Protein AF-0000000072586031 (afdb_homodimer)

InterPro domains:
  IPR001647 DNA-binding HTH domain, TetR-type [PF00440] (22-68)
  IPR001647 DNA-binding HTH domain, TetR-type [PR00455] (22-35)
  IPR001647 DNA-binding HTH domain, TetR-type [PR00455] (43-66)
  IPR001647 DNA-binding HTH domain, TetR-type [PS50977] (16-76)
  IPR009057 Homedomain-like superfamily [SSF46689] (10-91)
  IPR036271 Tetracyclin repressor-like, C-terminal domain superfamily [SSF48498] (89-203)
  IPR050109 HTH-type, TetR-like transcriptional regulator [PTHR30055] (12-195)

Structure (mmCIF, N/CA/C/O backbone):
data_AF-0000000072586031-model_v1
#
loop_
_entity.id
_entity.type
_entity.pdbx_description
1 polymer 'TetR family regulatory protein'
#
loop_
_atom_site.group_PDB
_atom_site.id
_atom_site.type_symbol
_atom_site.label_atom_id
_atom_site.label_alt_id
_atom_site.label_comp_id
_atom_site.label_asym_id
_atom_site.label_entity_id
_atom_site.label_seq_id
_atom_site.pdbx_PDB_ins_code
_atom_site.Cartn_x
_atom_site.Cartn_y
_atom_site.Cartn_z
_atom_site.occupancy
_atom_site.B_iso_or_equiv
_atom_site.auth_seq_id
_atom_site.auth_comp_id
_atom_site.auth_asym_id
_atom_site.auth_atom_id
_atom_site.pdbx_PDB_model_num
ATOM 1 N N . MET A 1 1 ? 24 1.236 13.719 1 48.56 1 MET A N 1
ATOM 2 C CA . MET A 1 1 ? 22.547 1.18 13.695 1 48.56 1 MET A CA 1
ATOM 3 C C . MET A 1 1 ? 22.031 1.084 12.258 1 48.56 1 MET A C 1
ATOM 5 O O . MET A 1 1 ? 22.594 1.688 11.352 1 48.56 1 MET A O 1
ATOM 9 N N . PRO A 1 2 ? 21.359 0.061 11.812 1 58.03 2 PRO A N 1
ATOM 10 C CA . PRO A 1 2 ? 21.031 -0.26 10.422 1 58.03 2 PRO A CA 1
ATOM 11 C C . PRO A 1 2 ? 20.734 0.982 9.586 1 58.03 2 PRO A C 1
ATOM 13 O O . PRO A 1 2 ? 21.094 1.035 8.406 1 58.03 2 PRO A O 1
ATOM 16 N N . THR A 1 3 ? 20.172 1.939 10.188 1 65.81 3 THR A N 1
ATOM 17 C CA . THR A 1 3 ? 19.859 3.154 9.445 1 65.81 3 THR A CA 1
ATOM 18 C C . THR A 1 3 ? 21.141 3.881 9.039 1 65.81 3 THR A C 1
ATOM 20 O O . THR A 1 3 ? 21.234 4.387 7.918 1 65.81 3 THR A O 1
ATOM 23 N N . LEU A 1 4 ? 21.984 3.779 9.82 1 69.88 4 LEU A N 1
ATOM 24 C CA . LEU A 1 4 ? 23.234 4.484 9.586 1 69.88 4 LEU A CA 1
ATOM 25 C C . LEU A 1 4 ? 24.016 3.838 8.445 1 69.88 4 LEU A C 1
ATOM 27 O O . LEU A 1 4 ? 24.75 4.52 7.727 1 69.88 4 LEU A O 1
ATOM 31 N N . ASP A 1 5 ? 23.719 2.666 8.234 1 81 5 ASP A N 1
ATOM 32 C CA . ASP A 1 5 ? 24.469 1.966 7.188 1 81 5 ASP A CA 1
ATOM 33 C C . ASP A 1 5 ? 24.062 2.459 5.801 1 81 5 ASP A C 1
ATOM 35 O O . ASP A 1 5 ? 24.906 2.75 4.961 1 81 5 ASP A O 1
ATOM 39 N N . ILE A 1 6 ? 22.859 2.734 5.648 1 86.88 6 ILE A N 1
ATOM 40 C CA . ILE A 1 6 ? 22.375 3.227 4.363 1 86.88 6 ILE A CA 1
ATOM 41 C C . ILE A 1 6 ? 22.938 4.613 4.09 1 86.88 6 ILE A C 1
ATOM 43 O O . ILE A 1 6 ? 23.422 4.891 2.986 1 86.88 6 ILE A O 1
ATOM 47 N N . LEU A 1 7 ? 22.938 5.426 5.109 1 89.69 7 LEU A N 1
ATOM 48 C CA . LEU A 1 7 ? 23.375 6.809 4.945 1 89.69 7 LEU A CA 1
ATOM 49 C C . LEU A 1 7 ? 24.875 6.875 4.699 1 89.69 7 LEU A C 1
ATOM 51 O O . LEU A 1 7 ? 25.344 7.719 3.93 1 89.69 7 LEU A O 1
ATOM 55 N N . THR A 1 8 ? 25.562 5.98 5.352 1 85.62 8 THR A N 1
ATOM 56 C CA . THR A 1 8 ? 27.016 5.918 5.145 1 85.62 8 THR A CA 1
ATOM 57 C C . THR A 1 8 ? 27.344 5.438 3.732 1 85.62 8 THR A C 1
ATOM 59 O O . THR A 1 8 ? 28.297 5.91 3.115 1 85.62 8 THR A O 1
ATOM 62 N N . ARG A 1 9 ? 26.562 4.523 3.197 1 85.38 9 ARG A N 1
ATOM 63 C CA . ARG A 1 9 ? 26.766 4.016 1.845 1 85.38 9 ARG A CA 1
ATOM 64 C C . ARG A 1 9 ? 26.438 5.078 0.804 1 85.38 9 ARG A C 1
ATOM 66 O O . ARG A 1 9 ? 27.141 5.211 -0.199 1 85.38 9 ARG A O 1
ATOM 73 N N . GLN A 1 10 ? 25.453 5.887 1.098 1 84.88 10 GLN A N 1
ATOM 74 C CA . GLN A 1 10 ? 24.969 6.848 0.117 1 84.88 10 GLN A CA 1
ATOM 75 C C . GLN A 1 10 ? 25.75 8.156 0.194 1 84.88 10 GLN A C 1
ATOM 77 O O . GLN A 1 10 ? 25.891 8.867 -0.806 1 84.88 10 GLN A O 1
ATOM 82 N N . PHE A 1 11 ? 26.234 8.469 1.399 1 85.38 11 PHE A N 1
ATOM 83 C CA . PHE A 1 11 ? 27.016 9.68 1.636 1 85.38 11 PHE A CA 1
ATOM 84 C C . PHE A 1 11 ? 28.312 9.352 2.377 1 85.38 11 PHE A C 1
ATOM 86 O O . PHE A 1 11 ? 28.484 9.75 3.529 1 85.38 11 PHE A O 1
ATOM 93 N N . PRO A 1 12 ? 29.219 8.812 1.568 1 82.44 12 PRO A N 1
ATOM 94 C CA . PRO A 1 12 ? 30.453 8.391 2.211 1 82.44 12 PRO A CA 1
ATOM 95 C C . PRO A 1 12 ? 31.406 9.562 2.475 1 82.44 12 PRO A C 1
ATOM 97 O O . PRO A 1 12 ? 31.25 10.633 1.886 1 82.44 12 PRO A O 1
ATOM 100 N N . GLY A 1 13 ? 32.281 9.375 3.41 1 84.69 13 GLY A N 1
ATOM 101 C CA . GLY A 1 13 ? 33.312 10.352 3.68 1 84.69 13 GLY A CA 1
ATOM 102 C C . GLY A 1 13 ? 33.062 11.18 4.922 1 84.69 13 GLY A C 1
ATOM 103 O O . GLY A 1 13 ? 31.906 11.312 5.348 1 84.69 13 GLY A O 1
ATOM 104 N N . HIS A 1 14 ? 33.969 11.766 5.398 1 83.69 14 HIS A N 1
ATOM 105 C CA . HIS A 1 14 ? 33.906 12.531 6.637 1 83.69 14 HIS A CA 1
ATOM 106 C C . HIS A 1 14 ? 33.188 13.852 6.422 1 83.69 14 HIS A C 1
ATOM 108 O O . HIS A 1 14 ? 32.5 14.344 7.324 1 83.69 14 HIS A O 1
ATOM 114 N N . ARG A 1 15 ? 33.375 14.32 5.262 1 82.56 15 ARG A N 1
ATOM 115 C CA . ARG A 1 15 ? 32.781 15.617 4.965 1 82.56 15 ARG A CA 1
ATOM 116 C C . ARG A 1 15 ? 31.266 15.539 4.93 1 82.56 15 ARG A C 1
ATOM 118 O O . ARG A 1 15 ? 30.578 16.562 5.012 1 82.56 15 ARG A O 1
ATOM 125 N N . ALA A 1 16 ? 30.828 14.281 4.93 1 89.25 16 ALA A N 1
ATOM 126 C CA . ALA A 1 16 ? 29.375 14.109 4.812 1 89.25 16 ALA A CA 1
ATOM 127 C C . ALA A 1 16 ? 28.766 13.734 6.156 1 89.25 16 ALA A C 1
ATOM 129 O O . ALA A 1 16 ? 27.594 13.344 6.223 1 89.25 16 ALA A O 1
ATOM 130 N N . ASN A 1 17 ? 29.531 13.898 7.121 1 88.44 17 ASN A N 1
ATOM 131 C CA . ASN A 1 17 ? 29.078 13.484 8.445 1 88.44 17 ASN A CA 1
ATOM 132 C C . ASN A 1 17 ? 27.859 14.289 8.883 1 88.44 17 ASN A C 1
ATOM 134 O O . ASN A 1 17 ? 26.875 13.711 9.359 1 88.44 17 ASN A O 1
ATOM 138 N N . LEU A 1 18 ? 27.906 15.594 8.719 1 89.25 18 LEU A N 1
ATOM 139 C CA . LEU A 1 18 ? 26.781 16.438 9.117 1 89.25 18 LEU A CA 1
ATOM 140 C C . LEU A 1 18 ? 25.547 16.109 8.297 1 89.25 18 LEU A C 1
ATOM 142 O O . LEU A 1 18 ? 24.438 16.016 8.836 1 89.25 18 LEU A O 1
ATOM 146 N N . LYS A 1 19 ? 25.734 15.961 7.047 1 92.25 19 LYS A N 1
ATOM 147 C CA . LYS A 1 19 ? 24.625 15.602 6.152 1 92.25 19 LYS A CA 1
ATOM 148 C C . LYS A 1 19 ? 23.953 14.312 6.605 1 92.25 19 LYS A C 1
ATOM 150 O O . LYS A 1 19 ? 22.719 14.25 6.672 1 92.25 19 LYS A O 1
ATOM 155 N N . ARG A 1 20 ? 24.719 13.328 7.016 1 93.75 20 ARG A N 1
ATOM 156 C CA . ARG A 1 20 ? 24.203 12.047 7.473 1 93.75 20 ARG A CA 1
ATOM 157 C C . ARG A 1 20 ? 23.438 12.203 8.789 1 93.75 20 ARG A C 1
ATOM 159 O O . ARG A 1 20 ? 22.375 11.602 8.977 1 93.75 20 ARG A O 1
ATOM 166 N N . THR A 1 21 ? 23.969 12.992 9.594 1 93.31 21 THR A N 1
ATOM 167 C CA . THR A 1 21 ? 23.344 13.219 10.891 1 93.31 21 THR A CA 1
ATOM 168 C C . THR A 1 21 ? 22 13.906 10.734 1 93.31 21 THR A C 1
ATOM 170 O O . THR A 1 21 ? 21.031 13.547 11.406 1 93.31 21 THR A O 1
ATOM 173 N N . ILE A 1 22 ? 21.984 14.891 9.859 1 94.25 22 ILE A N 1
ATOM 174 C CA . ILE A 1 22 ? 20.75 15.609 9.602 1 94.25 22 ILE A CA 1
ATOM 175 C C . ILE A 1 22 ? 19.703 14.648 9.039 1 94.25 22 ILE A C 1
ATOM 177 O O . ILE A 1 22 ? 18.547 14.641 9.484 1 94.25 22 ILE A O 1
ATOM 181 N N . LEU A 1 23 ? 20.125 13.844 8.164 1 95.5 23 LEU A N 1
ATOM 182 C CA . LEU A 1 23 ? 19.219 12.898 7.523 1 95.5 23 LEU A CA 1
ATOM 183 C C . LEU A 1 23 ? 18.703 11.883 8.531 1 95.5 23 L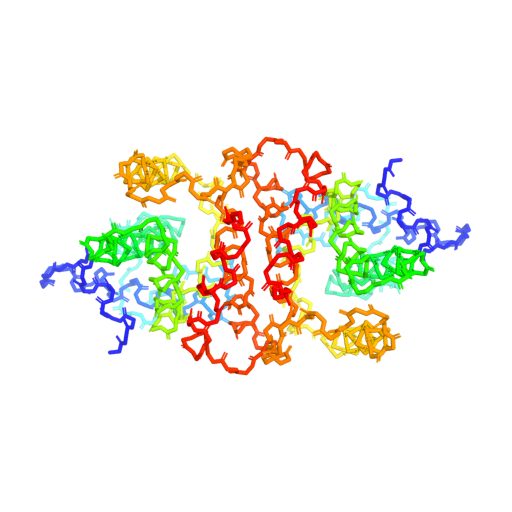EU A C 1
ATOM 185 O O . LEU A 1 23 ? 17.5 11.578 8.555 1 95.5 23 LEU A O 1
ATOM 189 N N . ALA A 1 24 ? 19.578 11.375 9.344 1 95.62 24 ALA A N 1
ATOM 190 C CA . ALA A 1 24 ? 19.188 10.391 10.352 1 95.62 24 ALA A CA 1
ATOM 191 C C . ALA A 1 24 ? 18.188 10.992 11.336 1 95.62 24 ALA A C 1
ATOM 193 O O . ALA A 1 24 ? 17.203 10.352 11.711 1 95.62 24 ALA A O 1
ATOM 194 N N . THR A 1 25 ? 18.438 12.148 11.734 1 96.19 25 THR A N 1
ATOM 195 C CA . THR A 1 25 ? 17.562 12.844 12.672 1 96.19 25 THR A CA 1
ATOM 196 C C . THR A 1 25 ? 16.203 13.133 12.031 1 96.19 25 THR A C 1
ATOM 198 O O . THR A 1 25 ? 15.164 12.953 12.664 1 96.19 25 THR A O 1
ATOM 201 N N . ALA A 1 26 ? 16.25 13.609 10.812 1 96.62 26 ALA A N 1
ATOM 202 C CA . ALA A 1 26 ? 15.023 13.891 10.086 1 96.62 26 ALA A CA 1
ATOM 203 C C . ALA A 1 26 ? 14.172 12.633 9.945 1 96.62 26 ALA A C 1
ATOM 205 O O . ALA A 1 26 ? 12.953 12.68 10.148 1 96.62 26 ALA A O 1
ATOM 206 N N . LEU A 1 27 ? 14.812 11.531 9.609 1 96.88 27 LEU A N 1
ATOM 207 C CA . LEU A 1 27 ? 14.109 10.258 9.484 1 96.88 27 LEU A CA 1
ATOM 208 C C . LEU A 1 27 ? 13.359 9.914 10.766 1 96.88 27 LEU A C 1
ATOM 210 O O . LEU A 1 27 ? 12.188 9.547 10.727 1 96.88 27 LEU A O 1
ATOM 214 N N . ALA A 1 28 ? 14.039 10.062 11.859 1 96.38 28 ALA A N 1
ATOM 215 C CA . ALA A 1 28 ? 13.438 9.773 13.156 1 96.38 28 ALA A CA 1
ATOM 216 C C . ALA A 1 28 ? 12.258 10.703 13.43 1 96.38 28 ALA A C 1
ATOM 218 O O . ALA A 1 28 ? 11.203 10.266 13.891 1 96.38 28 ALA A O 1
ATOM 219 N N . CYS A 1 29 ? 12.391 11.969 13.148 1 96.44 29 CYS A N 1
ATOM 220 C CA . CYS A 1 29 ? 11.336 12.953 13.375 1 96.44 29 CYS A CA 1
ATOM 221 C C . CYS A 1 29 ? 10.117 12.641 12.516 1 96.44 29 CYS A C 1
ATOM 223 O O . CYS A 1 29 ? 8.984 12.672 13 1 96.44 29 CYS A O 1
ATOM 225 N N . PHE A 1 30 ? 10.367 12.359 11.25 1 96.06 30 PHE A N 1
ATOM 226 C CA . PHE A 1 30 ? 9.273 12.039 10.352 1 96.06 30 PHE A CA 1
ATOM 227 C C . PHE A 1 30 ? 8.523 10.797 10.82 1 96.06 30 PHE A C 1
ATOM 229 O O . PHE A 1 30 ? 7.297 10.742 10.766 1 96.06 30 PHE A O 1
ATOM 236 N N . ASN A 1 31 ? 9.219 9.812 11.25 1 94.94 31 ASN A N 1
ATOM 237 C CA . ASN A 1 31 ? 8.586 8.586 11.719 1 94.94 31 ASN A CA 1
ATOM 238 C C . ASN A 1 31 ? 7.828 8.812 13.023 1 94.94 31 ASN A C 1
ATOM 240 O O . ASN A 1 31 ? 6.77 8.211 13.242 1 94.94 31 ASN A O 1
ATOM 244 N N . ASP A 1 32 ? 8.328 9.695 13.867 1 93.44 32 ASP A N 1
ATOM 245 C CA . ASP A 1 32 ? 7.742 9.945 15.18 1 93.44 32 ASP A CA 1
ATOM 246 C C . ASP A 1 32 ? 6.508 10.836 15.062 1 93.44 32 ASP A C 1
ATOM 248 O O . ASP A 1 32 ? 5.523 10.641 15.781 1 93.44 32 ASP A O 1
ATOM 252 N N . HIS A 1 33 ? 6.602 11.844 14.078 1 91.75 33 HIS A N 1
ATOM 253 C CA . HIS A 1 33 ? 5.605 12.906 14.141 1 91.75 33 HIS A CA 1
ATOM 254 C C . HIS A 1 33 ? 4.828 13.008 12.836 1 91.75 33 HIS A C 1
ATOM 256 O O . HIS A 1 33 ? 3.822 13.711 12.758 1 91.75 33 HIS A O 1
ATOM 262 N N . GLY A 1 34 ? 5.297 12.312 11.883 1 91.19 34 GLY A N 1
ATOM 263 C CA . GLY A 1 34 ? 4.699 12.492 10.57 1 91.19 34 GLY A CA 1
ATOM 264 C C . GLY A 1 34 ? 5.367 13.578 9.75 1 91.19 34 GLY A C 1
ATOM 265 O O . GLY A 1 34 ? 6.141 14.375 10.281 1 91.19 34 GLY A O 1
ATOM 266 N N . LEU A 1 35 ? 5.086 13.641 8.477 1 91.56 35 LEU A N 1
ATOM 267 C CA . LEU A 1 35 ? 5.754 14.562 7.555 1 91.56 35 LEU A CA 1
ATOM 268 C C . LEU A 1 35 ? 5.328 16 7.82 1 91.56 35 LEU A C 1
ATOM 270 O O . LEU A 1 35 ? 6.172 16.891 7.926 1 91.56 35 LEU A O 1
ATOM 274 N N . GLU A 1 36 ? 4.07 16.188 7.941 1 87.38 36 GLU A N 1
ATOM 275 C CA . GLU A 1 36 ? 3.535 17.547 8.031 1 87.38 36 GLU A CA 1
ATOM 276 C C . GLU A 1 36 ? 3.873 18.188 9.375 1 87.38 36 GLU A C 1
ATOM 278 O O . GLU A 1 36 ? 4.285 19.344 9.43 1 87.38 36 GLU A O 1
ATOM 283 N N . ALA A 1 37 ? 3.773 17.438 10.414 1 89.06 37 ALA A N 1
ATOM 284 C CA . ALA A 1 37 ? 3.965 17.969 11.758 1 89.06 37 ALA A CA 1
ATOM 285 C C . ALA A 1 37 ? 5.441 18.219 12.047 1 89.06 37 ALA A C 1
ATOM 287 O O . ALA A 1 37 ? 5.785 19.047 12.891 1 89.06 37 ALA A O 1
ATOM 288 N N . THR A 1 38 ? 6.289 17.516 11.383 1 95.38 38 THR A N 1
ATOM 289 C CA . THR A 1 38 ? 7.719 17.703 11.594 1 95.38 38 THR A CA 1
ATOM 290 C C . THR A 1 38 ? 8.188 19.031 11 1 95.38 38 THR A C 1
A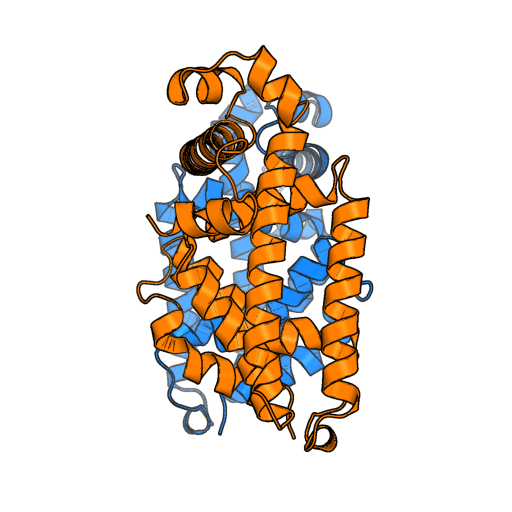TOM 292 O O . THR A 1 38 ? 7.871 19.344 9.852 1 95.38 38 THR A O 1
ATOM 295 N N . THR A 1 39 ? 8.938 19.812 11.812 1 94.94 39 THR A N 1
ATOM 296 C CA . THR A 1 39 ? 9.461 21.078 11.344 1 94.94 39 THR A CA 1
ATOM 297 C C . THR A 1 39 ? 10.992 21.062 11.297 1 94.94 39 THR A C 1
ATOM 299 O O . THR A 1 39 ? 11.617 20.203 11.922 1 94.94 39 THR A O 1
ATOM 302 N N . ILE A 1 40 ? 11.469 21.953 10.492 1 96.06 40 ILE A N 1
ATOM 303 C CA . ILE A 1 40 ? 12.922 22.125 10.422 1 96.06 40 ILE A CA 1
ATOM 304 C C . ILE A 1 40 ? 13.477 22.438 11.805 1 96.06 40 ILE A C 1
ATOM 306 O O . ILE A 1 40 ? 14.562 21.984 12.164 1 96.06 40 ILE A O 1
ATOM 310 N N . GLU A 1 41 ? 12.711 23.156 12.594 1 95.69 41 GLU A N 1
ATOM 311 C CA . GLU A 1 41 ? 13.125 23.516 13.945 1 95.69 41 GLU A CA 1
ATOM 312 C C . GLU A 1 41 ? 13.258 22.281 14.836 1 95.69 41 GLU A C 1
ATOM 314 O O . GLU A 1 41 ? 14.195 22.188 15.633 1 95.69 41 GLU A O 1
ATOM 319 N N . MET A 1 42 ? 12.344 21.359 14.75 1 95.62 42 MET A N 1
ATOM 320 C CA . MET A 1 42 ? 12.406 20.109 15.5 1 95.62 42 MET A CA 1
ATOM 321 C C . MET A 1 42 ? 13.695 19.344 15.18 1 95.62 42 MET A C 1
ATOM 323 O O . MET A 1 42 ? 14.336 18.797 16.078 1 95.62 42 MET A O 1
ATOM 327 N N . ILE A 1 43 ? 14.031 19.312 13.898 1 96.19 43 ILE A N 1
ATOM 328 C CA . ILE A 1 43 ? 15.219 18.594 13.438 1 96.19 43 ILE A CA 1
ATOM 329 C C . ILE A 1 43 ? 16.469 19.297 13.938 1 96.19 43 ILE A C 1
ATOM 331 O O . ILE A 1 43 ? 17.391 18.656 14.445 1 96.19 43 ILE A O 1
ATOM 335 N N . ARG A 1 44 ? 16.5 20.609 13.797 1 95.31 44 ARG A N 1
ATOM 336 C CA . ARG A 1 44 ? 17.609 21.438 14.266 1 95.31 44 ARG A CA 1
ATOM 337 C C . ARG A 1 44 ? 17.891 21.188 15.742 1 95.31 44 ARG A C 1
ATOM 339 O O . ARG A 1 44 ? 19.047 21.031 16.141 1 95.31 44 ARG A O 1
ATOM 346 N N . GLU A 1 45 ? 16.875 21.109 16.516 1 94.56 45 GLU A N 1
ATOM 347 C CA . GLU A 1 45 ? 17 20.938 17.953 1 94.56 45 GLU A CA 1
ATOM 348 C C . GLU A 1 45 ? 17.609 19.578 18.297 1 94.56 45 GLU A C 1
ATOM 350 O O . GLU A 1 45 ? 18.422 19.484 19.234 1 94.56 45 GLU A O 1
ATOM 355 N N . ARG A 1 46 ? 17.297 18.688 17.594 1 91.88 46 ARG A N 1
ATOM 356 C CA . ARG A 1 46 ? 17.719 17.312 17.891 1 91.88 46 ARG A CA 1
ATOM 357 C C . ARG A 1 46 ? 19.141 17.062 17.375 1 91.88 46 ARG A C 1
ATOM 359 O O . ARG A 1 46 ? 19.875 16.25 17.938 1 91.88 46 ARG A O 1
ATOM 366 N N . CYS A 1 47 ? 19.547 17.641 16.297 1 87.62 47 CYS A N 1
ATOM 367 C CA . CYS A 1 47 ? 20.844 17.453 15.648 1 87.62 47 CYS A CA 1
ATOM 368 C C . CYS A 1 47 ? 21.859 18.484 16.141 1 87.62 47 CYS A C 1
ATOM 370 O O . CYS A 1 47 ? 23.062 18.328 15.93 1 87.62 47 CYS A O 1
ATOM 372 N N . ASP A 1 48 ? 21.469 19.391 16.828 1 86.75 48 ASP A N 1
ATOM 373 C CA . ASP A 1 48 ? 22.281 20.5 17.344 1 86.75 48 ASP A CA 1
ATOM 374 C C . ASP A 1 48 ? 23.047 21.188 16.219 1 86.75 48 ASP A C 1
ATOM 376 O O . ASP A 1 48 ? 24.266 21.359 16.297 1 86.75 48 ASP A O 1
ATOM 380 N N . THR A 1 49 ? 22.469 21.5 15.164 1 91.75 49 THR A N 1
ATOM 381 C CA . THR A 1 49 ? 23 22.266 14.039 1 91.75 49 THR A CA 1
ATOM 382 C C . THR A 1 49 ? 22.141 23.516 13.773 1 91.75 49 THR A C 1
ATOM 384 O O . THR A 1 49 ? 21.188 23.766 14.492 1 91.75 49 THR A O 1
ATOM 387 N N . SER A 1 50 ? 22.594 24.344 12.867 1 92.62 50 SER A N 1
ATOM 388 C CA . SER A 1 50 ? 21.828 25.547 12.555 1 92.62 50 SER A CA 1
ATOM 389 C C . SER A 1 50 ? 20.812 25.281 11.445 1 92.62 50 SER A C 1
ATOM 391 O O . SER A 1 50 ? 21 24.375 10.633 1 92.62 50 SER A O 1
ATOM 393 N N . VAL A 1 51 ? 19.734 26.078 11.516 1 93.38 51 VAL A N 1
ATOM 394 C CA . VAL A 1 51 ? 18.75 26.062 10.438 1 93.38 51 VAL A CA 1
ATOM 395 C C . VAL A 1 51 ? 19.422 26.344 9.102 1 93.38 51 VAL A C 1
ATOM 397 O O . VAL A 1 51 ? 19.109 25.703 8.094 1 93.38 51 VAL A O 1
ATOM 400 N N . GLY A 1 52 ? 20.375 27.203 9.125 1 93.75 52 GLY A N 1
ATOM 401 C CA . GLY A 1 52 ? 21.141 27.547 7.93 1 93.75 52 GLY A CA 1
ATOM 402 C C . GLY A 1 52 ? 21.859 26.359 7.324 1 93.75 52 GLY A C 1
ATOM 403 O O . GLY A 1 52 ? 21.859 26.188 6.102 1 93.75 52 GLY A O 1
ATOM 404 N N . ASN A 1 53 ? 22.422 25.578 8.133 1 93.44 53 ASN A N 1
ATOM 405 C CA . ASN A 1 53 ? 23.109 24.375 7.672 1 93.44 53 ASN A CA 1
ATOM 406 C C . ASN A 1 53 ? 22.156 23.391 7.008 1 93.44 53 ASN A C 1
ATOM 408 O O . ASN A 1 53 ? 22.469 22.797 5.98 1 93.44 53 ASN A O 1
ATOM 412 N N . ILE A 1 54 ? 21.016 23.219 7.586 1 94.5 54 ILE A N 1
ATOM 413 C CA . ILE A 1 54 ? 20.016 22.312 7.027 1 94.5 54 ILE A CA 1
ATOM 414 C C . ILE A 1 54 ? 19.562 22.812 5.656 1 94.5 54 ILE A C 1
ATOM 416 O O . ILE A 1 54 ? 19.531 22.047 4.691 1 94.5 54 ILE A O 1
ATOM 420 N N . TYR A 1 55 ? 19.359 24.125 5.586 1 94.25 55 TYR A N 1
ATOM 421 C CA . TYR A 1 55 ? 18.922 24.719 4.328 1 94.25 55 TYR A CA 1
ATOM 422 C C . TYR A 1 55 ? 20.031 24.672 3.289 1 94.25 55 TYR A C 1
ATOM 424 O O . TYR A 1 55 ? 19.766 24.5 2.096 1 94.25 55 TYR A O 1
ATOM 432 N N . HIS A 1 56 ? 21.172 24.859 3.719 1 93.88 56 HIS A N 1
ATOM 433 C CA . HIS A 1 56 ? 22.312 24.797 2.826 1 93.88 56 HIS A CA 1
ATOM 434 C C . HIS A 1 56 ? 22.422 23.422 2.162 1 93.88 56 HIS A C 1
ATOM 436 O O . HIS A 1 56 ? 22.688 23.328 0.962 1 93.88 56 HIS A O 1
ATOM 442 N N . HIS A 1 57 ? 22.188 22.391 2.883 1 92.94 57 HIS A N 1
ATOM 443 C CA . HIS A 1 57 ? 22.359 21.031 2.371 1 92.94 57 HIS A CA 1
ATOM 444 C C . HIS A 1 57 ? 21.125 20.578 1.594 1 92.94 57 HIS A C 1
ATOM 446 O O . HIS A 1 57 ? 21.25 19.891 0.577 1 92.94 57 HIS A O 1
ATOM 452 N N . PHE A 1 58 ? 19.922 21.016 2.078 1 94.62 58 PHE A N 1
ATOM 453 C CA . PHE A 1 58 ? 18.75 20.328 1.542 1 94.62 58 PHE A CA 1
ATOM 454 C C . PHE A 1 58 ? 17.734 21.328 1.011 1 94.62 58 PHE A C 1
ATOM 456 O O . PHE A 1 58 ? 16.734 20.953 0.393 1 94.62 58 PHE A O 1
ATOM 463 N N . GLY A 1 59 ? 18.016 22.609 1.226 1 92.94 59 GLY A N 1
ATOM 464 C CA . GLY A 1 59 ? 17.109 23.656 0.786 1 92.94 59 GLY A CA 1
ATOM 465 C C . GLY A 1 59 ? 15.922 23.844 1.718 1 92.94 59 GLY A C 1
ATOM 466 O O . GLY A 1 59 ? 15.883 24.812 2.49 1 92.94 59 GLY A O 1
ATOM 467 N N . ASN A 1 60 ? 14.938 23.062 1.598 1 93.5 60 ASN A N 1
ATOM 468 C CA . ASN A 1 60 ? 13.734 23.109 2.43 1 93.5 60 ASN A CA 1
ATOM 469 C C . ASN A 1 60 ? 13.312 21.719 2.873 1 93.5 60 ASN A C 1
ATOM 471 O O . ASN A 1 60 ? 14.023 20.75 2.641 1 93.5 60 ASN A O 1
ATOM 475 N N . LYS A 1 61 ? 12.258 21.641 3.541 1 94.81 61 LYS A N 1
ATOM 476 C CA . LYS A 1 61 ? 11.773 20.375 4.086 1 94.81 61 LYS A CA 1
ATOM 477 C C . LYS A 1 61 ? 11.508 19.375 2.977 1 94.81 61 LYS A C 1
ATOM 479 O O . LYS A 1 61 ? 11.812 18.188 3.123 1 94.81 61 LYS A O 1
ATOM 484 N N . ASP A 1 62 ? 10.922 19.859 1.904 1 93.94 62 ASP A N 1
ATOM 485 C CA . ASP A 1 62 ? 10.656 18.984 0.769 1 93.94 62 ASP A CA 1
ATOM 486 C C . ASP A 1 62 ? 11.953 18.375 0.223 1 93.94 62 ASP A C 1
ATOM 488 O O . ASP A 1 62 ? 11.984 17.219 -0.171 1 93.94 62 ASP A O 1
ATOM 492 N N . GLY A 1 63 ? 12.883 19.203 0.169 1 94.44 63 GLY A N 1
ATOM 493 C CA . GLY A 1 63 ? 14.188 18.719 -0.259 1 94.44 63 GLY A CA 1
ATOM 494 C C . GLY A 1 63 ? 14.75 17.641 0.652 1 94.44 63 GLY A C 1
ATOM 495 O O . GLY A 1 63 ? 15.359 16.688 0.182 1 94.44 63 GLY A O 1
ATOM 496 N N . LEU A 1 64 ? 14.602 17.844 1.891 1 95.56 64 LEU A N 1
ATOM 497 C CA . LEU A 1 64 ? 15.047 16.875 2.885 1 95.56 64 LEU A CA 1
ATOM 498 C C . LEU A 1 64 ? 14.281 15.555 2.738 1 95.56 64 LEU A C 1
ATOM 500 O O . LEU A 1 64 ? 14.891 14.477 2.764 1 95.56 64 LEU A O 1
ATOM 504 N N . ILE A 1 65 ? 13 15.578 2.564 1 96.62 65 ILE A N 1
ATOM 505 C CA . ILE A 1 65 ? 12.141 14.414 2.365 1 96.62 65 ILE A CA 1
ATOM 506 C C . ILE A 1 65 ? 12.57 13.664 1.105 1 96.62 65 ILE A C 1
ATOM 508 O O . ILE A 1 65 ? 12.734 12.445 1.127 1 96.62 65 ILE A O 1
ATOM 512 N N . ALA A 1 66 ? 12.781 14.414 0.111 1 95.69 66 ALA A N 1
ATOM 513 C CA . ALA A 1 66 ? 13.18 13.812 -1.16 1 95.69 66 ALA A CA 1
ATOM 514 C C . ALA A 1 66 ? 14.531 13.125 -1.041 1 95.69 66 ALA A C 1
ATOM 516 O O . ALA A 1 66 ? 14.727 12.023 -1.568 1 95.69 66 ALA A O 1
ATOM 517 N N . ALA A 1 67 ? 15.43 13.797 -0.38 1 94.69 67 ALA A N 1
ATOM 518 C CA . ALA A 1 67 ? 16.766 13.234 -0.222 1 94.69 67 ALA A CA 1
ATOM 519 C C . ALA A 1 67 ? 16.719 11.891 0.504 1 94.69 67 ALA A C 1
ATOM 521 O O . ALA A 1 67 ? 17.359 10.93 0.083 1 94.69 67 ALA A O 1
ATOM 522 N N . LEU A 1 68 ? 15.961 11.797 1.572 1 95.81 68 LEU A N 1
ATOM 523 C CA . LEU A 1 68 ? 15.797 10.555 2.324 1 95.81 68 LEU A CA 1
ATOM 524 C C . LEU A 1 68 ? 15.141 9.484 1.463 1 95.81 68 LEU A C 1
ATOM 526 O O . LEU A 1 68 ? 15.586 8.328 1.465 1 95.81 68 LEU A O 1
ATOM 530 N N . PHE A 1 69 ? 14.164 9.875 0.737 1 96.62 69 PHE A N 1
ATOM 531 C CA . PHE A 1 69 ? 13.414 8.938 -0.097 1 96.62 69 PHE A CA 1
ATOM 532 C C . PHE A 1 69 ? 14.305 8.359 -1.19 1 96.62 69 PHE A C 1
ATOM 534 O O . PHE A 1 69 ? 14.32 7.145 -1.402 1 96.62 69 PHE A O 1
ATOM 541 N N . LEU A 1 70 ? 15.016 9.227 -1.829 1 93.69 70 LEU A N 1
ATOM 542 C CA . LEU A 1 70 ? 15.875 8.805 -2.932 1 93.69 70 LEU A CA 1
ATOM 543 C C . LEU A 1 70 ? 17.047 7.961 -2.422 1 93.69 70 LEU A C 1
ATOM 545 O O . LEU A 1 70 ? 17.5 7.043 -3.111 1 93.69 70 LEU A O 1
ATOM 549 N N . CYS A 1 71 ? 17.469 8.234 -1.228 1 93.38 71 CYS A N 1
ATOM 550 C CA . CYS A 1 71 ? 18.469 7.402 -0.59 1 93.38 71 CYS A CA 1
ATOM 551 C C . CYS A 1 71 ? 17.984 5.965 -0.439 1 93.38 71 CYS A C 1
ATOM 553 O O . CYS A 1 71 ? 18.719 5.02 -0.747 1 93.38 71 CYS A O 1
ATOM 555 N N . ALA A 1 72 ? 16.828 5.824 0.057 1 95.06 72 ALA A N 1
ATOM 556 C CA . ALA A 1 72 ? 16.234 4.5 0.235 1 95.06 72 ALA A CA 1
ATOM 557 C C . ALA A 1 72 ? 16.062 3.789 -1.104 1 95.06 72 ALA A C 1
ATOM 559 O O . ALA A 1 72 ? 16.375 2.602 -1.226 1 95.06 72 ALA A O 1
ATOM 560 N N . LEU A 1 73 ? 15.633 4.531 -2.078 1 95 73 LEU A N 1
ATOM 561 C CA . LEU A 1 73 ? 15.422 3.969 -3.406 1 95 73 LEU A CA 1
ATOM 562 C C . LEU A 1 73 ? 16.734 3.467 -4.004 1 95 73 LEU A C 1
ATOM 564 O O . LEU A 1 73 ? 16.781 2.387 -4.594 1 95 73 LEU A O 1
ATOM 568 N N . GLU A 1 74 ? 17.719 4.254 -3.854 1 93.81 74 GLU A N 1
ATOM 569 C CA . GLU A 1 74 ? 19.016 3.889 -4.395 1 93.81 74 GLU A CA 1
ATOM 570 C C . GLU A 1 74 ? 19.594 2.662 -3.686 1 93.81 74 GLU A C 1
ATOM 572 O O . GLU A 1 74 ? 20.172 1.783 -4.324 1 93.81 74 GLU A O 1
ATOM 577 N N . ASP A 1 75 ? 19.453 2.668 -2.436 1 95.06 75 ASP A N 1
ATOM 578 C CA . ASP A 1 75 ? 19.938 1.527 -1.658 1 95.06 75 ASP A CA 1
ATOM 579 C C . ASP A 1 75 ? 19.203 0.248 -2.053 1 95.06 75 ASP A C 1
ATOM 581 O O . ASP A 1 75 ? 19.812 -0.814 -2.174 1 95.06 75 ASP A O 1
ATOM 585 N N . GLN A 1 76 ? 17.953 0.335 -2.248 1 96.12 76 GLN A N 1
ATOM 586 C CA . GLN A 1 76 ? 17.156 -0.793 -2.705 1 96.12 76 GLN A CA 1
ATOM 587 C C . GLN A 1 76 ? 17.578 -1.243 -4.102 1 96.12 76 GLN A C 1
ATOM 589 O O . GLN A 1 76 ? 17.672 -2.443 -4.367 1 96.12 76 GLN A O 1
ATOM 594 N N . ALA A 1 77 ? 17.797 -0.267 -4.938 1 95.31 77 ALA A N 1
ATOM 595 C CA . ALA A 1 77 ? 18.203 -0.575 -6.309 1 95.31 77 ALA A CA 1
ATOM 596 C C . ALA A 1 77 ? 19.531 -1.323 -6.328 1 95.31 77 ALA A C 1
ATOM 598 O O . ALA A 1 77 ? 19.703 -2.266 -7.105 1 95.31 77 ALA A O 1
ATOM 599 N N . GLN A 1 78 ? 20.438 -0.896 -5.504 1 94.69 78 GLN A N 1
ATOM 600 C CA . GLN A 1 78 ? 21.734 -1.554 -5.426 1 94.69 78 GLN A CA 1
ATOM 601 C C . GLN A 1 78 ? 21.594 -2.986 -4.914 1 94.69 78 GLN A C 1
ATOM 603 O O . GLN A 1 78 ? 22.234 -3.9 -5.441 1 94.69 78 GLN A O 1
ATOM 608 N N . LEU A 1 79 ? 20.781 -3.143 -3.941 1 96.62 79 LEU A N 1
ATOM 609 C CA . LEU A 1 79 ? 20.547 -4.48 -3.408 1 96.62 79 LEU A CA 1
ATOM 610 C C . LEU A 1 79 ? 19.906 -5.383 -4.457 1 96.62 79 LEU A C 1
ATOM 612 O O . LEU A 1 79 ? 20.312 -6.539 -4.621 1 96.62 79 LEU A O 1
ATOM 616 N N . LEU A 1 80 ? 18.969 -4.859 -5.156 1 97.44 80 LEU A N 1
ATOM 617 C CA . LEU A 1 80 ? 18.328 -5.613 -6.227 1 97.44 80 LEU A CA 1
ATOM 618 C C . LEU A 1 80 ? 19.328 -6.012 -7.301 1 97.44 80 LEU A C 1
ATOM 620 O O . LEU A 1 80 ? 19.328 -7.152 -7.766 1 97.44 80 LEU A O 1
ATOM 624 N N . ALA A 1 81 ? 20.172 -5.062 -7.656 1 96.12 81 ALA A N 1
ATOM 625 C CA . ALA A 1 81 ? 21.188 -5.348 -8.664 1 96.12 81 ALA A CA 1
ATOM 626 C C . ALA A 1 81 ? 22.078 -6.504 -8.219 1 96.12 81 ALA A C 1
ATOM 628 O O . ALA A 1 81 ? 22.406 -7.383 -9.023 1 96.12 81 ALA A O 1
ATOM 629 N N . ASP A 1 82 ? 22.438 -6.512 -6.992 1 97.5 82 ASP A N 1
ATOM 630 C CA . ASP A 1 82 ? 23.266 -7.578 -6.445 1 97.5 82 ASP A CA 1
ATOM 631 C C . ASP A 1 82 ? 22.547 -8.93 -6.52 1 97.5 82 ASP A C 1
ATOM 633 O O . ASP A 1 82 ? 23.172 -9.945 -6.848 1 97.5 82 ASP A O 1
ATOM 637 N N . TYR A 1 83 ? 21.281 -8.961 -6.223 1 98.19 83 TYR A N 1
ATOM 638 C CA . TYR A 1 83 ? 20.516 -10.195 -6.254 1 98.19 83 TYR A CA 1
ATOM 639 C C . TYR A 1 83 ? 20.312 -10.68 -7.684 1 98.19 83 TYR A C 1
ATOM 641 O O . TYR A 1 83 ? 20.422 -11.875 -7.965 1 98.19 83 TYR A O 1
ATOM 649 N N . LEU A 1 84 ? 20.031 -9.742 -8.586 1 97 84 LEU A N 1
ATOM 650 C CA . LEU A 1 84 ? 19.812 -10.102 -9.984 1 97 84 LEU A CA 1
ATOM 651 C C . LEU A 1 84 ? 21.094 -10.617 -10.617 1 97 84 LEU A C 1
ATOM 653 O O . LEU A 1 84 ? 21.062 -11.492 -11.484 1 97 84 LEU A O 1
ATOM 657 N N . ALA A 1 85 ? 22.234 -10.055 -10.18 1 96.19 85 ALA A N 1
ATOM 658 C CA . ALA A 1 85 ? 23.531 -10.469 -10.719 1 96.19 85 ALA A CA 1
ATOM 659 C C . ALA A 1 85 ? 23.797 -11.945 -10.438 1 96.19 85 ALA A C 1
ATOM 661 O O . ALA A 1 85 ? 24.516 -12.602 -11.188 1 96.19 85 ALA A O 1
ATOM 662 N N . ARG A 1 86 ? 23.125 -12.508 -9.5 1 97.19 86 ARG A N 1
ATOM 663 C CA . ARG A 1 86 ? 23.344 -13.898 -9.109 1 97.19 86 ARG A CA 1
ATOM 664 C C . ARG A 1 86 ? 22.281 -14.805 -9.719 1 97.19 86 ARG A C 1
ATOM 666 O O . ARG A 1 86 ? 22.422 -16.031 -9.703 1 97.19 86 ARG A O 1
ATOM 673 N N . ALA A 1 87 ? 21.219 -14.211 -10.195 1 97.88 87 ALA A N 1
ATOM 674 C CA . ALA A 1 87 ? 20.125 -14.984 -10.766 1 97.88 87 ALA A CA 1
ATOM 675 C C . ALA A 1 87 ? 20.469 -15.477 -12.164 1 97.88 87 ALA A C 1
ATOM 677 O O . ALA A 1 87 ? 21.109 -14.758 -12.938 1 97.88 87 ALA A O 1
ATOM 678 N N . ARG A 1 88 ? 19.969 -16.688 -12.469 1 96.56 88 ARG A N 1
ATOM 679 C CA . ARG A 1 88 ? 20.344 -17.281 -13.742 1 96.56 88 ARG A CA 1
ATOM 680 C C . ARG A 1 88 ? 19.109 -17.703 -14.539 1 96.56 88 ARG A C 1
ATOM 682 O O . ARG A 1 88 ? 19.219 -18.094 -15.703 1 96.56 88 ARG A O 1
ATOM 689 N N . THR A 1 89 ? 18.016 -17.766 -13.945 1 97.38 89 THR A N 1
ATOM 690 C CA . THR A 1 89 ? 16.75 -18.109 -14.594 1 97.38 89 THR A CA 1
ATOM 691 C C . THR A 1 89 ? 15.688 -17.062 -14.289 1 97.38 89 THR A C 1
ATOM 693 O O . THR A 1 89 ? 15.828 -16.281 -13.352 1 97.38 89 THR A O 1
ATOM 696 N N . ALA A 1 90 ? 14.672 -17.078 -15.062 1 96.69 90 ALA A N 1
ATOM 697 C CA . ALA A 1 90 ? 13.555 -16.172 -14.812 1 96.69 90 ALA A CA 1
ATOM 698 C C . ALA A 1 90 ? 12.977 -16.375 -13.422 1 96.69 90 ALA A C 1
ATOM 700 O O . ALA A 1 90 ? 12.625 -15.414 -12.734 1 96.69 90 ALA A O 1
ATOM 701 N N . ARG A 1 91 ? 12.898 -17.641 -13.055 1 97.44 91 ARG A N 1
ATOM 702 C CA . ARG A 1 91 ? 12.406 -17.953 -11.719 1 97.44 91 ARG A CA 1
ATOM 703 C C . ARG A 1 91 ? 13.289 -17.328 -10.648 1 97.44 91 ARG A C 1
ATOM 705 O O . ARG A 1 91 ? 12.789 -16.719 -9.695 1 97.44 91 ARG A O 1
ATOM 712 N N . GLU A 1 92 ? 14.547 -17.406 -10.805 1 98 92 GLU A N 1
ATOM 713 C CA . GLU A 1 92 ? 15.492 -16.812 -9.859 1 98 92 GLU A CA 1
ATOM 714 C C . GLU A 1 92 ? 15.43 -15.289 -9.906 1 98 92 GLU A C 1
ATOM 716 O O . GLU A 1 92 ? 15.656 -14.625 -8.898 1 98 92 GLU A O 1
ATOM 721 N N . GLY A 1 93 ? 15.164 -14.773 -11.117 1 97.94 93 GLY A N 1
ATOM 722 C CA . GLY A 1 93 ? 14.977 -13.336 -11.234 1 97.94 93 GLY A CA 1
ATOM 723 C C . GLY A 1 93 ? 13.789 -12.82 -10.445 1 97.94 93 GLY A C 1
ATOM 724 O O . GLY A 1 93 ? 13.891 -11.812 -9.742 1 97.94 93 GLY A O 1
ATOM 725 N N . VAL A 1 94 ? 12.695 -13.539 -10.555 1 97.94 94 VAL A N 1
ATOM 726 C CA . VAL A 1 94 ? 11.516 -13.18 -9.781 1 97.94 94 VAL A CA 1
ATOM 727 C C . VAL A 1 94 ? 11.82 -13.273 -8.289 1 97.94 94 VAL A C 1
ATOM 729 O O . VAL A 1 94 ? 11.469 -12.375 -7.52 1 97.94 94 VAL A O 1
ATOM 732 N N . ALA A 1 95 ? 12.516 -14.32 -7.922 1 98.5 95 ALA A N 1
ATOM 733 C CA . ALA A 1 95 ? 12.914 -14.469 -6.527 1 98.5 95 ALA A CA 1
ATOM 734 C C . ALA A 1 95 ? 13.82 -13.32 -6.09 1 98.5 95 ALA A C 1
ATOM 736 O O . ALA A 1 95 ? 13.703 -12.828 -4.965 1 98.5 95 ALA A O 1
ATOM 737 N N . ALA A 1 96 ? 14.68 -12.898 -6.934 1 98.56 96 ALA A N 1
ATOM 738 C CA . ALA A 1 96 ? 15.586 -11.797 -6.629 1 98.56 96 ALA A CA 1
ATOM 739 C C . ALA A 1 96 ? 14.82 -10.508 -6.344 1 98.56 96 ALA A C 1
ATOM 741 O O . ALA A 1 96 ? 15.141 -9.781 -5.406 1 98.56 96 ALA A O 1
ATOM 742 N N . LEU A 1 97 ? 13.828 -10.242 -7.133 1 98.25 97 LEU A N 1
ATOM 743 C CA . LEU A 1 97 ? 12.984 -9.062 -6.93 1 98.25 97 LEU A CA 1
ATOM 744 C C . LEU A 1 97 ? 12.305 -9.117 -5.57 1 98.25 97 LEU A C 1
ATOM 746 O O . LEU A 1 97 ? 12.32 -8.133 -4.824 1 98.25 97 LEU A O 1
ATOM 750 N N . VAL A 1 98 ? 11.805 -10.25 -5.195 1 98.69 98 VAL A N 1
ATOM 751 C CA . VAL A 1 98 ? 11.062 -10.406 -3.949 1 98.69 98 VAL A CA 1
ATOM 752 C C . VAL A 1 98 ? 12.031 -10.422 -2.77 1 98.69 98 VAL A C 1
ATOM 754 O O . VAL A 1 98 ? 11.859 -9.68 -1.805 1 98.69 98 VAL A O 1
ATOM 757 N N . HIS A 1 99 ? 13.07 -11.203 -2.861 1 98.75 99 HIS A N 1
ATOM 758 C CA . HIS A 1 99 ? 14.023 -11.367 -1.771 1 98.75 99 HIS A CA 1
ATOM 759 C C . HIS A 1 99 ? 14.719 -10.047 -1.443 1 98.75 99 HIS A C 1
ATOM 761 O O . HIS A 1 99 ? 14.836 -9.68 -0.272 1 98.75 99 HIS A O 1
ATOM 767 N N . SER A 1 100 ? 15.172 -9.375 -2.457 1 98.25 100 SER A N 1
ATOM 768 C CA . SER A 1 100 ? 15.875 -8.125 -2.199 1 98.25 100 SER A CA 1
ATOM 769 C C . SER A 1 100 ? 14.977 -7.117 -1.483 1 98.25 100 SER A C 1
ATOM 771 O O . SER A 1 100 ? 15.422 -6.434 -0.56 1 98.25 100 SER A O 1
ATOM 773 N N . TYR A 1 101 ? 13.758 -7.055 -1.875 1 98 101 TYR A N 1
ATOM 774 C CA . TYR A 1 101 ? 12.82 -6.117 -1.266 1 98 101 TYR A CA 1
ATOM 775 C C . TYR A 1 101 ? 12.516 -6.508 0.176 1 98 101 TYR A C 1
ATOM 777 O O . TYR A 1 101 ? 12.602 -5.676 1.082 1 98 101 TYR A O 1
ATOM 785 N N . VAL A 1 102 ? 12.211 -7.734 0.373 1 98.5 102 VAL A N 1
ATOM 786 C CA . VAL A 1 102 ? 11.852 -8.258 1.688 1 98.5 102 VAL A CA 1
ATOM 787 C C . VAL A 1 102 ? 13.047 -8.133 2.635 1 98.5 102 VAL A C 1
ATOM 789 O O . VAL A 1 102 ? 12.891 -7.723 3.789 1 98.5 102 VAL A O 1
ATOM 792 N N . ASP A 1 103 ? 14.172 -8.492 2.174 1 98.25 103 ASP A N 1
ATOM 793 C CA . ASP A 1 103 ? 15.383 -8.383 2.98 1 98.25 103 ASP A CA 1
ATOM 794 C C . ASP A 1 103 ? 15.664 -6.926 3.346 1 98.25 103 ASP A C 1
ATOM 796 O O . ASP A 1 103 ? 16.016 -6.625 4.488 1 98.25 103 ASP A O 1
ATOM 800 N N . TRP A 1 104 ? 15.5 -6.082 2.432 1 97.56 104 TRP A N 1
ATOM 801 C CA . TRP A 1 104 ? 15.742 -4.664 2.678 1 97.56 104 TRP A CA 1
ATOM 802 C C . TRP A 1 104 ? 14.781 -4.117 3.725 1 97.56 104 TRP A C 1
ATOM 804 O O . TRP A 1 104 ? 15.203 -3.475 4.691 1 97.56 104 TRP A O 1
ATOM 814 N N . VAL A 1 105 ? 13.5 -4.359 3.555 1 98 105 VAL A N 1
ATOM 815 C CA . VAL A 1 105 ? 12.484 -3.854 4.473 1 98 105 VAL A CA 1
ATOM 816 C C . VAL A 1 105 ? 12.758 -4.379 5.883 1 98 105 VAL A C 1
ATOM 818 O O . VAL A 1 105 ? 12.672 -3.631 6.859 1 98 105 VAL A O 1
ATOM 821 N N . SER A 1 106 ? 13.102 -5.668 5.957 1 97.81 106 SER A N 1
ATOM 822 C CA . SER A 1 106 ? 13.383 -6.277 7.25 1 97.81 106 SER A CA 1
ATOM 823 C C . SER A 1 106 ? 14.594 -5.633 7.914 1 97.81 106 SER A C 1
ATOM 825 O O . SER A 1 106 ? 14.617 -5.457 9.133 1 97.81 106 SER A O 1
ATOM 827 N N . ALA A 1 107 ? 15.539 -5.277 7.129 1 96.31 107 ALA A N 1
ATOM 828 C CA . ALA A 1 107 ? 16.781 -4.727 7.648 1 96.31 107 ALA A CA 1
ATOM 829 C C . ALA A 1 107 ? 16.656 -3.234 7.938 1 96.31 107 ALA A C 1
ATOM 831 O O . ALA A 1 107 ? 17.344 -2.697 8.805 1 96.31 107 ALA A O 1
ATOM 832 N N . GLN A 1 108 ? 15.742 -2.619 7.203 1 95.88 108 GLN A N 1
ATOM 833 C CA . GLN A 1 108 ? 15.633 -1.166 7.281 1 95.88 108 GLN A CA 1
ATOM 834 C C . GLN A 1 108 ? 14.188 -0.738 7.508 1 95.88 108 GLN A C 1
ATOM 836 O O . GLN A 1 108 ? 13.625 0.025 6.715 1 95.88 108 GLN A O 1
ATOM 841 N N . PRO A 1 109 ? 13.617 -1.147 8.656 1 96.38 109 PRO A N 1
ATOM 842 C CA . PRO A 1 109 ? 12.188 -0.882 8.836 1 96.38 109 PRO A CA 1
ATOM 843 C C . PRO A 1 109 ? 11.875 0.606 8.984 1 96.38 109 PRO A C 1
ATOM 845 O O . PRO A 1 109 ? 10.805 1.06 8.586 1 96.38 109 PRO A O 1
ATOM 848 N N . GLU A 1 110 ? 12.797 1.376 9.523 1 95.88 110 GLU A N 1
ATOM 849 C CA . GLU A 1 110 ? 12.555 2.805 9.695 1 95.88 110 GLU A CA 1
ATOM 850 C C . GLU A 1 110 ? 12.5 3.525 8.352 1 95.88 110 GLU A C 1
ATOM 852 O O . GLU A 1 110 ? 11.617 4.352 8.117 1 95.88 110 GLU A O 1
ATOM 857 N N . PHE A 1 111 ? 13.406 3.172 7.488 1 96.56 111 PHE A N 1
ATOM 858 C CA . PHE A 1 111 ? 13.398 3.738 6.145 1 96.56 111 PHE A CA 1
ATOM 859 C C . PHE A 1 111 ? 12.164 3.283 5.371 1 96.56 111 PHE A C 1
ATOM 861 O O . PHE A 1 111 ? 11.57 4.062 4.625 1 96.56 111 PHE A O 1
ATOM 868 N N . ALA A 1 112 ? 11.805 2.057 5.586 1 97 112 ALA A N 1
ATOM 869 C CA . ALA A 1 112 ? 10.656 1.505 4.879 1 97 112 ALA A CA 1
ATOM 870 C C . ALA A 1 112 ? 9.367 2.211 5.293 1 97 112 ALA A C 1
ATOM 872 O O . ALA A 1 112 ? 8.539 2.564 4.441 1 97 112 ALA A O 1
ATOM 873 N N . ARG A 1 113 ? 9.219 2.414 6.57 1 95.31 113 ARG A N 1
ATOM 874 C CA . ARG A 1 113 ? 8.062 3.139 7.074 1 95.31 113 ARG A CA 1
ATOM 875 C C . ARG A 1 113 ? 7.992 4.543 6.48 1 95.31 113 ARG A C 1
ATOM 877 O O . ARG A 1 113 ? 6.941 4.969 5.996 1 95.31 113 ARG A O 1
ATOM 884 N N . PHE A 1 114 ? 9.086 5.141 6.516 1 96.06 114 PHE A N 1
ATOM 885 C CA . PHE A 1 114 ? 9.18 6.488 5.965 1 96.06 114 PHE A CA 1
ATOM 886 C C . PHE A 1 114 ? 8.828 6.492 4.484 1 96.06 114 PHE A C 1
ATOM 888 O O . PHE A 1 114 ? 8.117 7.391 4.012 1 96.06 114 PHE A O 1
ATOM 895 N N . GLN A 1 115 ? 9.273 5.535 3.721 1 95.06 115 GLN A N 1
ATOM 896 C CA . GLN A 1 115 ? 9.031 5.469 2.281 1 95.06 115 GLN A CA 1
ATOM 897 C C . GLN A 1 115 ? 7.539 5.383 1.977 1 95.06 115 GLN A C 1
ATOM 899 O O . GLN A 1 115 ? 7.051 6.035 1.053 1 95.06 115 GLN A O 1
ATOM 904 N N . PHE A 1 116 ? 6.863 4.629 2.703 1 91.06 116 PHE A N 1
ATOM 905 C CA . PHE A 1 116 ? 5.43 4.492 2.486 1 91.06 116 PHE A CA 1
ATOM 906 C C . PHE A 1 116 ? 4.707 5.801 2.785 1 91.06 116 PHE A C 1
ATOM 908 O O . PHE A 1 116 ? 3.76 6.168 2.086 1 91.06 116 PHE A O 1
ATOM 915 N N . MET A 1 117 ? 5.195 6.492 3.709 1 90 117 MET A N 1
ATOM 916 C CA . MET A 1 117 ? 4.598 7.754 4.129 1 90 117 MET A CA 1
ATOM 917 C C . MET A 1 117 ? 4.906 8.867 3.129 1 90 117 MET A C 1
ATOM 919 O O . MET A 1 117 ? 4.062 9.719 2.861 1 90 117 MET A O 1
ATOM 923 N N . ALA A 1 118 ? 6.055 8.82 2.564 1 93.25 118 ALA A N 1
ATOM 924 C CA . ALA A 1 118 ? 6.598 9.969 1.847 1 93.25 118 ALA A CA 1
ATOM 925 C C . ALA A 1 118 ? 6.379 9.828 0.343 1 93.25 118 ALA A C 1
ATOM 927 O O . ALA A 1 118 ? 6.578 10.781 -0.41 1 93.25 118 ALA A O 1
ATOM 928 N N . ARG A 1 119 ? 5.953 8.68 -0.135 1 89.44 119 ARG A N 1
ATOM 929 C CA . ARG A 1 119 ? 5.926 8.398 -1.566 1 89.44 119 ARG A CA 1
ATOM 930 C C . ARG A 1 119 ? 5.094 9.438 -2.312 1 89.44 119 ARG A C 1
ATOM 932 O O . ARG A 1 119 ? 5.551 10.016 -3.303 1 89.44 119 ARG A O 1
ATOM 939 N N . THR A 1 120 ? 3.922 9.727 -1.838 1 84.69 120 THR A N 1
ATOM 940 C CA . THR A 1 120 ? 3.027 10.656 -2.512 1 84.69 120 THR A CA 1
ATOM 941 C C . THR A 1 120 ? 3.602 12.07 -2.484 1 84.69 120 THR A C 1
ATOM 943 O O . THR A 1 120 ? 3.539 12.789 -3.482 1 84.69 120 THR A O 1
ATOM 946 N N . ALA A 1 121 ? 4.121 12.43 -1.396 1 87.62 121 ALA A N 1
ATOM 947 C CA . ALA A 1 121 ? 4.699 13.758 -1.25 1 87.62 121 ALA A CA 1
ATOM 948 C C . ALA A 1 121 ? 5.84 13.977 -2.242 1 87.62 121 ALA A C 1
ATOM 950 O O . ALA A 1 121 ? 5.949 15.047 -2.848 1 87.62 121 ALA A O 1
ATOM 951 N N . VAL A 1 122 ? 6.621 12.984 -2.453 1 92.25 122 VAL A N 1
ATOM 952 C CA . VAL A 1 122 ? 7.75 13.094 -3.369 1 92.25 122 VAL A CA 1
ATOM 953 C C . VAL A 1 122 ? 7.25 13.078 -4.812 1 92.25 122 VAL A C 1
ATOM 955 O O . VAL A 1 122 ? 7.727 13.844 -5.652 1 92.25 122 VAL A O 1
ATOM 958 N N . ALA A 1 123 ? 6.27 12.266 -5.039 1 90.06 123 ALA A N 1
ATOM 959 C CA . ALA A 1 123 ? 5.73 12.109 -6.387 1 90.06 123 ALA A CA 1
ATOM 960 C C . ALA A 1 123 ? 5 13.367 -6.84 1 90.06 123 ALA A C 1
ATOM 962 O O . ALA A 1 123 ? 4.848 13.609 -8.039 1 90.06 123 ALA A O 1
ATOM 963 N N . SER A 1 124 ? 4.59 14.172 -5.953 1 87.5 124 SER A N 1
ATOM 964 C CA . SER A 1 124 ? 3.85 15.383 -6.285 1 87.5 124 SER A CA 1
ATOM 965 C C . SER A 1 124 ? 4.684 16.625 -6.004 1 87.5 124 SER A C 1
ATOM 967 O O . SER A 1 124 ? 4.18 17.75 -6.09 1 87.5 124 SER A O 1
ATOM 969 N N . GLY A 1 125 ? 5.887 16.438 -5.629 1 88.19 125 GLY A N 1
ATOM 970 C CA . GLY A 1 125 ? 6.734 17.547 -5.219 1 88.19 125 GLY A CA 1
ATOM 971 C C . GLY A 1 125 ? 7.75 17.938 -6.273 1 88.19 125 GLY A C 1
ATOM 972 O O . GLY A 1 125 ? 7.656 17.516 -7.426 1 88.19 125 GLY A O 1
ATOM 973 N N . PRO A 1 126 ? 8.633 18.766 -5.879 1 88.19 126 PRO A N 1
ATOM 974 C CA . PRO A 1 126 ? 9.609 19.328 -6.82 1 88.19 126 PRO A CA 1
ATOM 975 C C . PRO A 1 126 ? 10.547 18.266 -7.395 1 88.19 126 PRO A C 1
ATOM 977 O O . PRO A 1 126 ? 11.156 18.484 -8.445 1 88.19 126 PRO A O 1
ATOM 980 N N . ARG A 1 127 ? 10.664 17.203 -6.75 1 92.44 127 ARG A N 1
ATOM 981 C CA . ARG A 1 127 ? 11.586 16.172 -7.219 1 92.44 127 ARG A CA 1
ATOM 982 C C . ARG A 1 127 ? 10.836 15.039 -7.914 1 92.44 127 ARG A C 1
ATOM 984 O O . ARG A 1 127 ? 11.367 13.938 -8.047 1 92.44 127 ARG A O 1
ATOM 991 N N . ALA A 1 128 ? 9.68 15.312 -8.305 1 92.5 128 ALA A N 1
ATOM 992 C CA . ALA A 1 128 ? 8.82 14.32 -8.969 1 92.5 128 ALA A CA 1
ATOM 993 C C . ALA A 1 128 ? 9.484 13.789 -10.234 1 92.5 128 ALA A C 1
ATOM 995 O O . ALA A 1 128 ? 9.438 12.586 -10.5 1 92.5 128 ALA A O 1
ATOM 996 N N . GLN A 1 129 ? 10.094 14.641 -10.969 1 93.56 129 GLN A N 1
ATOM 997 C CA . GLN A 1 129 ? 10.734 14.242 -12.211 1 93.56 129 GLN A CA 1
ATOM 998 C C . GLN A 1 129 ? 11.93 13.336 -11.953 1 93.56 129 GLN A C 1
ATOM 1000 O O . GLN A 1 129 ? 12.141 12.352 -12.664 1 93.56 129 GLN A O 1
ATOM 1005 N N . GLU A 1 130 ? 12.648 13.672 -11 1 93.31 130 GLU A N 1
ATOM 1006 C CA . GLU A 1 130 ? 13.797 12.844 -10.625 1 93.31 130 GLU A CA 1
ATOM 1007 C C . GLU A 1 130 ? 13.352 11.445 -10.195 1 93.31 130 GLU A C 1
ATOM 1009 O O . GLU A 1 130 ? 13.945 10.445 -10.602 1 93.31 130 GLU A O 1
ATOM 1014 N N . LEU A 1 131 ? 12.352 11.391 -9.414 1 93.38 131 LEU A N 1
ATOM 1015 C CA . LEU A 1 131 ? 11.789 10.109 -8.992 1 93.38 131 LEU A CA 1
ATOM 1016 C C . LEU A 1 131 ? 11.336 9.289 -10.195 1 93.38 131 LEU A C 1
ATOM 1018 O O . LEU A 1 131 ? 11.648 8.102 -10.297 1 93.38 131 LEU A O 1
ATOM 1022 N N . ALA A 1 132 ? 10.664 9.906 -11.117 1 92.75 132 ALA A N 1
ATOM 1023 C CA . ALA A 1 132 ? 10.172 9.234 -12.32 1 92.75 132 ALA A CA 1
ATOM 1024 C C . ALA A 1 132 ? 11.32 8.648 -13.133 1 92.75 132 ALA A C 1
ATOM 1026 O O . ALA A 1 132 ? 11.242 7.52 -13.617 1 92.75 132 ALA A O 1
ATOM 1027 N N . GLU A 1 133 ? 12.344 9.391 -13.234 1 93.88 133 GLU A N 1
ATOM 1028 C CA . GLU A 1 133 ? 13.508 8.961 -14.016 1 93.88 133 GLU A CA 1
ATOM 1029 C C . GLU A 1 133 ? 14.195 7.77 -13.359 1 93.88 133 GLU A C 1
ATOM 1031 O O . GLU A 1 133 ? 14.602 6.828 -14.047 1 93.88 133 GLU A O 1
ATOM 1036 N N . ARG A 1 134 ? 14.297 7.832 -12.07 1 92.62 134 ARG A N 1
ATOM 1037 C CA . ARG A 1 134 ? 14.922 6.73 -11.344 1 92.62 134 ARG A CA 1
ATOM 1038 C C . ARG A 1 134 ? 14.086 5.457 -11.453 1 92.62 134 ARG A C 1
ATOM 1040 O O . ARG A 1 134 ? 14.633 4.367 -11.641 1 92.62 134 ARG A O 1
ATOM 1047 N N . ASN A 1 135 ? 12.852 5.605 -11.344 1 91.06 135 ASN A N 1
ATOM 1048 C CA . ASN A 1 135 ? 11.953 4.469 -11.492 1 91.06 135 ASN A CA 1
ATOM 1049 C C . ASN A 1 135 ? 12.023 3.877 -12.898 1 91.06 135 ASN A C 1
ATOM 1051 O O . ASN A 1 135 ? 12.078 2.656 -13.062 1 91.06 135 ASN A O 1
ATOM 1055 N N . ARG A 1 136 ? 12.047 4.762 -13.883 1 90.88 136 ARG A N 1
ATOM 1056 C CA . ARG A 1 136 ? 12.133 4.312 -15.266 1 90.88 136 ARG A CA 1
ATOM 1057 C C . ARG A 1 136 ? 13.43 3.539 -15.508 1 90.88 136 ARG A C 1
ATOM 1059 O O . ARG A 1 136 ? 13.422 2.494 -16.156 1 90.88 136 ARG A O 1
ATOM 1066 N N . ALA A 1 137 ? 14.469 4.094 -15.008 1 92.88 137 ALA A N 1
ATOM 1067 C CA . ALA A 1 137 ? 15.766 3.449 -15.172 1 92.88 137 ALA A CA 1
ATOM 1068 C C . ALA A 1 137 ? 15.789 2.076 -14.508 1 92.88 137 ALA A C 1
ATOM 1070 O O . ALA A 1 137 ? 16.281 1.107 -15.086 1 92.88 137 ALA A O 1
ATOM 1071 N N . ARG A 1 138 ? 15.289 2.02 -13.359 1 91.62 138 ARG A N 1
ATOM 1072 C CA . ARG A 1 138 ? 15.219 0.751 -12.641 1 91.62 138 ARG A CA 1
ATOM 1073 C C . ARG A 1 138 ? 14.367 -0.26 -13.398 1 91.62 138 ARG A C 1
ATOM 1075 O O . ARG A 1 138 ? 14.766 -1.411 -13.57 1 91.62 138 ARG A O 1
ATOM 1082 N N . ASN A 1 139 ? 13.219 0.147 -13.805 1 90.5 139 ASN A N 1
ATOM 1083 C CA . ASN A 1 139 ? 12.312 -0.73 -14.539 1 90.5 139 ASN A CA 1
ATOM 1084 C C . ASN A 1 139 ? 12.945 -1.228 -15.836 1 90.5 139 ASN A C 1
ATOM 1086 O O . ASN A 1 139 ? 12.789 -2.395 -16.203 1 90.5 139 ASN A O 1
ATOM 1090 N N . ARG A 1 140 ? 13.609 -0.323 -16.469 1 91.25 140 ARG A N 1
ATOM 1091 C CA . ARG A 1 140 ? 14.273 -0.693 -17.719 1 91.25 140 ARG A CA 1
ATOM 1092 C C . ARG A 1 140 ? 15.336 -1.761 -17.469 1 91.25 140 ARG A C 1
ATOM 1094 O O . ARG A 1 140 ? 15.477 -2.701 -18.25 1 91.25 140 ARG A O 1
ATOM 1101 N N . ARG A 1 141 ? 16.047 -1.624 -16.438 1 92.69 141 ARG A N 1
ATOM 1102 C CA . ARG A 1 141 ? 17.094 -2.59 -16.094 1 92.69 141 ARG A CA 1
ATOM 1103 C C . ARG A 1 141 ? 16.484 -3.961 -15.797 1 92.69 141 ARG A C 1
ATOM 1105 O O . ARG A 1 141 ? 17 -4.984 -16.25 1 92.69 141 ARG A O 1
ATOM 1112 N N . VAL A 1 142 ? 15.422 -3.969 -15.109 1 93.69 142 VAL A N 1
ATOM 1113 C CA . VAL A 1 142 ? 14.75 -5.215 -14.758 1 93.69 142 VAL A CA 1
ATOM 1114 C C . VAL A 1 142 ? 14.195 -5.883 -16.016 1 93.69 142 VAL A C 1
ATOM 1116 O O . VAL A 1 142 ? 14.406 -7.074 -16.234 1 93.69 142 VAL A O 1
ATOM 1119 N N . LEU A 1 143 ?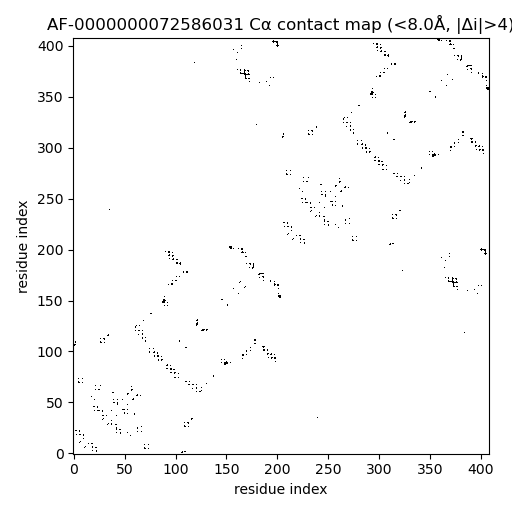 13.586 -5.113 -16.844 1 91.25 143 LEU A N 1
ATOM 1120 C CA . LEU A 1 143 ? 13.016 -5.641 -18.078 1 91.25 143 LEU A CA 1
ATOM 1121 C C . LEU A 1 143 ? 14.109 -6.184 -18.984 1 91.25 143 LEU A C 1
ATOM 1123 O O . LEU A 1 143 ? 13.938 -7.234 -19.609 1 91.25 143 LEU A O 1
ATOM 1127 N N . ALA A 1 144 ? 15.164 -5.422 -19.094 1 92.81 144 ALA A N 1
ATOM 1128 C CA . ALA A 1 144 ? 16.281 -5.852 -19.922 1 92.81 144 ALA A CA 1
ATOM 1129 C C . ALA A 1 144 ? 16.859 -7.172 -19.422 1 92.81 144 ALA A C 1
ATOM 1131 O O . ALA A 1 144 ? 17.234 -8.039 -20.219 1 92.81 144 ALA A O 1
ATOM 1132 N N . TRP A 1 145 ? 16.938 -7.27 -18.156 1 94 145 TRP A N 1
ATOM 1133 C CA . TRP A 1 145 ? 17.453 -8.516 -17.594 1 94 145 TRP A CA 1
ATOM 1134 C C . TRP A 1 145 ? 16.547 -9.688 -17.969 1 94 145 TRP A C 1
ATOM 1136 O O . TRP A 1 145 ? 17.031 -10.727 -18.422 1 94 145 TRP A O 1
ATOM 1146 N N . PHE A 1 146 ? 15.258 -9.547 -17.859 1 92.81 146 PHE A N 1
ATOM 1147 C CA . PHE A 1 146 ? 14.305 -10.625 -18.109 1 92.81 146 PHE A CA 1
ATOM 1148 C C . PHE A 1 146 ? 14.258 -10.977 -19.594 1 92.81 146 PHE A C 1
ATOM 1150 O O . PHE A 1 146 ? 13.945 -12.109 -19.969 1 92.81 146 PHE A O 1
ATOM 1157 N N . ALA A 1 147 ? 14.555 -10.023 -20.438 1 91.5 147 ALA A N 1
ATOM 1158 C CA . ALA A 1 147 ? 14.508 -10.234 -21.875 1 91.5 147 ALA A CA 1
ATOM 1159 C C . ALA A 1 147 ? 15.445 -11.359 -22.297 1 91.5 147 ALA A C 1
ATOM 1161 O O . ALA A 1 147 ? 15.203 -12.039 -23.297 1 91.5 147 ALA A O 1
ATOM 1162 N N . HIS A 1 148 ? 16.422 -11.664 -21.516 1 91 148 HIS A N 1
ATOM 1163 C CA . HIS A 1 148 ? 17.406 -12.664 -21.891 1 91 148 HIS A CA 1
ATOM 1164 C C . HIS A 1 148 ? 17.453 -13.805 -20.875 1 91 148 HIS A C 1
ATOM 1166 O O . HIS A 1 148 ? 18.328 -14.672 -20.953 1 91 148 HIS A O 1
ATOM 1172 N N . ALA A 1 149 ? 16.5 -13.781 -20.016 1 92.12 149 ALA A N 1
ATOM 1173 C CA . ALA A 1 149 ? 16.547 -14.758 -18.938 1 92.12 149 ALA A CA 1
ATOM 1174 C C . ALA A 1 149 ? 16.047 -16.125 -19.406 1 92.12 149 ALA A C 1
ATOM 1176 O O . ALA A 1 149 ? 14.984 -16.219 -20.016 1 92.12 149 ALA A O 1
ATOM 1177 N N . PRO A 1 150 ? 16.844 -17.125 -19.188 1 90.06 150 PRO A N 1
ATOM 1178 C CA . PRO A 1 150 ? 16.297 -18.469 -19.422 1 90.06 150 PRO A CA 1
ATOM 1179 C C . PRO A 1 150 ? 14.984 -18.719 -18.672 1 90.06 150 PRO A C 1
ATOM 1181 O O . PRO A 1 150 ? 14.789 -18.188 -17.578 1 90.06 150 PRO A O 1
ATOM 1184 N N . GLN A 1 151 ? 14.055 -19.422 -19.234 1 89.12 151 GLN A N 1
ATOM 1185 C CA . GLN A 1 151 ? 12.766 -19.797 -18.656 1 89.12 151 GLN A CA 1
ATOM 1186 C C . GLN A 1 151 ? 11.766 -18.656 -18.734 1 89.12 151 GLN A C 1
ATOM 1188 O O . GLN A 1 151 ? 10.68 -18.734 -18.141 1 89.12 151 GLN A O 1
ATOM 1193 N N . ARG A 1 152 ? 12.234 -17.641 -19.406 1 89.44 152 ARG A N 1
ATOM 1194 C CA . ARG A 1 152 ? 11.297 -16.547 -19.578 1 89.44 152 ARG A CA 1
ATOM 1195 C C . ARG A 1 152 ? 10.016 -17.016 -20.25 1 89.44 152 ARG A C 1
ATOM 1197 O O . ARG A 1 152 ? 8.938 -16.484 -19.984 1 89.44 152 ARG A O 1
ATOM 1204 N N . ASP A 1 153 ? 10.148 -17.969 -20.984 1 89.88 153 ASP A N 1
ATOM 1205 C CA . ASP A 1 153 ? 9.008 -18.484 -21.734 1 89.88 153 ASP A CA 1
ATOM 1206 C C . ASP A 1 153 ? 8.008 -19.188 -20.828 1 89.88 153 ASP A C 1
ATOM 1208 O O . ASP A 1 153 ? 6.875 -19.453 -21.219 1 89.88 153 ASP A O 1
ATOM 1212 N N . GLU A 1 154 ? 8.438 -19.516 -19.672 1 91.75 154 GLU A N 1
ATOM 1213 C CA . GLU A 1 154 ? 7.535 -20.125 -18.703 1 91.75 154 GLU A CA 1
ATOM 1214 C C . GLU A 1 154 ? 6.594 -19.094 -18.094 1 91.75 154 GLU A C 1
ATOM 1216 O O . GLU A 1 154 ? 5.582 -19.453 -17.484 1 91.75 154 GLU A O 1
ATOM 1221 N N . MET A 1 155 ? 6.992 -17.906 -18.203 1 91.94 155 MET A N 1
ATOM 1222 C CA . MET A 1 155 ? 6.152 -16.844 -17.656 1 91.94 155 MET A CA 1
ATOM 1223 C C . MET A 1 155 ? 4.934 -16.594 -18.531 1 91.94 155 MET A C 1
ATOM 1225 O O . MET A 1 155 ? 5.055 -16.5 -19.766 1 91.94 155 MET A O 1
ATOM 1229 N N . VAL A 1 156 ? 3.846 -16.656 -17.938 1 87.5 156 VAL A N 1
ATOM 1230 C CA . VAL A 1 156 ? 2.619 -16.344 -18.672 1 87.5 156 VAL A CA 1
ATOM 1231 C C . VAL A 1 156 ? 2.711 -14.93 -19.234 1 87.5 156 VAL A C 1
ATOM 1233 O O . VAL A 1 156 ? 3.236 -14.023 -18.594 1 87.5 156 VAL A O 1
ATOM 1236 N N . GLN A 1 157 ? 2.172 -14.789 -20.328 1 89 157 GLN A N 1
ATOM 1237 C CA . GLN A 1 157 ? 2.156 -13.461 -20.938 1 89 157 GLN A CA 1
ATOM 1238 C C . GLN A 1 157 ? 1.079 -12.586 -20.312 1 89 157 GLN A C 1
ATOM 1240 O O . GLN A 1 157 ? -0.115 -12.852 -20.469 1 89 157 GLN A O 1
ATOM 1245 N N . TRP A 1 158 ? 1.47 -11.68 -19.516 1 93.25 158 TRP A N 1
ATOM 1246 C CA . TRP A 1 158 ? 0.61 -10.68 -18.891 1 93.25 158 TRP A CA 1
ATOM 1247 C C . TRP A 1 158 ? 0.815 -9.312 -19.531 1 93.25 158 TRP A C 1
ATOM 1249 O O . TRP A 1 158 ? 1.854 -9.055 -20.141 1 93.25 158 TRP A O 1
ATOM 1259 N N . PRO A 1 159 ? -0.214 -8.5 -19.438 1 92.88 159 PRO A N 1
ATOM 1260 C CA . PRO A 1 159 ? 0.072 -7.105 -19.781 1 92.88 159 PRO A CA 1
ATOM 1261 C C . PRO A 1 159 ? 1.229 -6.527 -18.969 1 92.88 159 PRO A C 1
ATOM 1263 O O . PRO A 1 159 ? 1.316 -6.758 -17.75 1 92.88 159 PRO A O 1
ATOM 1266 N N . ALA A 1 160 ? 2.068 -5.801 -19.641 1 89.31 160 ALA A N 1
ATOM 1267 C CA . ALA A 1 160 ? 3.295 -5.293 -19.031 1 89.31 160 ALA A CA 1
ATOM 1268 C C . ALA A 1 160 ? 2.988 -4.465 -17.781 1 89.31 160 ALA A C 1
ATOM 1270 O O . ALA A 1 160 ? 3.721 -4.527 -16.797 1 89.31 160 ALA A O 1
ATOM 1271 N N . GLU A 1 161 ? 1.896 -3.732 -17.766 1 92.31 161 GLU A N 1
ATOM 1272 C CA . GLU A 1 161 ? 1.547 -2.838 -16.672 1 92.31 161 GLU A CA 1
ATOM 1273 C C . GLU A 1 161 ? 1.19 -3.623 -15.406 1 92.31 161 GLU A C 1
ATOM 1275 O O . GLU A 1 161 ? 1.232 -3.084 -14.305 1 92.31 161 GLU A O 1
ATOM 1280 N N . LEU A 1 162 ? 0.89 -4.934 -15.617 1 95.06 162 LEU A N 1
ATOM 1281 C CA . LEU A 1 162 ? 0.424 -5.758 -14.508 1 95.06 162 LEU A CA 1
ATOM 1282 C C . LEU A 1 162 ? 1.591 -6.477 -13.836 1 95.06 162 LEU A C 1
ATOM 1284 O O . LEU A 1 162 ? 1.502 -6.852 -12.664 1 95.06 162 LEU A O 1
ATOM 1288 N N . LEU A 1 163 ? 2.645 -6.594 -14.539 1 93.44 163 LEU A N 1
ATOM 1289 C CA . LEU A 1 163 ? 3.715 -7.508 -14.156 1 93.44 163 LEU A CA 1
ATOM 1290 C C . LEU A 1 163 ? 4.34 -7.086 -12.836 1 93.44 163 LEU A C 1
ATOM 1292 O O . LEU A 1 163 ? 4.539 -7.918 -11.945 1 93.44 163 LEU A O 1
ATOM 1296 N N . PRO A 1 164 ? 4.629 -5.797 -12.633 1 94.56 164 PRO A N 1
ATOM 1297 C CA . PRO A 1 164 ? 5.219 -5.426 -11.344 1 94.56 164 PRO A CA 1
ATOM 1298 C C . PRO A 1 164 ? 4.316 -5.777 -10.156 1 94.56 164 PRO A C 1
ATOM 1300 O O . PRO A 1 164 ? 4.789 -6.328 -9.156 1 94.56 164 PRO A O 1
ATOM 1303 N N . SER A 1 165 ? 3.033 -5.559 -10.266 1 97.62 165 SER A N 1
ATOM 1304 C CA . SER A 1 165 ? 2.096 -5.855 -9.188 1 97.62 165 SER A CA 1
ATOM 1305 C C . SER A 1 165 ? 1.993 -7.355 -8.945 1 97.62 165 SER A C 1
ATOM 1307 O O . SER A 1 165 ? 1.835 -7.793 -7.801 1 97.62 165 SER A O 1
ATOM 1309 N N . LEU A 1 166 ? 2.096 -8.141 -10.008 1 97.5 166 LEU A N 1
ATOM 1310 C CA . LEU A 1 166 ? 2.002 -9.586 -9.867 1 97.5 166 LEU A CA 1
ATOM 1311 C C . LEU A 1 166 ? 3.23 -10.148 -9.156 1 97.5 166 LEU A C 1
ATOM 1313 O O . LEU A 1 166 ? 3.141 -11.156 -8.461 1 97.5 166 LEU A O 1
ATOM 1317 N N . ILE A 1 167 ? 4.32 -9.477 -9.336 1 96.94 167 ILE A N 1
ATOM 1318 C CA . ILE A 1 167 ? 5.574 -10.008 -8.812 1 96.94 167 ILE A CA 1
ATOM 1319 C C . ILE A 1 167 ? 5.797 -9.5 -7.391 1 96.94 167 ILE A C 1
ATOM 1321 O O . ILE A 1 167 ? 6.07 -10.289 -6.48 1 96.94 167 ILE A O 1
ATOM 1325 N N . VAL A 1 168 ? 5.59 -8.219 -7.172 1 97 168 VAL A N 1
ATOM 1326 C CA . VAL A 1 168 ? 6.031 -7.672 -5.891 1 97 168 VAL A CA 1
ATOM 1327 C C . VAL A 1 168 ? 4.82 -7.383 -5.004 1 97 168 VAL A C 1
ATOM 1329 O O . VAL A 1 168 ? 4.973 -7.09 -3.816 1 97 168 VAL A O 1
ATOM 1332 N N . GLY A 1 169 ? 3.611 -7.469 -5.523 1 98.31 169 GLY A N 1
ATOM 1333 C CA . GLY A 1 169 ? 2.416 -7.055 -4.809 1 98.31 169 GLY A CA 1
ATOM 1334 C C . GLY A 1 169 ? 2.234 -7.77 -3.48 1 98.31 169 GLY A C 1
ATOM 1335 O O . GLY A 1 169 ? 1.947 -7.133 -2.463 1 98.31 169 GLY A O 1
ATOM 1336 N N . GLN A 1 170 ? 2.424 -9.039 -3.479 1 98.38 170 GLN A N 1
ATOM 1337 C CA . GLN A 1 170 ? 2.244 -9.836 -2.268 1 98.38 170 GLN A CA 1
ATOM 1338 C C . GLN A 1 170 ? 3.242 -9.43 -1.189 1 98.38 170 GLN A C 1
ATOM 1340 O O . GLN A 1 170 ? 2.867 -9.219 -0.034 1 98.38 170 GLN A O 1
ATOM 1345 N N . SER A 1 171 ? 4.484 -9.258 -1.592 1 98.62 171 SER A N 1
ATOM 1346 C CA . SER A 1 171 ? 5.539 -8.898 -0.645 1 98.62 171 SER A CA 1
ATOM 1347 C C . SER A 1 171 ? 5.348 -7.48 -0.12 1 98.62 171 SER A C 1
ATOM 1349 O O . SER A 1 171 ? 5.516 -7.227 1.075 1 98.62 171 SER A O 1
ATOM 1351 N N . GLU A 1 172 ? 5.004 -6.57 -0.994 1 97.75 172 GLU A N 1
ATOM 1352 C CA . GLU A 1 172 ? 4.766 -5.199 -0.557 1 97.75 172 GLU A CA 1
ATOM 1353 C C . GLU A 1 172 ? 3.59 -5.125 0.412 1 97.75 172 GLU A C 1
ATOM 1355 O O . GLU A 1 172 ? 3.635 -4.383 1.396 1 97.75 172 GLU A O 1
ATOM 1360 N N . ASN A 1 173 ? 2.58 -5.871 0.062 1 97.75 173 ASN A N 1
ATOM 1361 C CA . ASN A 1 173 ? 1.416 -5.91 0.94 1 97.75 173 ASN A CA 1
ATOM 1362 C C . ASN A 1 173 ? 1.776 -6.434 2.328 1 97.75 173 ASN A C 1
ATOM 1364 O O . ASN A 1 173 ? 1.424 -5.824 3.338 1 97.75 173 ASN A O 1
ATOM 1368 N N . TYR A 1 174 ? 2.498 -7.488 2.412 1 98.25 174 TYR A N 1
ATOM 1369 C CA . TYR A 1 174 ? 2.879 -8.07 3.691 1 98.25 174 TYR A CA 1
ATOM 1370 C C . TYR A 1 174 ? 3.797 -7.137 4.469 1 98.25 174 TYR A C 1
ATOM 1372 O O . TYR A 1 174 ? 3.652 -6.984 5.684 1 98.25 174 TYR A O 1
ATOM 1380 N N . CYS A 1 175 ? 4.715 -6.543 3.771 1 98.25 175 CYS A N 1
ATOM 1381 C CA . CYS A 1 175 ? 5.637 -5.617 4.414 1 98.25 175 CYS A CA 1
ATOM 1382 C C . CYS A 1 175 ? 4.891 -4.434 5.023 1 98.25 175 CYS A C 1
ATOM 1384 O O . CYS A 1 175 ? 5.18 -4.023 6.148 1 98.25 175 CYS A O 1
ATOM 1386 N N . ARG A 1 176 ? 3.979 -3.945 4.281 1 95.5 176 ARG A N 1
ATOM 1387 C CA . ARG A 1 176 ? 3.162 -2.857 4.809 1 95.5 176 ARG A CA 1
ATOM 1388 C C . ARG A 1 176 ? 2.385 -3.301 6.043 1 95.5 176 ARG A C 1
ATOM 1390 O O . ARG A 1 176 ? 2.291 -2.559 7.023 1 95.5 176 ARG A O 1
ATOM 1397 N N . ALA A 1 177 ? 1.844 -4.492 5.984 1 95.12 177 ALA A N 1
ATOM 1398 C CA . ALA A 1 177 ? 1.12 -5.039 7.133 1 95.12 177 ALA A CA 1
ATOM 1399 C C . ALA A 1 177 ? 2.033 -5.168 8.344 1 95.12 177 ALA A C 1
ATOM 1401 O O . ALA A 1 177 ? 1.638 -4.832 9.469 1 95.12 177 ALA A O 1
ATOM 1402 N N . TRP A 1 178 ? 3.176 -5.594 8.141 1 96.94 178 TRP A N 1
ATOM 1403 C CA . TRP A 1 178 ? 4.141 -5.754 9.219 1 96.94 178 TRP A CA 1
ATOM 1404 C C . TRP A 1 178 ? 4.527 -4.402 9.812 1 96.94 178 TRP A C 1
ATOM 1406 O O . TRP A 1 178 ? 4.508 -4.219 11.031 1 96.94 178 TRP A O 1
ATOM 1416 N N . LEU A 1 179 ? 4.812 -3.475 8.992 1 95 179 LEU A N 1
ATOM 1417 C CA . LEU A 1 179 ? 5.266 -2.16 9.43 1 95 179 LEU A CA 1
ATOM 1418 C C . LEU A 1 179 ? 4.164 -1.421 10.18 1 95 179 LEU A C 1
ATOM 1420 O O . LEU A 1 179 ? 4.445 -0.569 11.023 1 95 179 LEU A O 1
ATOM 1424 N N . SER A 1 180 ? 2.939 -1.756 9.883 1 91.31 180 SER A N 1
ATOM 1425 C CA . SER A 1 180 ? 1.806 -1.122 10.547 1 91.31 180 SER A CA 1
ATOM 1426 C C . SER A 1 180 ? 1.361 -1.921 11.766 1 91.31 180 SER A C 1
ATOM 1428 O O . SER A 1 180 ? 0.372 -1.574 12.422 1 91.31 180 SER A O 1
ATOM 1430 N N . GLY A 1 181 ? 1.983 -3.09 12.023 1 90.94 181 GLY A N 1
ATOM 1431 C CA . GLY A 1 181 ? 1.695 -3.863 13.227 1 90.94 181 GLY A CA 1
ATOM 1432 C C . GLY A 1 181 ? 0.534 -4.824 13.055 1 90.94 181 GLY A C 1
ATOM 1433 O O . GLY A 1 181 ? 0.052 -5.406 14.023 1 90.94 181 GLY A O 1
ATOM 1434 N N . ARG A 1 182 ? 0.07 -5.07 11.828 1 90.94 182 ARG A N 1
ATOM 1435 C CA . ARG A 1 182 ? -1.083 -5.926 11.57 1 90.94 182 ARG A CA 1
ATOM 1436 C C . ARG A 1 182 ? -0.684 -7.398 11.57 1 90.94 182 ARG A C 1
ATOM 1438 O O . ARG A 1 182 ? -1.538 -8.281 11.688 1 90.94 182 ARG A O 1
ATOM 1445 N N . VAL A 1 183 ? 0.585 -7.613 11.312 1 93.62 183 VAL A N 1
ATOM 1446 C CA . VAL A 1 183 ? 1.129 -8.961 11.422 1 93.62 183 VAL A CA 1
ATOM 1447 C C . VAL A 1 183 ? 2.375 -8.945 12.305 1 93.62 183 VAL A C 1
ATOM 1449 O O . VAL A 1 183 ? 2.992 -7.898 12.5 1 93.62 183 VAL A O 1
ATOM 1452 N N . LYS A 1 184 ? 2.75 -10.109 12.781 1 94.88 184 LYS A N 1
ATOM 1453 C CA . LYS A 1 184 ? 3.787 -10.164 13.805 1 94.88 184 LYS A CA 1
ATOM 1454 C C . LYS A 1 184 ? 5.141 -10.531 13.203 1 94.88 184 LYS A C 1
ATOM 1456 O O . LYS A 1 184 ? 6.156 -9.914 13.523 1 94.88 184 LYS A O 1
ATOM 1461 N N . ALA A 1 185 ? 5.18 -11.5 12.289 1 97.25 185 ALA A N 1
ATOM 1462 C CA . ALA A 1 185 ? 6.441 -12.023 11.781 1 97.25 185 ALA A CA 1
ATOM 1463 C C . ALA A 1 185 ? 7.082 -11.047 10.797 1 97.25 185 ALA A C 1
ATOM 1465 O O . ALA A 1 185 ? 6.398 -10.5 9.922 1 97.25 185 ALA A O 1
ATOM 1466 N N . PRO A 1 186 ? 8.359 -10.82 10.953 1 97.88 186 PRO A N 1
ATOM 1467 C CA . PRO A 1 186 ? 9.023 -9.992 9.945 1 97.88 186 PRO A CA 1
ATOM 1468 C C . PRO A 1 186 ? 9.008 -10.625 8.555 1 97.88 186 PRO A C 1
ATOM 1470 O O . PRO A 1 186 ? 8.992 -11.852 8.43 1 97.88 186 PRO A O 1
ATOM 1473 N N . PRO A 1 187 ? 9.023 -9.781 7.594 1 98.25 187 PRO A N 1
ATOM 1474 C CA . PRO A 1 187 ? 8.891 -10.289 6.227 1 98.25 187 PRO A CA 1
ATOM 1475 C C . PRO A 1 187 ? 9.945 -11.344 5.883 1 98.25 187 PRO A C 1
ATOM 1477 O O . PRO A 1 187 ? 9.664 -12.281 5.129 1 98.25 187 PRO A O 1
ATOM 1480 N N . VAL A 1 188 ? 11.141 -11.258 6.426 1 98.12 188 VAL A N 1
ATOM 1481 C CA . VAL A 1 188 ? 12.242 -12.156 6.09 1 98.12 188 VAL A CA 1
ATOM 1482 C C . VAL A 1 188 ? 11.883 -13.586 6.469 1 98.12 188 VAL A C 1
ATOM 1484 O O . VAL A 1 188 ? 12.359 -14.539 5.844 1 98.12 188 VAL A O 1
ATOM 1487 N N . LYS A 1 189 ? 11.031 -13.727 7.43 1 98.06 189 LYS A N 1
ATOM 1488 C CA . LYS A 1 189 ? 10.586 -15.055 7.836 1 98.06 189 LYS A CA 1
ATOM 1489 C C . LYS A 1 189 ? 9.898 -15.781 6.684 1 98.06 189 LYS A C 1
ATOM 1491 O O . LYS A 1 189 ? 9.984 -17 6.574 1 98.06 189 LYS A O 1
ATOM 1496 N N . TYR A 1 190 ? 9.242 -15.008 5.844 1 98.12 190 TYR A N 1
ATOM 1497 C CA . TYR A 1 190 ? 8.445 -15.609 4.781 1 98.12 190 TYR A CA 1
ATOM 1498 C C . TYR A 1 190 ? 9.031 -15.281 3.41 1 98.12 190 TYR A C 1
ATOM 1500 O O . TYR A 1 190 ? 8.312 -15.297 2.406 1 98.12 190 TYR A O 1
ATOM 1508 N N . ARG A 1 191 ? 10.289 -14.906 3.336 1 97.75 191 ARG A N 1
ATOM 1509 C CA . ARG A 1 191 ? 10.867 -14.414 2.094 1 97.75 191 ARG A CA 1
ATOM 1510 C C . ARG A 1 191 ? 10.789 -15.461 0.99 1 97.75 191 ARG A C 1
ATOM 1512 O O . ARG A 1 191 ? 10.453 -15.141 -0.154 1 97.75 191 ARG A O 1
ATOM 1519 N N . ASP A 1 192 ? 10.992 -16.812 1.319 1 98 192 ASP A N 1
ATOM 1520 C CA . ASP A 1 192 ? 10.961 -17.859 0.312 1 98 192 ASP A CA 1
ATOM 1521 C C . ASP A 1 192 ? 9.531 -18.188 -0.113 1 98 192 ASP A C 1
ATOM 1523 O O . ASP A 1 192 ? 9.266 -18.422 -1.293 1 98 192 ASP A O 1
ATOM 1527 N N . GLU A 1 193 ? 8.602 -18.172 0.86 1 97.81 193 GLU A N 1
ATOM 1528 C CA . GLU A 1 193 ? 7.188 -18.375 0.543 1 97.81 193 GLU A CA 1
ATOM 1529 C C . GLU A 1 193 ? 6.664 -17.281 -0.382 1 97.81 193 GLU A C 1
ATOM 1531 O O . GLU A 1 193 ? 5.938 -17.562 -1.336 1 97.81 193 GLU A O 1
ATOM 1536 N N . LEU A 1 194 ? 7.07 -16.078 -0.105 1 98.5 194 LEU A N 1
ATOM 1537 C CA . LEU A 1 194 ? 6.645 -14.953 -0.922 1 98.5 194 LEU A CA 1
ATOM 1538 C C . LEU A 1 194 ? 7.215 -15.055 -2.332 1 98.5 194 LEU A C 1
ATOM 1540 O O . LEU A 1 194 ? 6.516 -14.781 -3.311 1 98.5 194 LEU A O 1
ATOM 1544 N N . ALA A 1 195 ? 8.469 -15.477 -2.447 1 98.44 195 ALA A N 1
ATOM 1545 C CA . ALA A 1 195 ? 9.086 -15.633 -3.762 1 98.44 195 ALA A CA 1
ATOM 1546 C C . ALA A 1 195 ? 8.422 -16.75 -4.551 1 98.44 195 ALA A C 1
ATOM 1548 O O . ALA A 1 195 ? 8.18 -16.625 -5.754 1 98.44 195 ALA A O 1
ATOM 1549 N N . THR A 1 196 ? 8.141 -17.844 -3.848 1 97.75 196 THR A N 1
ATOM 1550 C CA . THR A 1 196 ? 7.465 -18.984 -4.484 1 97.75 196 THR A CA 1
ATOM 1551 C C . THR A 1 196 ? 6.09 -18.562 -4.996 1 97.75 196 THR A C 1
ATOM 1553 O O . THR A 1 196 ? 5.723 -18.875 -6.133 1 97.75 196 THR A O 1
ATOM 1556 N N . ALA A 1 197 ? 5.344 -17.844 -4.188 1 97.62 197 ALA A N 1
ATOM 1557 C CA . ALA A 1 197 ? 4.012 -17.391 -4.574 1 97.62 197 ALA A CA 1
ATOM 1558 C C . ALA A 1 197 ? 4.086 -16.422 -5.762 1 97.62 197 ALA A C 1
ATOM 1560 O O . ALA A 1 197 ? 3.25 -16.484 -6.664 1 97.62 197 ALA A O 1
ATOM 1561 N N . ALA A 1 198 ? 5.062 -15.531 -5.746 1 98.06 198 ALA A N 1
ATOM 1562 C CA . ALA A 1 198 ? 5.242 -14.594 -6.852 1 98.06 198 ALA A CA 1
ATOM 1563 C C . ALA A 1 198 ? 5.492 -15.328 -8.164 1 98.06 198 ALA A C 1
ATOM 1565 O O . ALA A 1 198 ? 4.883 -15.016 -9.188 1 98.06 198 ALA A O 1
ATOM 1566 N N . TRP A 1 199 ? 6.363 -16.312 -8.094 1 97.44 199 TRP A N 1
ATOM 1567 C CA . TRP A 1 199 ? 6.652 -17.094 -9.297 1 97.44 199 TRP A CA 1
ATOM 1568 C C . TRP A 1 199 ? 5.41 -17.828 -9.781 1 97.44 199 TRP A C 1
ATOM 1570 O O . TRP A 1 199 ? 5.105 -17.828 -10.977 1 97.44 199 TRP A O 1
ATOM 1580 N N . ARG A 1 200 ? 4.688 -18.391 -8.891 1 96.12 200 ARG A N 1
ATOM 1581 C CA . ARG A 1 200 ? 3.469 -19.109 -9.258 1 96.12 200 ARG A CA 1
ATOM 1582 C C . ARG A 1 200 ? 2.473 -18.172 -9.938 1 96.12 200 ARG A C 1
ATOM 1584 O O . ARG A 1 200 ? 1.769 -18.578 -10.867 1 96.12 200 ARG A O 1
ATOM 1591 N N . SER A 1 201 ? 2.428 -16.938 -9.477 1 95.94 201 SER A N 1
ATOM 1592 C CA . SER A 1 201 ? 1.51 -15.945 -10.031 1 95.94 201 SER A CA 1
ATOM 1593 C C . SER A 1 201 ? 1.823 -15.664 -11.5 1 95.94 201 SER A C 1
ATOM 1595 O O . SER A 1 201 ? 0.914 -15.445 -12.305 1 95.94 201 SER A O 1
ATOM 1597 N N . VAL A 1 202 ? 3.125 -15.758 -11.898 1 96.25 202 VAL A N 1
ATOM 1598 C CA . VAL A 1 202 ? 3.475 -15.219 -13.211 1 96.25 202 VAL A CA 1
ATOM 1599 C C . VAL A 1 202 ? 3.904 -16.344 -14.141 1 96.25 202 VAL A C 1
ATOM 1601 O O . VAL A 1 202 ? 4.203 -16.125 -15.312 1 96.25 202 VAL A O 1
ATOM 1604 N N . SER A 1 203 ? 3.936 -17.547 -13.602 1 93.19 203 SER A N 1
ATOM 1605 C CA . SER A 1 203 ? 4.379 -18.656 -14.43 1 93.19 203 SER A CA 1
ATOM 1606 C C . SER A 1 203 ? 3.234 -19.625 -14.719 1 93.19 203 SER A C 1
ATOM 1608 O O . SER A 1 203 ? 2.201 -19.594 -14.055 1 93.19 203 SER A O 1
ATOM 1610 N N . LYS A 1 204 ? 3.312 -20.438 -15.859 1 82.88 204 LYS A N 1
ATOM 1611 C CA . LYS A 1 204 ? 2.361 -21.453 -16.312 1 82.88 204 LYS A CA 1
ATOM 1612 C C . LYS A 1 204 ? 2.461 -22.703 -15.453 1 82.88 204 LYS A C 1
ATOM 1614 O O . LYS A 1 204 ? 3.539 -23.047 -14.961 1 82.88 204 LYS A O 1
ATOM 1619 N N . MET B 1 1 ? -23.797 10.422 -8.57 1 49.31 1 MET B N 1
ATOM 1620 C CA . MET B 1 1 ? -22.344 10.383 -8.594 1 49.31 1 MET B CA 1
ATOM 1621 C C . MET B 1 1 ? -21.812 9.258 -7.711 1 49.31 1 MET B C 1
ATOM 1623 O O . MET B 1 1 ? -22.391 8.945 -6.672 1 49.31 1 MET B O 1
ATOM 1627 N N . PRO B 1 2 ? -21.125 8.273 -8.227 1 56.44 2 PRO B N 1
ATOM 1628 C CA . PRO B 1 2 ? -20.75 7.027 -7.551 1 56.44 2 PRO B CA 1
ATOM 1629 C C . PRO B 1 2 ? -20.453 7.23 -6.07 1 56.44 2 PRO B C 1
ATOM 1631 O O . PRO B 1 2 ? -20.781 6.375 -5.242 1 56.44 2 PRO B O 1
ATOM 1634 N N . THR B 1 3 ? -19.906 8.352 -5.77 1 63.41 3 THR B N 1
ATOM 1635 C CA . THR B 1 3 ? -19.578 8.625 -4.375 1 63.41 3 THR B CA 1
ATOM 1636 C C . THR B 1 3 ? -20.859 8.727 -3.533 1 63.41 3 THR B C 1
ATOM 1638 O O . THR B 1 3 ? -20.906 8.203 -2.42 1 63.41 3 THR B O 1
ATOM 1641 N N . LEU B 1 4 ? -21.719 9.266 -4.066 1 68.31 4 LEU B N 1
ATOM 1642 C CA . LEU B 1 4 ? -22.969 9.492 -3.352 1 68.31 4 LEU B CA 1
ATOM 1643 C C . LEU B 1 4 ? -23.719 8.18 -3.121 1 68.31 4 LEU B C 1
ATOM 1645 O O . LEU B 1 4 ? -24.469 8.047 -2.148 1 68.31 4 LEU B O 1
ATOM 1649 N N . ASP B 1 5 ? -23.375 7.297 -3.861 1 78.69 5 ASP B N 1
ATOM 1650 C CA . ASP B 1 5 ? -24.078 6.023 -3.738 1 78.69 5 ASP B CA 1
ATOM 1651 C C . ASP B 1 5 ? -23.672 5.289 -2.465 1 78.69 5 ASP B C 1
ATOM 1653 O O . ASP B 1 5 ? -24.516 4.797 -1.723 1 78.69 5 ASP B O 1
ATOM 1657 N N . ILE B 1 6 ? -22.469 5.387 -2.123 1 85.31 6 ILE B N 1
ATOM 1658 C CA . ILE B 1 6 ? -21.984 4.734 -0.913 1 85.31 6 ILE B CA 1
ATOM 1659 C C . ILE B 1 6 ? -22.609 5.402 0.315 1 85.31 6 ILE B C 1
ATOM 1661 O O . ILE B 1 6 ? -23.062 4.723 1.235 1 85.31 6 ILE B O 1
ATOM 1665 N N . LEU B 1 7 ? -22.625 6.707 0.272 1 88.81 7 LEU B N 1
ATOM 1666 C CA . LEU B 1 7 ? -23.125 7.453 1.427 1 88.81 7 LEU B CA 1
ATOM 1667 C C . LEU B 1 7 ? -24.609 7.25 1.617 1 88.81 7 LEU B C 1
ATOM 1669 O O . LEU B 1 7 ? -25.094 7.184 2.75 1 88.81 7 LEU B O 1
ATOM 1673 N N . THR B 1 8 ? -25.281 7.156 0.507 1 84.69 8 THR B N 1
ATOM 1674 C CA . THR B 1 8 ? -26.719 6.914 0.574 1 84.69 8 THR B CA 1
ATOM 1675 C C . THR B 1 8 ? -27 5.512 1.105 1 84.69 8 THR B C 1
ATOM 1677 O O . THR B 1 8 ? -27.969 5.309 1.85 1 84.69 8 THR 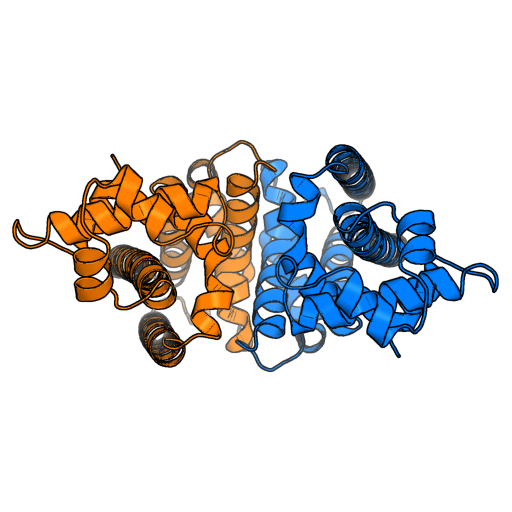B O 1
ATOM 1680 N N . ARG B 1 9 ? -26.203 4.535 0.764 1 84.44 9 ARG B N 1
ATOM 1681 C CA . ARG B 1 9 ? -26.359 3.168 1.242 1 84.44 9 ARG B CA 1
ATOM 1682 C C . ARG B 1 9 ? -26.062 3.068 2.732 1 84.44 9 ARG B C 1
ATOM 1684 O O . ARG B 1 9 ? -26.75 2.361 3.469 1 84.44 9 ARG B O 1
ATOM 1691 N N . GLN B 1 10 ? -25.125 3.85 3.166 1 83.94 10 GLN B N 1
ATOM 1692 C CA . GLN B 1 10 ? -24.656 3.736 4.543 1 83.94 10 GLN B CA 1
ATOM 1693 C C . GLN B 1 10 ? -25.484 4.613 5.48 1 83.94 10 GLN B C 1
ATOM 1695 O O . GLN B 1 10 ? -25.625 4.305 6.664 1 83.94 10 GLN B O 1
ATOM 1700 N N . PHE B 1 11 ? -25.984 5.719 4.934 1 84.12 11 PHE B N 1
ATOM 1701 C CA . PHE B 1 11 ? -26.812 6.652 5.691 1 84.12 11 PHE B CA 1
ATOM 1702 C C . PHE B 1 11 ? -28.109 6.965 4.941 1 84.12 11 PHE B C 1
ATOM 1704 O O . PHE B 1 11 ? -28.312 8.094 4.492 1 84.12 11 PHE B O 1
ATOM 1711 N N . PRO B 1 12 ? -28.984 5.977 5.031 1 82.25 12 PRO B N 1
ATOM 1712 C CA . PRO B 1 12 ? -30.219 6.152 4.277 1 82.25 12 PRO B CA 1
ATOM 1713 C C . PRO B 1 12 ? -31.219 7.066 4.98 1 82.25 12 PRO B C 1
ATOM 1715 O O . PRO B 1 12 ? -31.094 7.309 6.184 1 82.25 12 PRO B O 1
ATOM 1718 N N . GLY B 1 13 ? -32.094 7.641 4.211 1 84.12 13 GLY B N 1
ATOM 1719 C CA . GLY B 1 13 ? -33.188 8.438 4.766 1 84.12 13 GLY B CA 1
ATOM 1720 C C . GLY B 1 13 ? -32.969 9.93 4.609 1 84.12 13 GLY B C 1
ATOM 1721 O O . GLY B 1 13 ? -31.812 10.383 4.449 1 84.12 13 GLY B O 1
ATOM 1722 N N . HIS B 1 14 ? -33.906 10.641 4.727 1 83.44 14 HIS B N 1
ATOM 1723 C CA . HIS B 1 14 ? -33.875 12.086 4.52 1 83.44 14 HIS B CA 1
ATOM 1724 C C . HIS B 1 14 ? -33.188 12.797 5.684 1 83.44 14 HIS B C 1
ATOM 1726 O O . HIS B 1 14 ? -32.531 13.82 5.492 1 83.44 14 HIS B O 1
ATOM 1732 N N . ARG B 1 15 ? -33.406 12.203 6.797 1 82.44 15 ARG B N 1
ATOM 1733 C CA . ARG B 1 15 ? -32.844 12.828 7.992 1 82.44 15 ARG B CA 1
ATOM 1734 C C . ARG B 1 15 ? -31.328 12.797 7.973 1 82.44 15 ARG B C 1
ATOM 1736 O O . ARG B 1 15 ? -30.672 13.539 8.711 1 82.44 15 ARG B O 1
ATOM 1743 N N . ALA B 1 16 ? -30.844 12 7.023 1 88.88 16 ALA B N 1
ATOM 1744 C CA . ALA B 1 16 ? -29.391 11.844 6.988 1 88.88 16 ALA B CA 1
ATOM 1745 C C . ALA B 1 16 ? -28.781 12.656 5.848 1 88.88 16 ALA B C 1
ATOM 1747 O O . ALA B 1 16 ? -27.594 12.5 5.527 1 88.88 16 ALA B O 1
ATOM 1748 N N . ASN B 1 17 ? -29.578 13.477 5.332 1 88.5 17 ASN B N 1
ATOM 1749 C CA . ASN B 1 17 ? -29.125 14.234 4.172 1 88.5 17 ASN B CA 1
ATOM 1750 C C . ASN B 1 17 ? -27.938 15.133 4.516 1 88.5 17 ASN B C 1
ATOM 1752 O O . ASN B 1 17 ? -26.953 15.156 3.787 1 88.5 17 ASN B O 1
ATOM 1756 N N . LEU B 1 18 ? -28.031 15.836 5.621 1 89.19 18 LEU B N 1
ATOM 1757 C CA . LEU B 1 18 ? -26.953 16.719 6.016 1 89.19 18 LEU B CA 1
ATOM 1758 C C . LEU B 1 18 ? -25.672 15.93 6.32 1 89.19 18 LEU B C 1
ATOM 1760 O O . LEU B 1 18 ? -24.578 16.328 5.914 1 89.19 18 LEU B O 1
ATOM 1764 N N . LYS B 1 19 ? -25.844 14.875 7.004 1 92.12 19 LYS B N 1
ATOM 1765 C CA . LYS B 1 19 ? -24.719 14.008 7.328 1 92.12 19 LYS B CA 1
ATOM 1766 C C . LYS B 1 19 ? -24 13.547 6.062 1 92.12 19 LYS B C 1
ATOM 1768 O O . LYS B 1 19 ? -22.766 13.594 5.992 1 92.12 19 LYS B O 1
ATOM 1773 N N . ARG B 1 20 ? -24.75 13.195 5.047 1 93.62 20 ARG B N 1
ATOM 1774 C CA . ARG B 1 20 ? -24.188 12.734 3.781 1 93.62 20 ARG B CA 1
ATOM 1775 C C . ARG B 1 20 ? -23.453 13.867 3.064 1 93.62 20 ARG B C 1
ATOM 1777 O O . ARG B 1 20 ? -22.375 13.656 2.498 1 93.62 20 ARG B O 1
ATOM 1784 N N . THR B 1 21 ? -24.031 14.961 3.141 1 93.25 21 THR B N 1
ATOM 1785 C CA . THR B 1 21 ? -23.438 16.125 2.48 1 93.25 21 THR B CA 1
ATOM 1786 C C . THR B 1 21 ? -22.109 16.5 3.131 1 93.25 21 THR B C 1
ATOM 1788 O O . THR B 1 21 ? -21.141 16.812 2.439 1 93.25 21 THR B O 1
ATOM 1791 N N . ILE B 1 22 ? -22.125 16.453 4.445 1 94.2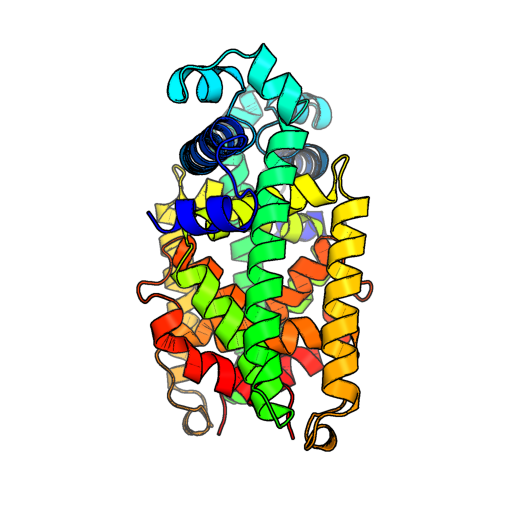5 22 ILE B N 1
ATOM 1792 C CA . ILE B 1 22 ? -20.906 16.766 5.18 1 94.25 22 ILE B CA 1
ATOM 1793 C C . ILE B 1 22 ? -19.812 15.758 4.832 1 94.25 22 ILE B C 1
ATOM 1795 O O . ILE B 1 22 ? -18.672 16.141 4.559 1 94.25 22 ILE B O 1
ATOM 1799 N N . LEU B 1 23 ? -20.203 14.562 4.777 1 95.38 23 LEU B N 1
ATOM 1800 C CA . LEU B 1 23 ? -19.25 13.5 4.484 1 95.38 23 LEU B CA 1
ATOM 1801 C C . LEU B 1 23 ? -18.703 13.633 3.064 1 95.38 23 LEU B C 1
ATOM 1803 O O . LEU B 1 23 ? -17.5 13.5 2.838 1 95.38 23 LEU B O 1
ATOM 1807 N N . ALA B 1 24 ? -19.578 13.891 2.145 1 95.56 24 ALA B N 1
ATOM 1808 C CA . ALA B 1 24 ? -19.156 14.039 0.752 1 95.56 24 ALA B CA 1
ATOM 1809 C C . ALA B 1 24 ? -18.203 15.219 0.588 1 95.56 24 ALA B C 1
ATOM 1811 O O . ALA B 1 24 ? -17.203 15.117 -0.126 1 95.56 24 ALA B O 1
ATOM 1812 N N . THR B 1 25 ? -18.516 16.25 1.208 1 96.12 25 THR B N 1
ATOM 1813 C CA . THR B 1 25 ? -17.672 17.453 1.149 1 96.12 25 THR B CA 1
ATOM 1814 C C . THR B 1 25 ? -16.328 17.203 1.806 1 96.12 25 THR B C 1
ATOM 1816 O O . THR B 1 25 ? -15.281 17.594 1.276 1 96.12 25 THR B O 1
ATOM 1819 N N . ALA B 1 26 ? -16.359 16.578 2.951 1 96.69 26 ALA B N 1
ATOM 1820 C CA . ALA B 1 26 ? -15.133 16.25 3.66 1 96.69 26 ALA B CA 1
ATOM 1821 C C . ALA B 1 26 ? -14.227 15.367 2.807 1 96.69 26 ALA B C 1
ATOM 1823 O O . ALA B 1 26 ? -13.016 15.594 2.727 1 96.69 26 ALA B O 1
ATOM 1824 N N . LEU B 1 27 ? -14.828 14.367 2.174 1 96.81 27 LEU B N 1
ATOM 1825 C CA . LEU B 1 27 ? -14.086 13.469 1.296 1 96.81 27 LEU B CA 1
ATOM 1826 C C . LEU B 1 27 ? -13.344 14.258 0.216 1 96.81 27 LEU B C 1
ATOM 1828 O O . LEU B 1 27 ? -12.156 14.031 -0.02 1 96.81 27 LEU B O 1
ATOM 1832 N N . ALA B 1 28 ? -14.047 15.156 -0.387 1 96.38 28 ALA B N 1
ATOM 1833 C CA . ALA B 1 28 ? -13.453 15.984 -1.437 1 96.38 28 ALA B CA 1
ATOM 1834 C C . ALA B 1 28 ? -12.305 16.828 -0.885 1 96.38 28 ALA B C 1
ATOM 1836 O O . ALA B 1 28 ? -11.25 16.938 -1.505 1 96.38 28 ALA B O 1
ATOM 1837 N N . CYS B 1 29 ? -12.484 17.422 0.258 1 96.5 29 CYS B N 1
ATOM 1838 C CA . CYS B 1 29 ? -11.469 18.266 0.876 1 96.5 29 CYS B CA 1
ATOM 1839 C C . CYS B 1 29 ? -10.227 17.469 1.217 1 96.5 29 CYS B C 1
ATOM 1841 O O . CYS B 1 29 ? -9.102 17.891 0.939 1 96.5 29 CYS B O 1
ATOM 1843 N N . PHE B 1 30 ? -10.445 16.312 1.811 1 96.06 30 PHE B N 1
ATOM 1844 C CA . PHE B 1 30 ? -9.32 15.445 2.166 1 96.06 30 PHE B CA 1
ATOM 1845 C C . PHE B 1 30 ? -8.547 15.031 0.922 1 96.06 30 PHE B C 1
ATOM 1847 O O . PHE B 1 30 ? -7.312 14.992 0.938 1 96.06 30 PHE B O 1
ATOM 1854 N N . ASN B 1 31 ? -9.211 14.703 -0.117 1 94.94 31 ASN B N 1
ATOM 1855 C CA . ASN B 1 31 ? -8.547 14.289 -1.347 1 94.94 31 ASN B CA 1
ATOM 1856 C C . ASN B 1 31 ? -7.816 15.453 -2.004 1 94.94 31 ASN B C 1
ATOM 1858 O O . ASN B 1 31 ? -6.742 15.273 -2.582 1 94.94 31 ASN B O 1
ATOM 1862 N N . ASP B 1 32 ? -8.367 16.656 -1.872 1 93.5 32 ASP B N 1
ATOM 1863 C CA . ASP B 1 32 ? -7.809 17.828 -2.521 1 93.5 32 ASP B CA 1
ATOM 1864 C C . ASP B 1 32 ? -6.605 18.359 -1.747 1 93.5 32 ASP B C 1
ATOM 1866 O O . ASP B 1 32 ? -5.629 18.828 -2.344 1 93.5 32 ASP B O 1
ATOM 1870 N N . HIS B 1 33 ? -6.723 18.266 -0.349 1 91.81 33 HIS B N 1
ATOM 1871 C CA . HIS B 1 33 ? -5.77 19.031 0.44 1 91.81 33 HIS B CA 1
ATOM 1872 C C . HIS B 1 33 ? -4.973 18.125 1.381 1 91.81 33 HIS B C 1
ATOM 1874 O O . HIS B 1 33 ? -3.998 18.578 1.991 1 91.81 33 HIS B O 1
ATOM 1880 N N . GLY B 1 34 ? -5.387 16.938 1.439 1 91.25 34 GLY B N 1
ATOM 1881 C CA . GLY B 1 34 ? -4.77 16.078 2.438 1 91.25 34 GLY B CA 1
ATOM 1882 C C . GLY B 1 34 ? -5.465 16.141 3.785 1 91.25 34 GLY B C 1
ATOM 1883 O O . GLY B 1 34 ? -6.273 17.031 4.035 1 91.25 34 GLY B O 1
ATOM 1884 N N . LEU B 1 35 ? -5.176 15.227 4.672 1 91.62 35 LEU B N 1
ATOM 1885 C CA . LEU B 1 35 ? -5.863 15.094 5.953 1 91.62 35 LEU B CA 1
ATOM 1886 C C . LEU B 1 35 ? -5.488 16.234 6.887 1 91.62 35 LEU B C 1
ATOM 1888 O O . LEU B 1 35 ? -6.367 16.859 7.484 1 91.62 35 LEU B O 1
ATOM 1892 N N . GLU B 1 36 ? -4.242 16.484 6.977 1 87.44 36 GLU B N 1
ATOM 1893 C CA . GLU B 1 36 ? -3.756 17.453 7.961 1 87.44 36 GLU B CA 1
ATOM 1894 C C . GLU B 1 36 ? -4.137 18.875 7.57 1 87.44 36 GLU B C 1
ATOM 1896 O O . GLU B 1 36 ? -4.582 19.656 8.414 1 87.44 36 GLU B O 1
ATOM 1901 N N . ALA B 1 37 ? -4.027 19.188 6.332 1 89.19 37 ALA B N 1
ATOM 1902 C CA . ALA B 1 37 ? -4.254 20.547 5.855 1 89.19 37 ALA B CA 1
ATOM 1903 C C . ALA B 1 37 ? -5.746 20.891 5.844 1 89.19 37 ALA B C 1
ATOM 1905 O O . ALA B 1 37 ? -6.125 22.062 5.914 1 89.19 37 ALA B O 1
ATOM 1906 N N . THR B 1 38 ? -6.559 19.906 5.723 1 95.38 38 THR B N 1
ATOM 1907 C CA . THR B 1 38 ? -8 20.125 5.703 1 95.38 38 THR B CA 1
ATOM 1908 C C . THR B 1 38 ? -8.508 20.516 7.09 1 95.38 38 THR B C 1
ATOM 1910 O O . THR B 1 38 ? -8.18 19.859 8.078 1 95.38 38 THR B O 1
ATOM 1913 N N . THR B 1 39 ? -9.297 21.609 7.148 1 94.88 39 THR B N 1
ATOM 1914 C CA . THR B 1 39 ? -9.867 22.062 8.414 1 94.88 39 THR B CA 1
ATOM 1915 C C . THR B 1 39 ? -11.391 21.953 8.398 1 94.88 39 THR B C 1
ATOM 1917 O O . THR B 1 39 ? -11.992 21.859 7.324 1 94.88 39 THR B O 1
ATOM 1920 N N . ILE B 1 40 ? -11.891 21.906 9.602 1 96 40 ILE B N 1
ATOM 1921 C CA . ILE B 1 40 ? -13.344 21.891 9.742 1 96 40 ILE B CA 1
ATOM 1922 C C . ILE B 1 40 ? -13.93 23.141 9.078 1 96 40 ILE B C 1
ATOM 1924 O O . ILE B 1 40 ? -15.008 23.078 8.477 1 96 40 ILE B O 1
ATOM 1928 N N . GLU B 1 41 ? -13.203 24.234 9.125 1 95.56 41 GLU B N 1
ATOM 1929 C CA . GLU B 1 41 ? -13.656 25.484 8.523 1 95.56 41 GLU B CA 1
ATOM 1930 C C . GLU B 1 41 ? -13.758 25.359 7.008 1 95.56 41 GLU B C 1
ATOM 1932 O O . GLU B 1 41 ? -14.703 25.859 6.398 1 95.56 41 GLU B O 1
ATOM 1937 N N . MET B 1 42 ? -12.812 24.719 6.367 1 95.56 42 MET B N 1
ATOM 1938 C CA . MET B 1 42 ? -12.844 24.484 4.93 1 95.56 42 MET B CA 1
ATOM 1939 C C . MET B 1 42 ? -14.086 23.703 4.535 1 95.56 42 MET B C 1
ATOM 1941 O O . MET B 1 42 ? -14.727 24 3.527 1 95.56 42 MET B O 1
ATOM 1945 N N . ILE B 1 43 ? -14.398 22.688 5.332 1 96.12 43 ILE B N 1
ATOM 1946 C CA . ILE B 1 43 ? -15.547 21.828 5.059 1 96.12 43 ILE B CA 1
ATOM 1947 C C . ILE B 1 43 ? -16.844 22.625 5.254 1 96.12 43 ILE B C 1
ATOM 1949 O O . ILE B 1 43 ? -17.75 22.562 4.422 1 96.12 43 ILE B O 1
ATOM 1953 N N . ARG B 1 44 ? -16.906 23.359 6.348 1 95.25 44 ARG B N 1
ATOM 1954 C CA . ARG B 1 44 ? -18.047 24.203 6.648 1 95.25 44 ARG B CA 1
ATOM 1955 C C . ARG B 1 44 ? -18.344 25.156 5.5 1 95.25 44 ARG B C 1
ATOM 1957 O O . ARG B 1 44 ? -19.5 25.328 5.102 1 95.25 44 ARG B O 1
ATOM 1964 N N . GLU B 1 45 ? -17.359 25.734 4.969 1 94.5 45 GLU B N 1
ATOM 1965 C CA . GLU B 1 45 ? -17.484 26.719 3.896 1 94.5 45 GLU B CA 1
ATOM 1966 C C . GLU B 1 45 ? -18.047 26.078 2.627 1 94.5 45 GLU B C 1
ATOM 1968 O O . GLU B 1 45 ? -18.875 26.688 1.934 1 94.5 45 GLU B O 1
ATOM 1973 N N . ARG B 1 46 ? -17.672 24.969 2.395 1 91.81 46 ARG B N 1
ATOM 1974 C CA . ARG B 1 46 ? -18.062 24.297 1.157 1 91.81 46 ARG B CA 1
ATOM 1975 C C . ARG B 1 46 ? -19.453 23.688 1.273 1 91.81 46 ARG B C 1
ATOM 1977 O O . ARG B 1 46 ? -20.172 23.578 0.278 1 91.81 46 ARG B O 1
ATOM 1984 N N . CYS B 1 47 ? -19.875 23.219 2.414 1 87.5 47 CYS B N 1
ATOM 1985 C CA . CYS B 1 47 ? -21.141 22.547 2.662 1 87.5 47 CYS B CA 1
ATOM 1986 C C . CYS B 1 47 ? -22.203 23.547 3.098 1 87.5 47 CYS B C 1
ATOM 1988 O O . CYS B 1 47 ? -23.406 23.25 3.088 1 87.5 47 CYS B O 1
ATOM 1990 N N . ASP B 1 48 ? -21.875 24.688 3.344 1 86.69 48 ASP B N 1
ATOM 1991 C CA . ASP B 1 48 ? -22.734 25.766 3.828 1 86.69 48 ASP B CA 1
ATOM 1992 C C . ASP B 1 48 ? -23.516 25.328 5.07 1 86.69 48 ASP B C 1
ATOM 1994 O O . ASP B 1 48 ? -24.734 25.453 5.113 1 86.69 48 ASP B O 1
ATOM 1998 N N . THR B 1 49 ? -22.922 24.75 6.004 1 91.5 49 THR B N 1
ATOM 1999 C CA . THR B 1 49 ? -23.469 24.375 7.301 1 91.5 49 THR B CA 1
ATOM 2000 C C . THR B 1 49 ? -22.672 25.016 8.438 1 91.5 49 THR B C 1
ATOM 2002 O O . THR B 1 49 ? -21.75 25.797 8.188 1 91.5 49 THR B O 1
ATOM 2005 N N . SER B 1 50 ? -23.125 24.828 9.648 1 92.31 50 SER B N 1
ATOM 2006 C CA . SER B 1 50 ? -22.406 25.406 10.789 1 92.31 50 SER B CA 1
ATOM 2007 C C . SER B 1 50 ? -21.375 24.438 11.328 1 92.31 50 SER B C 1
ATOM 2009 O O . SER B 1 50 ? -21.5 23.219 11.164 1 92.31 50 SER B O 1
ATOM 2011 N N . VAL B 1 51 ? -20.328 25.047 11.906 1 93.25 51 VAL B N 1
ATOM 2012 C CA . VAL B 1 51 ? -19.328 24.25 12.609 1 93.25 51 VAL B CA 1
ATOM 2013 C C . VAL B 1 51 ? -20 23.391 13.672 1 93.25 51 VAL B C 1
ATOM 2015 O O . VAL B 1 51 ? -19.641 22.234 13.859 1 93.25 51 VAL B O 1
ATOM 2018 N N . GLY B 1 52 ? -20.969 23.922 14.305 1 93.69 52 GLY B N 1
ATOM 2019 C CA . GLY B 1 52 ? -21.719 23.203 15.32 1 93.69 52 GLY B CA 1
ATOM 2020 C C . GLY B 1 52 ? -22.391 21.953 14.797 1 93.69 52 GLY B C 1
ATOM 2021 O O . GLY B 1 52 ? -22.359 20.906 15.461 1 93.69 52 GLY B O 1
ATOM 2022 N N . ASN B 1 53 ? -22.938 22.047 13.664 1 93.31 53 ASN B N 1
ATOM 2023 C CA . ASN B 1 53 ? -23.562 20.875 13.047 1 93.31 53 ASN B CA 1
ATOM 2024 C C . ASN B 1 53 ? -22.547 19.781 12.75 1 93.31 53 ASN B C 1
ATOM 2026 O O . ASN B 1 53 ? -22.828 18.594 12.953 1 93.31 53 ASN B O 1
ATOM 2030 N N . ILE B 1 54 ? -21.406 20.156 12.258 1 94.31 54 ILE B N 1
ATOM 2031 C CA . ILE B 1 54 ? -20.375 19.172 11.953 1 94.31 54 ILE B CA 1
ATOM 2032 C C . ILE B 1 54 ? -19.922 18.484 13.227 1 94.31 54 ILE B C 1
ATOM 2034 O O . ILE B 1 54 ? -19.828 17.25 13.273 1 94.31 54 ILE B O 1
ATOM 2038 N N . TYR B 1 55 ? -19.75 19.281 14.273 1 94.25 55 TYR B N 1
ATOM 2039 C CA . TYR B 1 55 ? -19.312 18.734 15.555 1 94.25 55 TYR B CA 1
ATOM 2040 C C . TYR B 1 55 ? -20.406 17.875 16.172 1 94.25 55 TYR B C 1
ATOM 2042 O O . TYR B 1 55 ? -20.109 16.875 16.828 1 94.25 55 TYR B O 1
ATOM 2050 N N . HIS B 1 56 ? -21.547 18.281 16.016 1 93.75 56 HIS B N 1
ATOM 2051 C CA . HIS B 1 56 ? -22.688 17.516 16.531 1 93.75 56 HIS B CA 1
ATOM 2052 C C . HIS B 1 56 ? -22.734 16.109 15.914 1 93.75 56 HIS B C 1
ATOM 2054 O O . HIS B 1 56 ? -22.969 15.133 16.609 1 93.75 56 HIS B O 1
ATOM 2060 N N . HIS B 1 57 ? -22.484 15.992 14.664 1 92.88 57 HIS B N 1
ATOM 2061 C CA . HIS B 1 57 ? -22.594 14.719 13.961 1 92.88 57 HIS B CA 1
ATOM 2062 C C . HIS B 1 57 ? -21.328 13.883 14.133 1 92.88 57 HIS B C 1
ATOM 2064 O O . HIS B 1 57 ? -21.406 12.656 14.266 1 92.88 57 HIS B O 1
ATOM 2070 N N . PHE B 1 58 ? -20.156 14.57 14.172 1 94.56 58 PHE B N 1
ATOM 2071 C CA . PHE B 1 58 ? -18.938 13.766 14.023 1 94.56 58 PHE B CA 1
ATOM 2072 C C . PHE B 1 58 ? -17.953 14.055 15.148 1 94.56 58 PHE B C 1
ATOM 2074 O O . PHE B 1 58 ? -16.938 13.375 15.273 1 94.56 58 PHE B O 1
ATOM 2081 N N . GLY B 1 59 ? -18.297 15.039 15.977 1 92.88 59 GLY B N 1
ATOM 2082 C CA . GLY B 1 59 ? -17.422 15.422 17.062 1 92.88 59 GLY B CA 1
ATOM 2083 C C . GLY B 1 59 ? -16.266 16.297 16.625 1 92.88 59 GLY B C 1
ATOM 2084 O O . GLY B 1 59 ? -16.281 17.516 16.828 1 92.88 59 GLY B O 1
ATOM 2085 N N . ASN B 1 60 ? -15.234 15.734 16.125 1 93.38 60 ASN B N 1
ATOM 2086 C CA . ASN B 1 60 ? -14.047 16.438 15.648 1 93.38 60 ASN B CA 1
ATOM 2087 C C . ASN B 1 60 ? -13.578 15.883 14.305 1 93.38 60 ASN B C 1
ATOM 2089 O O . ASN B 1 60 ? -14.258 15.055 13.703 1 93.38 60 ASN B O 1
ATOM 2093 N N . LYS B 1 61 ? -12.539 16.375 13.82 1 94.81 61 LYS B N 1
ATOM 2094 C CA . LYS B 1 61 ? -12.016 15.992 12.516 1 94.81 61 LYS B CA 1
ATOM 2095 C C . LYS B 1 61 ? -11.695 14.5 12.469 1 94.81 61 LYS B C 1
ATOM 2097 O O . LYS B 1 61 ? -11.961 13.828 11.469 1 94.81 61 LYS B O 1
ATOM 2102 N N . ASP B 1 62 ? -11.109 14.023 13.555 1 93.94 62 ASP B N 1
ATOM 2103 C CA . ASP B 1 62 ? -10.797 12.602 13.625 1 93.94 62 ASP B CA 1
ATOM 2104 C C . ASP B 1 62 ? -12.062 11.75 13.5 1 93.94 62 ASP B C 1
ATOM 2106 O O . ASP B 1 62 ? -12.047 10.695 12.867 1 93.94 62 ASP B O 1
ATOM 2110 N N . GLY B 1 63 ? -13.023 12.211 14.148 1 94.44 63 GLY B N 1
ATOM 2111 C CA . GLY B 1 63 ? -14.297 11.523 14.031 1 94.44 63 GLY B CA 1
ATOM 2112 C C . GLY B 1 63 ? -14.844 11.5 12.617 1 94.44 63 GLY B C 1
ATOM 2113 O O . GLY B 1 63 ? -15.406 10.5 12.18 1 94.44 63 GLY B O 1
ATOM 2114 N N . LEU B 1 64 ? -14.727 12.578 11.969 1 95.5 64 LEU B N 1
ATOM 2115 C CA . LEU B 1 64 ? -15.156 12.688 10.578 1 95.5 64 LEU B CA 1
ATOM 2116 C C . LEU B 1 64 ? -14.344 11.75 9.68 1 95.5 64 LEU B C 1
ATOM 2118 O O . LEU B 1 64 ? -14.914 11.055 8.836 1 95.5 64 LEU B O 1
ATOM 2122 N N . ILE B 1 65 ? -13.055 11.68 9.836 1 96.62 65 ILE B N 1
ATOM 2123 C CA . ILE B 1 65 ? -12.156 10.812 9.086 1 96.62 65 ILE B CA 1
ATOM 2124 C C . ILE B 1 65 ? -12.539 9.352 9.328 1 96.62 65 ILE B C 1
ATOM 2126 O O . ILE B 1 65 ? -12.656 8.57 8.383 1 96.62 65 ILE B O 1
ATOM 2130 N N . ALA B 1 66 ? -12.742 9.07 10.539 1 95.75 66 ALA B N 1
ATOM 2131 C CA . ALA B 1 66 ? -13.094 7.695 10.898 1 95.75 66 ALA B CA 1
ATOM 2132 C C . ALA B 1 66 ? -14.43 7.293 10.273 1 95.75 66 ALA B C 1
ATOM 2134 O O . ALA B 1 66 ? -14.578 6.172 9.773 1 95.75 66 ALA B O 1
ATOM 2135 N N . ALA B 1 67 ? -15.359 8.195 10.344 1 94.62 67 ALA B N 1
ATOM 2136 C CA . ALA B 1 67 ? -16.688 7.902 9.797 1 94.62 67 ALA B CA 1
ATOM 2137 C C . ALA B 1 67 ? -16.594 7.59 8.305 1 94.62 67 ALA B C 1
ATOM 2139 O O . ALA B 1 67 ? -17.203 6.621 7.836 1 94.62 67 ALA B O 1
ATOM 2140 N N . LEU B 1 68 ? -15.852 8.367 7.551 1 95.75 68 LEU B N 1
ATOM 2141 C CA . LEU B 1 68 ? -15.664 8.148 6.125 1 95.75 68 LEU B CA 1
ATOM 2142 C C . LEU B 1 68 ? -14.961 6.816 5.871 1 95.75 68 LEU B C 1
ATOM 2144 O O . LEU B 1 68 ? -15.359 6.055 4.988 1 95.75 68 LEU B O 1
ATOM 2148 N N . PHE B 1 69 ? -13.984 6.555 6.656 1 96.56 69 PHE B N 1
ATOM 2149 C CA . PHE B 1 69 ? -13.188 5.344 6.5 1 96.56 69 PHE B CA 1
ATOM 2150 C C . PHE B 1 69 ? -14.039 4.102 6.75 1 96.56 69 PHE B C 1
ATOM 2152 O O . PHE B 1 69 ? -14.008 3.156 5.961 1 96.56 69 PHE B O 1
ATOM 2159 N N . LEU B 1 70 ? -14.766 4.152 7.816 1 93.69 70 LEU B N 1
ATOM 2160 C CA . LEU B 1 70 ? -15.594 3.01 8.195 1 93.69 70 LEU B CA 1
ATOM 2161 C C . LEU B 1 70 ? -16.734 2.811 7.207 1 93.69 70 LEU B C 1
ATOM 2163 O O . LEU B 1 70 ? -17.141 1.677 6.949 1 93.69 70 LEU B O 1
ATOM 2167 N N . CYS B 1 71 ? -17.188 3.885 6.645 1 93.25 71 CYS B N 1
ATOM 2168 C CA . CYS B 1 71 ? -18.188 3.799 5.582 1 93.25 71 CYS B CA 1
ATOM 2169 C C . CYS B 1 71 ? -17.656 3.008 4.398 1 93.25 71 CYS B C 1
ATOM 2171 O O . CYS B 1 71 ? -18.344 2.135 3.865 1 93.25 71 CYS B O 1
ATOM 2173 N N . ALA B 1 72 ? -16.516 3.338 3.979 1 95 72 ALA B N 1
ATOM 2174 C CA . ALA B 1 72 ? -15.875 2.645 2.861 1 95 72 ALA B CA 1
ATOM 2175 C C . ALA B 1 72 ? -15.664 1.169 3.184 1 95 72 ALA B C 1
ATOM 2177 O O . ALA B 1 72 ? -15.922 0.3 2.35 1 95 72 ALA B O 1
ATOM 2178 N N . LEU B 1 73 ? -15.234 0.92 4.383 1 94.88 73 LEU B N 1
ATOM 2179 C CA . LEU B 1 73 ? -14.969 -0.449 4.816 1 94.88 73 LEU B CA 1
ATOM 2180 C C . LEU B 1 73 ? -16.25 -1.276 4.801 1 94.88 73 LEU B C 1
ATOM 2182 O O . LEU B 1 73 ? -16.25 -2.428 4.355 1 94.88 73 LEU B O 1
ATOM 2186 N N . GLU B 1 74 ? -17.25 -0.692 5.297 1 93.69 74 GLU B N 1
ATOM 2187 C CA . GLU B 1 74 ? -18.531 -1.39 5.348 1 93.69 74 GLU B CA 1
ATOM 2188 C C . GLU B 1 74 ? -19.078 -1.66 3.945 1 93.69 74 GLU B C 1
ATOM 2190 O O . GLU B 1 74 ? -19.609 -2.738 3.678 1 93.69 74 GLU B O 1
ATOM 2195 N N . ASP B 1 75 ? -18.969 -0.701 3.139 1 95 75 ASP B N 1
ATOM 2196 C CA . ASP B 1 75 ? -19.422 -0.864 1.76 1 95 75 ASP B CA 1
ATOM 2197 C C . ASP B 1 75 ? -18.641 -1.967 1.052 1 95 75 ASP B C 1
ATOM 2199 O O . ASP B 1 75 ? -19.219 -2.768 0.312 1 95 75 ASP B O 1
ATOM 2203 N N . GLN B 1 76 ? -17.406 -2.012 1.267 1 96.06 76 GLN B N 1
ATOM 2204 C CA . GLN B 1 76 ? -16.547 -3.061 0.715 1 96.06 76 GLN B CA 1
ATOM 2205 C C . GLN B 1 76 ? -16.938 -4.43 1.267 1 96.06 76 GLN B C 1
ATOM 2207 O O . GLN B 1 76 ? -16.984 -5.414 0.524 1 96.06 76 GLN B O 1
ATOM 2212 N N . ALA B 1 77 ? -17.156 -4.445 2.549 1 95.25 77 ALA B N 1
ATOM 2213 C CA . ALA B 1 77 ? -17.531 -5.703 3.193 1 95.25 77 ALA B CA 1
ATOM 2214 C C . ALA B 1 77 ? -18.844 -6.25 2.617 1 95.25 77 ALA B C 1
ATOM 2216 O O . ALA B 1 77 ? -18.969 -7.453 2.4 1 95.25 77 ALA B O 1
ATOM 2217 N N . GLN B 1 78 ? -19.766 -5.379 2.391 1 94.62 78 GLN B N 1
ATOM 2218 C CA . GLN B 1 78 ? -21.047 -5.789 1.817 1 94.62 78 GLN B CA 1
ATOM 2219 C C . GLN B 1 78 ? -20.875 -6.32 0.398 1 94.62 78 GLN B C 1
ATOM 2221 O O . GLN B 1 78 ? -21.469 -7.332 0.03 1 94.62 78 GLN B O 1
ATOM 2226 N N . LEU B 1 79 ? -20.062 -5.648 -0.335 1 96.56 79 LEU B N 1
ATOM 2227 C CA . LEU B 1 79 ? -19.797 -6.102 -1.698 1 96.56 79 LEU B CA 1
ATOM 2228 C C . LEU B 1 79 ? -19.109 -7.461 -1.698 1 96.56 79 LEU B C 1
ATOM 2230 O O . LEU B 1 79 ? -19.469 -8.344 -2.477 1 96.56 79 LEU B O 1
ATOM 2234 N N . LEU B 1 80 ? -18.172 -7.625 -0.83 1 97.44 80 LEU B N 1
ATOM 2235 C CA . LEU B 1 80 ? -17.484 -8.906 -0.702 1 97.44 80 LEU B CA 1
ATOM 2236 C C . LEU B 1 80 ? -18.469 -10.016 -0.326 1 97.44 80 LEU B C 1
ATOM 2238 O O . LEU B 1 80 ? -18.422 -11.109 -0.895 1 97.44 80 LEU B O 1
ATOM 2242 N N . ALA B 1 81 ? -19.328 -9.688 0.617 1 96.06 81 ALA B N 1
ATOM 2243 C CA . ALA B 1 81 ? -20.328 -10.672 1.034 1 96.06 81 ALA B CA 1
ATOM 2244 C C . ALA B 1 81 ? -21.188 -11.117 -0.145 1 96.06 81 ALA B C 1
ATOM 2246 O O . ALA B 1 81 ? -21.469 -12.312 -0.302 1 96.06 81 ALA B O 1
ATOM 2247 N N . ASP B 1 82 ? -21.547 -10.203 -0.956 1 97.44 82 ASP B N 1
ATOM 2248 C CA . ASP B 1 82 ? -22.359 -10.508 -2.137 1 97.44 82 ASP B CA 1
ATOM 2249 C C . ASP B 1 82 ? -21.594 -11.414 -3.102 1 97.44 82 ASP B C 1
ATOM 2251 O O . ASP B 1 82 ? -22.172 -12.344 -3.672 1 97.44 82 ASP B O 1
ATOM 2255 N N . TYR B 1 83 ? -20.344 -11.164 -3.295 1 98.12 83 TYR B N 1
ATOM 2256 C CA . TYR B 1 83 ? -19.516 -11.961 -4.203 1 98.12 83 TYR B CA 1
ATOM 2257 C C . TYR B 1 83 ? -19.281 -13.359 -3.641 1 98.12 83 TYR B C 1
ATOM 2259 O O . TYR B 1 83 ? -19.344 -14.352 -4.371 1 98.12 83 TYR B O 1
ATOM 2267 N N . LEU B 1 84 ? -19.031 -13.422 -2.344 1 96.94 84 LEU B N 1
ATOM 2268 C CA . LEU B 1 84 ? -18.781 -14.711 -1.706 1 96.94 84 LEU B CA 1
ATOM 2269 C C . LEU B 1 84 ? -20.031 -15.578 -1.709 1 96.94 84 LEU B C 1
ATOM 2271 O O . LEU B 1 84 ? -19.953 -16.797 -1.818 1 96.94 84 LEU B O 1
ATOM 2275 N N . ALA B 1 85 ? -21.188 -14.922 -1.589 1 96.12 85 ALA B N 1
ATOM 2276 C CA . ALA B 1 85 ? -22.453 -15.641 -1.576 1 96.12 85 ALA B CA 1
ATOM 2277 C C . ALA B 1 85 ? -22.672 -16.391 -2.885 1 96.12 85 ALA B C 1
ATOM 2279 O O . ALA B 1 85 ? -23.359 -17.406 -2.914 1 96.12 85 ALA B O 1
ATOM 2280 N N . ARG B 1 86 ? -22 -16.016 -3.912 1 97.19 86 ARG B N 1
ATOM 2281 C CA . ARG B 1 86 ? -22.172 -16.625 -5.23 1 97.19 86 ARG B CA 1
ATOM 2282 C C . ARG B 1 86 ? -21.062 -17.641 -5.5 1 97.19 86 ARG B C 1
ATOM 2284 O O . ARG B 1 86 ? -21.156 -18.438 -6.441 1 97.19 86 ARG B O 1
ATOM 2291 N N . ALA B 1 87 ? -20.031 -17.578 -4.727 1 97.75 87 ALA B N 1
ATOM 2292 C CA . ALA B 1 87 ? -18.891 -18.484 -4.926 1 97.75 87 ALA B CA 1
ATOM 2293 C C . ALA B 1 87 ? -19.203 -19.875 -4.387 1 97.75 87 ALA B C 1
ATOM 2295 O O . ALA B 1 87 ? -19.859 -20.016 -3.357 1 97.75 87 ALA B O 1
ATOM 2296 N N . ARG B 1 88 ? -18.672 -20.875 -5.102 1 96.38 88 ARG B N 1
ATOM 2297 C CA . ARG B 1 88 ? -19 -22.25 -4.734 1 96.38 88 ARG B CA 1
ATOM 2298 C C . ARG B 1 88 ? -17.75 -23.078 -4.52 1 96.38 88 ARG B C 1
ATOM 2300 O O . ARG B 1 88 ? -17.812 -24.219 -4.051 1 96.38 88 ARG B O 1
ATOM 2307 N N . THR B 1 89 ? -16.641 -22.625 -4.93 1 97.25 89 THR B N 1
ATOM 2308 C CA . THR B 1 89 ? -15.367 -23.297 -4.746 1 97.25 89 THR B CA 1
ATOM 2309 C C . THR B 1 89 ? -14.336 -22.359 -4.133 1 97.25 89 THR B C 1
ATOM 2311 O O . THR B 1 89 ? -14.523 -21.141 -4.145 1 97.25 89 THR B O 1
ATOM 2314 N N . ALA B 1 90 ? -13.305 -22.922 -3.633 1 96.5 90 ALA B N 1
ATOM 2315 C CA . ALA B 1 90 ? -12.227 -22.094 -3.088 1 96.5 90 ALA B CA 1
ATOM 2316 C C . ALA B 1 90 ? -11.664 -21.156 -4.145 1 96.5 90 ALA B C 1
ATOM 2318 O O . ALA B 1 90 ? -11.359 -20 -3.852 1 96.5 90 ALA B O 1
ATOM 2319 N N . ARG B 1 91 ? -11.547 -21.688 -5.332 1 97.25 91 ARG B N 1
ATOM 2320 C CA . ARG B 1 91 ? -11.062 -20.859 -6.434 1 97.25 91 ARG B CA 1
ATOM 2321 C C . ARG B 1 91 ? -11.984 -19.672 -6.668 1 97.25 91 ARG B C 1
ATOM 2323 O O . ARG B 1 91 ? -11.523 -18.547 -6.82 1 97.25 91 ARG B O 1
ATOM 2330 N N . GLU B 1 92 ? -13.242 -19.891 -6.648 1 97.94 92 GLU B N 1
ATOM 2331 C CA . GLU B 1 92 ? -14.219 -18.828 -6.824 1 97.94 92 GLU B CA 1
ATOM 2332 C C . GLU B 1 92 ? -14.211 -17.875 -5.629 1 97.94 92 GLU B C 1
ATOM 2334 O O . GLU B 1 92 ? -14.477 -16.672 -5.781 1 97.94 92 GLU B O 1
ATOM 2339 N N . GLY B 1 93 ? -13.945 -18.438 -4.449 1 97.75 93 GLY B N 1
ATOM 2340 C CA . GLY B 1 93 ? -13.805 -17.594 -3.273 1 97.75 93 GLY B CA 1
ATOM 2341 C C . GLY B 1 93 ? -12.648 -16.609 -3.377 1 97.75 93 GLY B C 1
ATOM 2342 O O . GLY B 1 93 ? -12.797 -15.43 -3.068 1 97.75 93 GLY B O 1
ATOM 2343 N N . VAL B 1 94 ? -11.531 -17.125 -3.838 1 97.88 94 VAL B N 1
ATOM 2344 C CA . VAL B 1 94 ? -10.375 -16.266 -4.051 1 97.88 94 VAL B CA 1
ATOM 2345 C C . VAL B 1 94 ? -10.703 -15.203 -5.094 1 97.88 94 VAL B C 1
ATOM 2347 O O . VAL B 1 94 ? -10.391 -14.023 -4.902 1 97.88 94 VAL B O 1
ATOM 2350 N N . ALA B 1 95 ? -11.367 -15.625 -6.133 1 98.44 95 ALA B N 1
ATOM 2351 C CA . ALA B 1 95 ? -11.789 -14.672 -7.16 1 98.44 95 ALA B CA 1
ATOM 2352 C C . ALA B 1 95 ? -12.734 -13.625 -6.582 1 98.44 95 ALA B C 1
ATOM 2354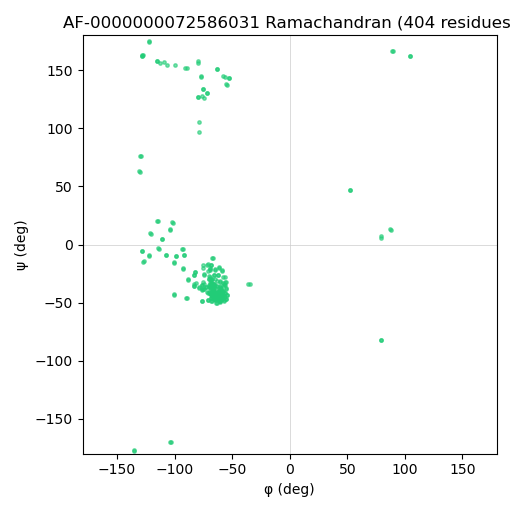 O O . ALA B 1 95 ? -12.656 -12.445 -6.93 1 98.44 95 ALA B O 1
ATOM 2355 N N . ALA B 1 96 ? -13.586 -14.023 -5.719 1 98.56 96 ALA B N 1
ATOM 2356 C CA . ALA B 1 96 ? -14.539 -13.109 -5.09 1 98.56 96 ALA B CA 1
ATOM 2357 C C . ALA B 1 96 ? -13.812 -12.039 -4.285 1 98.56 96 ALA B C 1
ATOM 2359 O O . ALA B 1 96 ? -14.172 -10.859 -4.34 1 98.56 96 ALA B O 1
ATOM 2360 N N . LEU B 1 97 ? -12.82 -12.438 -3.555 1 98.25 97 LEU B N 1
ATOM 2361 C CA . LEU B 1 97 ? -12.023 -11.492 -2.777 1 98.25 97 LEU B CA 1
ATOM 2362 C C . LEU B 1 97 ? -11.359 -10.469 -3.686 1 98.25 97 LEU B C 1
ATOM 2364 O O . LEU B 1 97 ? -11.414 -9.266 -3.418 1 98.25 97 LEU B O 1
ATOM 2368 N N . VAL B 1 98 ? -10.836 -10.898 -4.785 1 98.69 98 VAL B N 1
ATOM 2369 C CA . VAL B 1 98 ? -10.109 -10.031 -5.703 1 98.69 98 VAL B CA 1
ATOM 2370 C C . VAL B 1 98 ? -11.102 -9.172 -6.492 1 98.69 98 VAL B C 1
ATOM 2372 O O . VAL B 1 98 ? -10.969 -7.945 -6.539 1 98.69 98 VAL B O 1
ATOM 2375 N N . HIS B 1 99 ? -12.109 -9.781 -7.039 1 98.75 99 HIS B N 1
ATOM 2376 C CA . HIS B 1 99 ? -13.078 -9.086 -7.883 1 98.75 99 HIS B CA 1
ATOM 2377 C C . HIS B 1 99 ? -13.82 -8.008 -7.102 1 98.75 99 HIS B C 1
ATOM 2379 O O . HIS B 1 99 ? -13.977 -6.883 -7.582 1 98.75 99 HIS B O 1
ATOM 2385 N N . SER B 1 100 ? -14.266 -8.352 -5.941 1 98.19 100 SER B N 1
ATOM 2386 C CA . SER B 1 100 ? -15.023 -7.371 -5.164 1 98.19 100 SER B CA 1
ATOM 2387 C C . SER B 1 100 ? -14.172 -6.145 -4.848 1 98.19 100 SER B C 1
ATOM 2389 O O . SER B 1 100 ? -14.648 -5.012 -4.926 1 98.19 100 SER B O 1
ATOM 2391 N N . TYR B 1 101 ? -12.953 -6.359 -4.527 1 98 101 TYR B N 1
ATOM 2392 C CA . TYR B 1 101 ? -12.055 -5.258 -4.191 1 98 101 TYR B CA 1
ATOM 2393 C C . TYR B 1 101 ? -11.766 -4.398 -5.414 1 98 101 TYR B C 1
ATOM 2395 O O . TYR B 1 101 ? -11.898 -3.174 -5.367 1 98 101 TYR B O 1
ATOM 2403 N N . VAL B 1 102 ? -11.422 -5.031 -6.48 1 98.44 102 VAL B N 1
ATOM 2404 C CA . VAL B 1 102 ? -11.062 -4.352 -7.723 1 98.44 102 VAL B CA 1
ATOM 2405 C C . VAL B 1 102 ? -12.273 -3.59 -8.258 1 98.44 102 VAL B C 1
ATOM 2407 O O . VAL B 1 102 ? -12.148 -2.443 -8.695 1 98.44 102 VAL B O 1
ATOM 2410 N N . ASP B 1 103 ? -13.375 -4.219 -8.258 1 98.25 103 ASP B N 1
ATOM 2411 C CA . ASP B 1 103 ? -14.602 -3.57 -8.711 1 98.25 103 ASP B CA 1
ATOM 2412 C C . ASP B 1 103 ? -14.938 -2.359 -7.84 1 98.25 103 ASP B C 1
ATOM 2414 O O . ASP B 1 103 ? -15.32 -1.305 -8.359 1 98.25 103 ASP B O 1
ATOM 2418 N N . TRP B 1 104 ? -14.789 -2.502 -6.609 1 97.5 104 TRP B N 1
ATOM 2419 C CA . TRP B 1 104 ? -15.086 -1.407 -5.691 1 97.5 104 TRP B CA 1
ATOM 2420 C C . TRP B 1 104 ? -14.156 -0.223 -5.934 1 97.5 104 TRP B C 1
ATOM 2422 O O . TRP B 1 104 ? -14.617 0.914 -6.078 1 97.5 104 TRP B O 1
ATOM 2432 N N . VAL B 1 105 ? -12.867 -0.474 -5.984 1 98 105 VAL B N 1
ATOM 2433 C CA . VAL B 1 105 ? -11.883 0.587 -6.18 1 98 105 VAL B CA 1
ATOM 2434 C C . VAL B 1 105 ? -12.156 1.312 -7.496 1 98 105 VAL B C 1
ATOM 2436 O O . VAL B 1 105 ? -12.109 2.543 -7.555 1 98 105 VAL B O 1
ATOM 2439 N N . SER B 1 106 ? -12.461 0.518 -8.523 1 97.88 106 SER B N 1
ATOM 2440 C CA . SER B 1 106 ? -12.734 1.1 -9.836 1 97.88 106 SER B CA 1
ATOM 2441 C C . SER B 1 106 ? -13.984 1.982 -9.7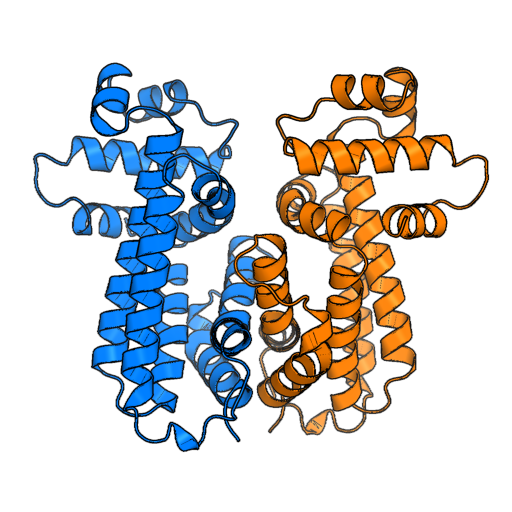97 1 97.88 106 SER B C 1
ATOM 2443 O O . SER B 1 106 ? -14.031 3.025 -10.453 1 97.88 106 SER B O 1
ATOM 2445 N N . ALA B 1 107 ? -14.93 1.582 -9.031 1 96.44 107 ALA B N 1
ATOM 2446 C CA . ALA B 1 107 ? -16.203 2.293 -8.969 1 96.44 107 ALA B CA 1
ATOM 2447 C C . ALA B 1 107 ? -16.125 3.482 -8.016 1 96.44 107 ALA B C 1
ATOM 2449 O O . ALA B 1 107 ? -16.844 4.469 -8.188 1 96.44 107 ALA B O 1
ATOM 2450 N N . GLN B 1 108 ? -15.227 3.359 -7.062 1 95.88 108 GLN B N 1
ATOM 2451 C CA . GLN B 1 108 ? -15.172 4.363 -6.004 1 95.88 108 GLN B CA 1
ATOM 2452 C C . GLN B 1 108 ? -13.742 4.855 -5.797 1 95.88 108 GLN B C 1
ATOM 2454 O O . GLN B 1 108 ? -13.203 4.762 -4.691 1 95.88 108 GLN B O 1
ATOM 2459 N N . PRO B 1 109 ? -13.18 5.484 -6.836 1 96.44 109 PRO B N 1
ATOM 2460 C CA . PRO B 1 109 ? -11.758 5.844 -6.73 1 96.44 109 PRO B CA 1
ATOM 2461 C C . PRO B 1 109 ? -11.5 6.93 -5.688 1 96.44 109 PRO B C 1
ATOM 2463 O O . PRO B 1 109 ? -10.438 6.953 -5.066 1 96.44 109 PRO B O 1
ATOM 2466 N N . GLU B 1 110 ? -12.453 7.805 -5.469 1 95.81 110 GLU B N 1
ATOM 2467 C CA . GLU B 1 110 ? -12.266 8.867 -4.488 1 95.81 110 GLU B CA 1
ATOM 2468 C C . GLU B 1 110 ? -12.219 8.312 -3.07 1 95.81 110 GLU B C 1
ATOM 2470 O O . GLU B 1 110 ? -11.359 8.703 -2.275 1 95.81 110 GLU B O 1
ATOM 2475 N N . PHE B 1 111 ? -13.086 7.395 -2.791 1 96.5 111 PHE B N 1
ATOM 2476 C CA . PHE B 1 111 ? -13.078 6.738 -1.49 1 96.5 111 PHE B CA 1
ATOM 2477 C C . PHE B 1 111 ? -11.82 5.898 -1.318 1 96.5 111 PHE B C 1
ATOM 2479 O O . PHE B 1 111 ? -11.242 5.855 -0.232 1 96.5 111 PHE B O 1
ATOM 2486 N N . ALA B 1 112 ? -11.43 5.281 -2.391 1 97 112 ALA B N 1
ATOM 2487 C CA . ALA B 1 112 ? -10.25 4.422 -2.332 1 97 112 ALA B CA 1
ATOM 2488 C C . ALA B 1 112 ? -8.992 5.238 -2.039 1 97 112 ALA B C 1
ATOM 2490 O O . ALA B 1 112 ? -8.164 4.844 -1.208 1 97 112 ALA B O 1
ATOM 2491 N N . ARG B 1 113 ? -8.867 6.34 -2.711 1 95.25 113 ARG B N 1
ATOM 2492 C CA . ARG B 1 113 ? -7.738 7.23 -2.467 1 95.25 113 ARG B CA 1
ATOM 2493 C C . ARG B 1 113 ? -7.707 7.691 -1.013 1 95.25 113 ARG B C 1
ATOM 2495 O O . ARG B 1 113 ? -6.664 7.637 -0.36 1 95.25 113 ARG B O 1
ATOM 2502 N N . PHE B 1 114 ? -8.82 8.07 -0.593 1 96.06 114 PHE B N 1
ATOM 2503 C CA . PHE B 1 114 ? -8.961 8.516 0.788 1 96.06 114 PHE B CA 1
ATOM 2504 C C . PHE B 1 114 ? -8.578 7.406 1.758 1 96.06 114 PHE B C 1
ATOM 2506 O O . PHE B 1 114 ? -7.898 7.652 2.754 1 96.06 114 PHE B O 1
ATOM 2513 N N . GLN B 1 115 ? -8.984 6.199 1.512 1 95.06 115 GLN B N 1
ATOM 2514 C CA . GLN B 1 115 ? -8.719 5.07 2.396 1 95.06 115 GLN B CA 1
ATOM 2515 C C . GLN B 1 115 ? -7.219 4.828 2.551 1 95.06 115 GLN B C 1
ATOM 2517 O O . GLN B 1 115 ? -6.738 4.562 3.654 1 95.06 115 GLN B O 1
ATOM 2522 N N . PHE B 1 116 ? -6.523 4.91 1.519 1 91.12 116 PHE B N 1
ATOM 2523 C CA . PHE B 1 116 ? -5.082 4.703 1.575 1 91.12 116 PHE B CA 1
ATOM 2524 C C . PHE B 1 116 ? -4.41 5.805 2.391 1 91.12 116 PHE B C 1
ATOM 2526 O O . PHE B 1 116 ? -3.463 5.539 3.135 1 91.12 116 PHE B O 1
ATOM 2533 N N . MET B 1 117 ? -4.941 6.934 2.312 1 90.06 117 MET B N 1
ATOM 2534 C CA . MET B 1 117 ? -4.391 8.094 3.01 1 90.06 117 MET B CA 1
ATOM 2535 C C . MET B 1 117 ? -4.719 8.039 4.5 1 90.06 117 MET B C 1
ATOM 2537 O O . MET B 1 117 ? -3.898 8.414 5.336 1 90.06 117 MET B O 1
ATOM 2541 N N . ALA B 1 118 ? -5.859 7.539 4.809 1 93.25 118 ALA B N 1
ATOM 2542 C CA . ALA B 1 118 ? -6.426 7.719 6.141 1 93.25 118 ALA B CA 1
ATOM 2543 C C . ALA B 1 118 ? -6.18 6.492 7.016 1 93.25 118 ALA B C 1
ATOM 2545 O O . ALA B 1 118 ? -6.402 6.527 8.227 1 93.25 118 ALA B O 1
ATOM 2546 N N . ARG B 1 119 ? -5.707 5.406 6.461 1 89.44 119 ARG B N 1
ATOM 2547 C CA . ARG B 1 119 ? -5.648 4.133 7.172 1 89.44 119 ARG B CA 1
ATOM 2548 C C . ARG B 1 119 ? -4.84 4.266 8.461 1 89.44 119 ARG B C 1
ATOM 2550 O O . ARG B 1 119 ? -5.305 3.867 9.531 1 89.44 119 ARG B O 1
ATOM 2557 N N . THR B 1 120 ? -3.693 4.848 8.391 1 84.56 120 THR B N 1
ATOM 2558 C CA . THR B 1 120 ? -2.824 4.973 9.555 1 84.56 120 THR B CA 1
ATOM 2559 C C . THR B 1 120 ? -3.453 5.887 10.609 1 84.56 120 THR B C 1
ATOM 2561 O O . THR B 1 120 ? -3.406 5.59 11.805 1 84.56 120 THR B O 1
ATOM 2564 N N . ALA B 1 121 ? -4 6.934 10.156 1 87.5 121 ALA B N 1
ATOM 2565 C CA . ALA B 1 121 ? -4.629 7.887 11.062 1 87.5 121 ALA B CA 1
ATOM 2566 C C . ALA B 1 121 ? -5.758 7.23 11.852 1 87.5 121 ALA B C 1
ATOM 2568 O O . ALA B 1 121 ? -5.902 7.457 13.055 1 87.5 121 ALA B O 1
ATOM 2569 N N . VAL B 1 122 ? -6.5 6.406 11.227 1 92.12 122 VAL B N 1
ATOM 2570 C CA . VAL B 1 122 ? -7.621 5.742 11.883 1 92.12 122 VAL B CA 1
ATOM 2571 C C . VAL B 1 122 ? -7.105 4.645 12.805 1 92.12 122 VAL B C 1
ATOM 2573 O O . VAL B 1 122 ? -7.594 4.488 13.93 1 92.12 122 VAL B O 1
ATOM 2576 N N . ALA B 1 123 ? -6.09 3.977 12.359 1 89.94 123 ALA B N 1
ATOM 2577 C CA . ALA B 1 123 ? -5.527 2.865 13.117 1 89.94 123 ALA B CA 1
ATOM 2578 C C . ALA B 1 123 ? -4.836 3.361 14.391 1 89.94 123 ALA B C 1
ATOM 2580 O O . ALA B 1 123 ? -4.676 2.605 15.352 1 89.94 123 ALA B O 1
ATOM 2581 N N . SER B 1 124 ? -4.465 4.574 14.43 1 87.44 124 SER B N 1
ATOM 2582 C CA . SER B 1 124 ? -3.764 5.129 15.578 1 87.44 124 SER B CA 1
ATOM 2583 C C . SER B 1 124 ? -4.641 6.125 16.328 1 87.44 124 SER B C 1
ATOM 2585 O O . SER B 1 124 ? -4.172 6.801 17.25 1 87.44 124 SER B O 1
ATOM 2587 N N . GLY B 1 125 ? -5.836 6.246 15.914 1 88.25 125 GLY B N 1
ATOM 2588 C CA . GLY B 1 125 ? -6.723 7.25 16.484 1 88.25 125 GLY B CA 1
ATOM 2589 C C . GLY B 1 125 ? -7.734 6.672 17.453 1 88.25 125 GLY B C 1
ATOM 2590 O O . GLY B 1 125 ? -7.605 5.523 17.875 1 88.25 125 GLY B O 1
ATOM 2591 N N . PRO B 1 126 ? -8.656 7.473 17.812 1 88.19 126 PRO B N 1
ATOM 2592 C CA . PRO B 1 126 ? -9.641 7.094 18.828 1 88.19 126 PRO B CA 1
ATOM 2593 C C . PRO B 1 126 ? -10.531 5.941 18.391 1 88.19 126 PRO B C 1
ATOM 2595 O O . PRO B 1 126 ? -11.141 5.266 19.219 1 88.19 126 PRO B O 1
ATOM 2598 N N . ARG B 1 127 ? -10.625 5.746 17.156 1 92.44 127 ARG B N 1
ATOM 2599 C CA . ARG B 1 127 ? -11.508 4.695 16.656 1 92.44 127 ARG B CA 1
ATOM 2600 C C . ARG B 1 127 ? -10.719 3.455 16.266 1 92.44 127 ARG B C 1
ATOM 2602 O O . ARG B 1 127 ? -11.203 2.621 15.5 1 92.44 127 ARG B O 1
ATOM 2609 N N . ALA B 1 128 ? -9.555 3.359 16.734 1 92.44 128 ALA B N 1
ATOM 2610 C CA . ALA B 1 128 ? -8.664 2.244 16.422 1 92.44 128 ALA B CA 1
ATOM 2611 C C . ALA B 1 128 ? -9.289 0.913 16.828 1 92.44 128 ALA B C 1
ATOM 2613 O O . ALA B 1 128 ? -9.203 -0.073 16.094 1 92.44 128 ALA B O 1
ATOM 2614 N N . GLN B 1 129 ? -9.914 0.883 17.953 1 93.56 129 GLN B N 1
ATOM 2615 C CA . GLN B 1 129 ? -10.523 -0.348 18.438 1 93.56 129 GLN B CA 1
ATOM 2616 C C . GLN B 1 129 ? -11.695 -0.772 17.562 1 93.56 129 GLN B C 1
ATOM 2618 O O . GLN B 1 129 ? -11.867 -1.958 17.266 1 93.56 129 GLN B O 1
ATOM 2623 N N . GLU B 1 130 ? -12.445 0.146 17.188 1 93.38 130 GLU B N 1
ATOM 2624 C CA . GLU B 1 130 ? -13.562 -0.145 16.297 1 93.38 130 GLU B CA 1
ATOM 2625 C C . GLU B 1 130 ? -13.078 -0.708 14.961 1 93.38 130 GLU B C 1
ATOM 2627 O O . GLU B 1 130 ? -13.633 -1.685 14.453 1 93.38 130 GLU B O 1
ATOM 2632 N N . LEU B 1 131 ? -12.086 -0.123 14.43 1 93.38 131 LEU B N 1
ATOM 2633 C CA . LEU B 1 131 ? -11.492 -0.612 13.195 1 93.38 131 LEU B CA 1
ATOM 2634 C C . LEU B 1 131 ? -10.984 -2.043 13.367 1 93.38 131 LEU B C 1
ATOM 2636 O O . LEU B 1 131 ? -11.258 -2.902 12.523 1 93.38 131 LEU B O 1
ATOM 2640 N N . ALA B 1 132 ? -10.32 -2.322 14.438 1 92.69 132 ALA B N 1
ATOM 2641 C CA . ALA B 1 132 ? -9.789 -3.654 14.711 1 92.69 132 ALA B CA 1
ATOM 2642 C C . ALA B 1 132 ? -10.914 -4.688 14.781 1 92.69 132 ALA B C 1
ATOM 2644 O O . ALA B 1 132 ? -10.781 -5.789 14.242 1 92.69 132 ALA B O 1
ATOM 2645 N N . GLU B 1 133 ? -11.953 -4.32 15.383 1 93.81 133 GLU B N 1
ATOM 2646 C CA . GLU B 1 133 ? -13.086 -5.227 15.539 1 93.81 133 GLU B CA 1
ATOM 2647 C C . GLU B 1 133 ? -13.75 -5.523 14.195 1 93.81 133 GLU B C 1
ATOM 2649 O O . GLU B 1 133 ? -14.109 -6.668 13.914 1 93.81 133 GLU B O 1
ATOM 2654 N N . ARG B 1 134 ? -13.875 -4.504 13.414 1 92.5 134 ARG B N 1
ATOM 2655 C CA . ARG B 1 134 ? -14.469 -4.688 12.094 1 92.5 134 ARG B CA 1
ATOM 2656 C C . ARG B 1 134 ? -13.586 -5.562 11.211 1 92.5 134 ARG B C 1
ATOM 2658 O O . ARG B 1 134 ? -14.086 -6.434 10.492 1 92.5 134 ARG B O 1
ATOM 2665 N N . ASN B 1 135 ? -12.359 -5.352 11.281 1 90.88 135 ASN B N 1
ATOM 2666 C CA . ASN B 1 135 ? -11.414 -6.172 10.523 1 90.88 135 ASN B CA 1
ATOM 2667 C C . ASN B 1 135 ? -11.445 -7.629 10.984 1 90.88 135 ASN B C 1
ATOM 2669 O O . ASN B 1 135 ? -11.453 -8.547 10.164 1 90.88 135 ASN B O 1
ATOM 2673 N N . ARG B 1 136 ? -11.484 -7.793 12.289 1 90.81 136 ARG B N 1
ATOM 2674 C CA . ARG B 1 136 ? -11.539 -9.141 12.844 1 90.81 136 ARG B CA 1
ATOM 2675 C C . ARG B 1 136 ? -12.805 -9.867 12.383 1 90.81 136 ARG B C 1
ATOM 2677 O O . ARG B 1 136 ? -12.75 -11.039 12.008 1 90.81 136 ARG B O 1
ATOM 2684 N N . ALA B 1 137 ? -13.867 -9.164 12.461 1 92.69 137 ALA B N 1
ATOM 2685 C CA . ALA B 1 137 ? -15.141 -9.75 12.055 1 92.69 137 ALA B CA 1
ATOM 2686 C C . ALA B 1 137 ? -15.117 -10.133 10.578 1 92.69 137 ALA B C 1
ATOM 2688 O O . ALA B 1 137 ? -15.57 -11.219 10.211 1 92.69 137 ALA B O 1
ATOM 2689 N N . ARG B 1 138 ? -14.641 -9.281 9.797 1 91.44 138 ARG B N 1
ATOM 2690 C CA . ARG B 1 138 ? -14.531 -9.547 8.367 1 91.44 138 ARG B CA 1
ATOM 2691 C C . ARG B 1 138 ? -13.633 -10.75 8.102 1 91.44 138 ARG B C 1
ATOM 2693 O O . ARG B 1 138 ? -13.984 -11.641 7.332 1 91.44 138 ARG B O 1
ATOM 2700 N N . ASN B 1 139 ? -12.492 -10.75 8.695 1 90.31 139 ASN B N 1
ATOM 2701 C CA . ASN B 1 139 ? -11.539 -11.852 8.516 1 90.31 139 ASN B CA 1
ATOM 2702 C C . ASN B 1 139 ? -12.141 -13.18 8.969 1 90.31 139 ASN B C 1
ATOM 2704 O O . ASN B 1 139 ? -11.938 -14.211 8.312 1 90.31 139 ASN B O 1
ATOM 2708 N N . ARG B 1 140 ? -12.828 -13.109 10.062 1 91.12 140 ARG B N 1
ATOM 2709 C CA . ARG B 1 140 ? -13.461 -14.32 10.57 1 91.12 140 ARG B CA 1
ATOM 2710 C C . ARG B 1 140 ? -14.492 -14.859 9.578 1 91.12 140 ARG B C 1
ATOM 2712 O O . ARG B 1 140 ? -14.578 -16.078 9.367 1 91.12 140 ARG B O 1
ATOM 2719 N N . ARG B 1 141 ? -15.211 -14.008 9 1 92.5 141 ARG B N 1
ATOM 2720 C CA . ARG B 1 141 ? -16.219 -14.406 8.023 1 92.5 141 ARG B CA 1
ATOM 2721 C C . ARG B 1 141 ? -15.57 -15.047 6.801 1 92.5 141 ARG B C 1
ATOM 2723 O O . ARG B 1 141 ? -16.047 -16.078 6.301 1 92.5 141 ARG B O 1
ATOM 2730 N N . VAL B 1 142 ? -14.516 -14.5 6.367 1 93.44 142 VAL B N 1
ATOM 2731 C CA . VAL B 1 142 ? -13.812 -15.008 5.195 1 93.44 142 VAL B CA 1
ATOM 2732 C C . VAL B 1 142 ? -13.211 -16.375 5.512 1 93.44 142 VAL B C 1
ATOM 2734 O O . VAL B 1 142 ? -13.367 -17.328 4.742 1 93.44 142 VAL B O 1
ATOM 2737 N N . LEU B 1 143 ? -12.609 -16.484 6.645 1 91.06 143 LEU B N 1
ATOM 2738 C CA . LEU B 1 143 ? -12 -17.734 7.055 1 91.06 143 LEU B CA 1
ATOM 2739 C C . LEU B 1 143 ? -13.055 -18.828 7.215 1 91.06 143 LEU B C 1
ATOM 2741 O O . LEU B 1 143 ? -12.836 -19.984 6.816 1 91.06 143 LEU B O 1
ATOM 2745 N N . ALA B 1 144 ? -14.133 -18.453 7.84 1 92.56 144 ALA B N 1
ATOM 2746 C CA . ALA B 1 144 ? -15.227 -19.406 8.031 1 92.56 144 ALA B CA 1
ATOM 2747 C C . ALA B 1 144 ? -15.766 -19.891 6.688 1 92.56 144 ALA B C 1
ATOM 2749 O O . ALA B 1 144 ? -16.094 -21.078 6.539 1 92.56 144 ALA B O 1
ATOM 2750 N N . TRP B 1 145 ? -15.859 -19.016 5.809 1 93.62 145 TRP B N 1
ATOM 2751 C CA . TRP B 1 145 ? -16.328 -19.406 4.48 1 93.62 145 TRP B CA 1
ATOM 2752 C C . TRP B 1 145 ? -15.383 -20.406 3.844 1 93.62 145 TRP B C 1
ATOM 2754 O O . TRP B 1 145 ? -15.82 -21.438 3.33 1 93.62 145 TRP B O 1
ATOM 2764 N N . PHE B 1 146 ? -14.094 -20.188 3.904 1 92.5 146 PHE B N 1
ATOM 2765 C CA . PHE B 1 146 ? -13.102 -21.047 3.258 1 92.5 146 PHE B CA 1
ATOM 2766 C C . PHE B 1 146 ? -13.016 -22.391 3.953 1 92.5 146 PHE B C 1
ATOM 2768 O O . PHE B 1 146 ? -12.656 -23.406 3.33 1 92.5 146 PHE B O 1
ATOM 2775 N N . ALA B 1 147 ? -13.336 -22.438 5.215 1 91.25 147 ALA B N 1
ATOM 2776 C CA . ALA B 1 147 ? -13.258 -23.672 5.988 1 91.25 147 ALA B CA 1
ATOM 2777 C C . ALA B 1 147 ? -14.148 -24.75 5.383 1 91.25 147 ALA B C 1
ATOM 2779 O O . ALA B 1 147 ? -13.867 -25.938 5.52 1 91.25 147 ALA B O 1
ATOM 2780 N N . HIS B 1 148 ? -15.125 -24.375 4.641 1 90.62 148 HIS B N 1
ATOM 2781 C CA . HIS B 1 148 ? -16.078 -25.344 4.109 1 90.62 148 HIS B CA 1
ATOM 2782 C C . HIS B 1 148 ? -16.094 -25.328 2.584 1 90.62 148 HIS B C 1
ATOM 2784 O O . HIS B 1 148 ? -16.938 -25.984 1.961 1 90.62 148 HIS B O 1
ATOM 2790 N N . ALA B 1 149 ? -15.156 -24.609 2.061 1 91.75 149 ALA B N 1
ATOM 2791 C CA . ALA B 1 149 ? -15.188 -24.438 0.611 1 91.75 149 ALA B CA 1
ATOM 2792 C C . ALA B 1 149 ? -14.625 -25.656 -0.104 1 91.75 149 ALA B C 1
ATOM 2794 O O . ALA B 1 149 ? -13.539 -26.141 0.235 1 91.75 149 ALA B O 1
ATOM 2795 N N . PRO B 1 150 ? -15.391 -26.188 -1.032 1 89.12 150 PRO B N 1
ATOM 2796 C CA . PRO B 1 150 ? -14.789 -27.219 -1.883 1 89.12 150 PRO B CA 1
ATOM 2797 C C . PRO B 1 150 ? -13.484 -26.766 -2.531 1 89.12 150 PRO B C 1
ATOM 2799 O O . PRO B 1 150 ? -13.328 -25.578 -2.852 1 89.12 150 PRO B O 1
ATOM 2802 N N . GLN B 1 151 ? -12.508 -27.609 -2.691 1 88.69 151 GLN B N 1
ATOM 2803 C CA . GLN B 1 151 ? -11.219 -27.375 -3.334 1 88.69 151 GLN B CA 1
ATOM 2804 C C . GLN B 1 151 ? -10.266 -26.641 -2.396 1 88.69 151 GLN B C 1
ATOM 2806 O O . GLN B 1 151 ? -9.188 -26.219 -2.812 1 88.69 151 GLN B O 1
ATOM 2811 N N . ARG B 1 152 ? -10.766 -26.531 -1.196 1 88.81 152 ARG B N 1
ATOM 2812 C CA . ARG B 1 152 ? -9.867 -25.906 -0.222 1 88.81 152 ARG B CA 1
ATOM 2813 C C . ARG B 1 152 ? -8.555 -26.688 -0.12 1 88.81 152 ARG B C 1
ATOM 2815 O O . ARG B 1 152 ? -7.5 -26.094 0.114 1 88.81 152 ARG B O 1
ATOM 2822 N N . ASP B 1 153 ? -8.648 -27.859 -0.375 1 89.12 153 ASP B N 1
ATOM 2823 C CA . ASP B 1 153 ? -7.484 -28.734 -0.256 1 89.12 153 ASP B CA 1
ATOM 2824 C C . ASP B 1 153 ? -6.484 -28.453 -1.377 1 89.12 153 ASP B C 1
ATOM 2826 O O . ASP B 1 153 ? -5.332 -28.891 -1.305 1 89.12 153 ASP B O 1
ATOM 2830 N N . GLU B 1 154 ? -6.93 -27.812 -2.379 1 91.19 154 GLU B N 1
ATOM 2831 C CA . GLU B 1 154 ? -6.027 -27.438 -3.465 1 91.19 154 GLU B CA 1
ATOM 2832 C C . GLU B 1 154 ? -5.141 -26.266 -3.066 1 91.19 154 GLU B C 1
ATOM 2834 O O . GLU B 1 154 ? -4.141 -25.984 -3.73 1 91.19 154 GLU B O 1
ATOM 2839 N N . MET B 1 155 ? -5.551 -25.609 -2.068 1 91 155 MET B N 1
ATOM 2840 C CA . MET B 1 155 ? -4.762 -24.453 -1.625 1 91 155 MET B CA 1
ATOM 2841 C C . MET B 1 155 ? -3.518 -24.922 -0.87 1 91 155 MET B C 1
ATOM 2843 O O . MET B 1 155 ? -3.592 -25.812 -0.03 1 91 155 MET B O 1
ATOM 2847 N N . VAL B 1 156 ? -2.455 -24.438 -1.278 1 85.88 156 VAL B N 1
ATOM 2848 C CA . VAL B 1 156 ? -1.213 -24.719 -0.569 1 85.88 156 VAL B CA 1
ATOM 2849 C C . VAL B 1 156 ? -1.348 -24.312 0.897 1 85.88 156 VAL B C 1
ATOM 2851 O O . VAL B 1 156 ? -1.957 -23.297 1.21 1 85.88 156 VAL B O 1
ATOM 2854 N N . GLN B 1 157 ? -0.746 -25.078 1.677 1 88.88 157 GLN B N 1
ATOM 2855 C CA . GLN B 1 157 ? -0.763 -24.734 3.096 1 88.88 157 GLN B CA 1
ATOM 2856 C C . GLN B 1 157 ? 0.25 -23.641 3.41 1 88.88 157 GLN B C 1
ATOM 2858 O O . GLN B 1 157 ? 1.45 -23.906 3.504 1 88.88 157 GLN B O 1
ATOM 2863 N N . TRP B 1 158 ? -0.194 -22.469 3.463 1 92.69 158 TRP B N 1
ATOM 2864 C CA . TRP B 1 158 ? 0.601 -21.297 3.852 1 92.69 158 TRP B CA 1
ATOM 2865 C C . TRP B 1 158 ? 0.337 -20.922 5.305 1 92.69 158 TRP B C 1
ATOM 2867 O O . TRP B 1 158 ? -0.708 -21.266 5.863 1 92.69 158 TRP B O 1
ATOM 2877 N N . PRO B 1 159 ? 1.32 -20.281 5.895 1 92.56 159 PRO B N 1
ATOM 2878 C CA . PRO B 1 159 ? 0.975 -19.656 7.172 1 92.56 159 PRO B CA 1
ATOM 2879 C C . PRO B 1 159 ? -0.214 -18.703 7.059 1 92.56 159 PRO B C 1
ATOM 2881 O O . PRO B 1 159 ? -0.305 -17.938 6.098 1 92.56 159 PRO B O 1
ATOM 2884 N N . ALA B 1 160 ? -1.075 -18.781 8.039 1 88.94 160 ALA B N 1
ATOM 2885 C CA . ALA B 1 160 ? -2.328 -18.031 8 1 88.94 160 ALA B CA 1
ATOM 2886 C C . ALA B 1 160 ? -2.066 -16.531 7.848 1 88.94 160 ALA B C 1
ATOM 2888 O O . ALA B 1 160 ? -2.807 -15.836 7.152 1 88.94 160 ALA B O 1
ATOM 2889 N N . GLU B 1 161 ? -1.012 -16.031 8.43 1 92.19 161 GLU B N 1
ATOM 2890 C CA . GLU B 1 161 ? -0.704 -14.602 8.43 1 92.19 161 GLU B CA 1
ATOM 2891 C C . GLU B 1 161 ? -0.328 -14.117 7.031 1 92.19 161 GLU B C 1
ATOM 2893 O O . GLU B 1 161 ? -0.402 -12.922 6.738 1 92.19 161 GLU B O 1
ATOM 2898 N N . LEU B 1 162 ? 0.023 -15.086 6.152 1 94.94 162 LEU B N 1
ATOM 2899 C CA . LEU B 1 162 ? 0.507 -14.75 4.82 1 94.94 162 LEU B CA 1
ATOM 2900 C C . LEU B 1 162 ? -0.64 -14.727 3.814 1 94.94 162 LEU B C 1
ATOM 2902 O O . LEU B 1 162 ? -0.549 -14.07 2.777 1 94.94 162 LEU B O 1
ATOM 2906 N N . LEU B 1 163 ? -1.696 -15.367 4.152 1 93.38 163 LEU B N 1
ATOM 2907 C CA . LEU B 1 163 ? -2.738 -15.688 3.186 1 93.38 163 LEU B CA 1
ATOM 2908 C C . LEU B 1 163 ? -3.391 -14.414 2.646 1 93.38 163 LEU B C 1
ATOM 2910 O O . LEU B 1 163 ? -3.572 -14.273 1.435 1 93.38 163 LEU B O 1
ATOM 2914 N N . PRO B 1 164 ? -3.721 -13.445 3.5 1 94.5 164 PRO B N 1
ATOM 2915 C CA . PRO B 1 164 ? -4.336 -12.234 2.943 1 94.5 164 PRO B CA 1
ATOM 2916 C C . PRO B 1 164 ? -3.438 -11.531 1.932 1 94.5 164 PRO B C 1
ATOM 2918 O O . PRO B 1 164 ? -3.904 -11.133 0.861 1 94.5 164 PRO B O 1
ATOM 2921 N N . SER B 1 165 ? -2.158 -11.43 2.197 1 97.56 165 SER B N 1
ATOM 2922 C CA . SER B 1 165 ? -1.226 -10.766 1.293 1 97.56 165 SER B CA 1
ATOM 2923 C C . SER B 1 165 ? -1.075 -11.539 -0.013 1 97.56 165 SER B C 1
ATOM 2925 O O . SER B 1 165 ? -0.918 -10.938 -1.079 1 97.56 165 SER B O 1
ATOM 2927 N N . LEU B 1 166 ? -1.134 -12.867 0.07 1 97.44 166 LEU B N 1
ATOM 2928 C CA . LEU B 1 166 ? -0.996 -13.688 -1.126 1 97.44 166 LEU B CA 1
ATOM 2929 C C . LEU B 1 166 ? -2.217 -13.547 -2.027 1 97.44 166 LEU B C 1
ATOM 2931 O O . LEU B 1 166 ? -2.107 -13.656 -3.252 1 97.44 166 LEU B O 1
ATOM 2935 N N . ILE B 1 167 ? -3.326 -13.289 -1.419 1 96.88 167 ILE B N 1
ATOM 2936 C CA . ILE B 1 167 ? -4.574 -13.266 -2.176 1 96.88 167 ILE B CA 1
ATOM 2937 C C . ILE B 1 167 ? -4.832 -11.867 -2.715 1 96.88 167 ILE B C 1
ATOM 2939 O O . ILE B 1 167 ? -5.094 -11.688 -3.908 1 96.88 167 ILE B O 1
ATOM 2943 N N . VAL B 1 168 ? -4.668 -10.859 -1.88 1 96.94 168 VAL B N 1
ATOM 2944 C CA . VAL B 1 168 ? -5.141 -9.539 -2.301 1 96.94 168 VAL B CA 1
ATOM 2945 C C . VAL B 1 168 ? -3.953 -8.648 -2.637 1 96.94 168 VAL B C 1
ATOM 2947 O O . VAL B 1 168 ? -4.125 -7.551 -3.176 1 96.94 168 VAL B O 1
ATOM 2950 N N . GLY B 1 169 ? -2.734 -9.07 -2.348 1 98.25 169 GLY B N 1
ATOM 2951 C CA . GLY B 1 169 ? -1.562 -8.219 -2.477 1 98.25 169 GLY B CA 1
ATOM 2952 C C . GLY B 1 169 ? -1.378 -7.664 -3.877 1 98.25 169 GLY B C 1
ATOM 2953 O O . GLY B 1 169 ? -1.117 -6.473 -4.051 1 98.25 169 GLY B O 1
ATOM 2954 N N . GLN B 1 170 ? -1.528 -8.492 -4.855 1 98.38 170 GLN B N 1
ATOM 2955 C CA . GLN B 1 170 ? -1.344 -8.078 -6.242 1 98.38 170 GLN B CA 1
ATOM 2956 C C . GLN B 1 170 ? -2.373 -7.023 -6.641 1 98.38 170 GLN B C 1
ATOM 2958 O O . GLN B 1 170 ? -2.021 -5.996 -7.227 1 98.38 170 GLN B O 1
ATOM 2963 N N . SER B 1 171 ? -3.613 -7.258 -6.266 1 98.62 171 SER B N 1
ATOM 2964 C CA . SER B 1 171 ? -4.695 -6.34 -6.613 1 98.62 171 SER B CA 1
ATOM 2965 C C . SER B 1 171 ? -4.555 -5.016 -5.871 1 98.62 171 SER B C 1
ATOM 2967 O O . SER B 1 171 ? -4.75 -3.947 -6.457 1 98.62 171 SER B O 1
ATOM 2969 N N . GLU B 1 172 ? -4.23 -5.086 -4.613 1 97.75 172 GLU B N 1
ATOM 2970 C CA . GLU B 1 172 ? -4.039 -3.857 -3.846 1 97.75 172 GLU B CA 1
ATOM 2971 C C . GLU B 1 172 ? -2.883 -3.033 -4.402 1 97.75 172 GLU B C 1
ATOM 2973 O O . GLU B 1 172 ? -2.967 -1.805 -4.473 1 97.75 172 GLU B O 1
ATOM 2978 N N . ASN B 1 173 ? -1.837 -3.752 -4.734 1 97.75 173 ASN B N 1
ATOM 2979 C CA . ASN B 1 173 ? -0.686 -3.07 -5.316 1 97.75 173 ASN B CA 1
ATOM 2980 C C . ASN B 1 173 ? -1.05 -2.363 -6.617 1 97.75 173 ASN B C 1
ATOM 2982 O O . ASN B 1 173 ? -0.731 -1.187 -6.801 1 97.75 173 ASN B O 1
ATOM 2986 N N . TYR B 1 174 ? -1.751 -2.998 -7.48 1 98.25 174 TYR B N 1
ATOM 2987 C CA . TYR B 1 174 ? -2.135 -2.41 -8.758 1 98.25 174 TYR B CA 1
ATOM 2988 C C . TYR B 1 174 ? -3.094 -1.244 -8.562 1 98.25 174 TYR B C 1
ATOM 2990 O O . TYR B 1 174 ? -2.977 -0.214 -9.227 1 98.25 174 TYR B O 1
ATOM 2998 N N . CYS B 1 175 ? -4.012 -1.42 -7.664 1 98.25 175 CYS B N 1
ATOM 2999 C CA . CYS B 1 175 ? -4.977 -0.361 -7.387 1 98.25 175 CYS B CA 1
ATOM 3000 C C . CYS B 1 175 ? -4.277 0.89 -6.867 1 98.25 175 CYS B C 1
ATOM 3002 O O . CYS B 1 175 ? -4.602 2.004 -7.281 1 98.25 175 CYS B O 1
ATOM 3004 N N . ARG B 1 176 ? -3.367 0.675 -6.008 1 95.56 176 ARG B N 1
ATOM 3005 C CA . ARG B 1 176 ? -2.598 1.809 -5.508 1 95.56 176 ARG B CA 1
ATOM 3006 C C . ARG B 1 176 ? -1.83 2.49 -6.633 1 95.56 176 ARG B C 1
ATOM 3008 O O . ARG B 1 176 ? -1.776 3.721 -6.699 1 95.56 176 ARG B O 1
ATOM 3015 N N . ALA B 1 177 ? -1.254 1.69 -7.5 1 95.19 177 ALA B N 1
ATOM 3016 C CA . ALA B 1 177 ? -0.537 2.234 -8.648 1 95.19 177 ALA B CA 1
ATOM 3017 C C . ALA B 1 177 ? -1.469 3.047 -9.547 1 95.19 177 ALA B C 1
ATOM 3019 O O . ALA B 1 177 ? -1.104 4.129 -10.008 1 95.19 177 ALA B O 1
ATOM 3020 N N . TRP B 1 178 ? -2.588 2.57 -9.75 1 96.94 178 TRP B N 1
ATOM 3021 C CA . TRP B 1 178 ? -3.568 3.258 -10.586 1 96.94 178 TRP B CA 1
ATOM 3022 C C . TRP B 1 178 ? -4.008 4.57 -9.938 1 96.94 178 TRP B C 1
ATOM 3024 O O . TRP B 1 178 ? -4.012 5.617 -10.586 1 96.94 178 TRP B O 1
ATOM 3034 N N . LEU B 1 179 ? -4.312 4.535 -8.703 1 95.06 179 LEU B N 1
ATOM 3035 C CA . LEU B 1 179 ? -4.816 5.699 -7.988 1 95.06 179 LEU B CA 1
ATOM 3036 C C . LEU B 1 179 ? -3.752 6.785 -7.895 1 95.06 179 LEU B C 1
ATOM 3038 O O . LEU B 1 179 ? -4.074 7.973 -7.801 1 95.06 179 LEU B O 1
ATOM 3042 N N . SER B 1 180 ? -2.512 6.395 -7.949 1 91.44 180 SER B N 1
ATOM 3043 C CA . SER B 1 180 ? -1.409 7.348 -7.879 1 91.44 180 SER B CA 1
ATOM 3044 C C . SER B 1 180 ? -0.96 7.777 -9.273 1 91.44 180 SER B C 1
ATOM 3046 O O . SER B 1 180 ? 0.006 8.531 -9.414 1 91.44 180 SER B O 1
ATOM 3048 N N . GLY B 1 181 ? -1.549 7.199 -10.336 1 91.06 181 GLY B N 1
ATOM 3049 C CA . GLY B 1 181 ? -1.258 7.629 -11.695 1 91.06 181 GLY B CA 1
ATOM 3050 C C . GLY B 1 181 ? -0.062 6.918 -12.297 1 91.06 181 GLY B C 1
ATOM 3051 O O . GLY B 1 181 ? 0.43 7.312 -13.359 1 91.06 181 GLY B O 1
ATOM 3052 N N . ARG B 1 182 ? 0.431 5.836 -11.695 1 91.12 182 ARG B N 1
ATOM 3053 C CA . ARG B 1 182 ? 1.615 5.125 -12.164 1 91.12 182 ARG B CA 1
ATOM 3054 C C . ARG B 1 182 ? 1.262 4.164 -13.297 1 91.12 182 ARG B C 1
ATOM 3056 O O . ARG B 1 182 ? 2.141 3.711 -14.031 1 91.12 182 ARG B O 1
ATOM 3063 N N . VAL B 1 183 ? 0.001 3.785 -13.305 1 93.81 183 VAL B N 1
ATOM 3064 C CA . VAL B 1 183 ? -0.503 2.979 -14.414 1 93.81 183 VAL B CA 1
ATOM 3065 C C . VAL B 1 183 ? -1.768 3.619 -14.984 1 93.81 183 VAL B C 1
ATOM 3067 O O . VAL B 1 183 ? -2.416 4.43 -14.32 1 93.81 183 VAL B O 1
ATOM 3070 N N . LYS B 1 184 ? -2.125 3.223 -16.172 1 95.06 184 LYS B N 1
ATOM 3071 C CA . LYS B 1 184 ? -3.18 3.932 -16.891 1 95.06 184 LYS B CA 1
ATOM 3072 C C . LYS B 1 184 ? -4.508 3.188 -16.797 1 95.06 184 LYS B C 1
ATOM 3074 O O . LYS B 1 184 ? -5.551 3.797 -16.547 1 95.06 184 LYS B O 1
ATOM 3079 N N . ALA B 1 185 ? -4.492 1.861 -16.953 1 97.31 185 ALA B N 1
ATOM 3080 C CA . ALA B 1 185 ? -5.73 1.091 -17.031 1 97.31 185 ALA B CA 1
ATOM 3081 C C . ALA B 1 185 ? -6.379 0.94 -15.664 1 97.31 185 ALA B C 1
ATOM 3083 O O . ALA B 1 185 ? -5.699 0.656 -14.672 1 97.31 185 ALA B O 1
ATOM 3084 N N . PRO B 1 186 ? -7.668 1.169 -15.602 1 97.88 186 PRO B N 1
ATOM 3085 C CA . PRO B 1 186 ? -8.336 0.91 -14.32 1 97.88 186 PRO B CA 1
ATOM 3086 C C . PRO B 1 186 ? -8.273 -0.559 -13.914 1 97.88 186 PRO B C 1
ATOM 3088 O O . PRO B 1 186 ? -8.219 -1.443 -14.773 1 97.88 186 PRO B O 1
ATOM 3091 N N . PRO B 1 187 ? -8.289 -0.756 -12.648 1 98.25 187 PRO B N 1
ATOM 3092 C CA . PRO B 1 187 ? -8.109 -2.123 -12.156 1 98.25 187 PRO B CA 1
ATOM 3093 C C . PRO B 1 187 ? -9.133 -3.102 -12.742 1 98.25 187 PRO B C 1
ATOM 3095 O O . PRO B 1 187 ? -8.805 -4.27 -12.969 1 98.25 187 PRO B O 1
ATOM 3098 N N . VAL B 1 188 ? -10.344 -2.678 -13.039 1 98.19 188 VAL B N 1
ATOM 3099 C CA . VAL B 1 188 ? -11.414 -3.549 -13.516 1 98.19 188 VAL B CA 1
ATOM 3100 C C . VAL B 1 188 ? -11.016 -4.172 -14.852 1 98.19 188 VAL B C 1
ATOM 3102 O O . VAL B 1 188 ? -11.445 -5.281 -15.18 1 98.19 188 VAL B O 1
ATOM 3105 N N . LYS B 1 189 ? -10.172 -3.492 -15.57 1 98.06 189 LYS B N 1
ATOM 3106 C CA . LYS B 1 189 ? -9.695 -4.023 -16.844 1 98.06 189 LYS B CA 1
ATOM 3107 C C . LYS B 1 189 ? -8.961 -5.348 -16.656 1 98.06 189 LYS B C 1
ATOM 3109 O O . LYS B 1 189 ? -9.008 -6.223 -17.516 1 98.06 189 LYS B O 1
ATOM 3114 N N . TYR B 1 190 ? -8.32 -5.473 -15.508 1 98.12 190 TYR B N 1
ATOM 3115 C CA . TYR B 1 190 ? -7.48 -6.645 -15.273 1 98.12 190 TYR B CA 1
ATOM 3116 C C . TYR B 1 190 ? -8.039 -7.496 -14.148 1 98.12 190 TYR B C 1
ATOM 3118 O O . TYR B 1 190 ? -7.305 -8.242 -13.5 1 98.12 190 TYR B O 1
ATOM 3126 N N . ARG B 1 191 ? -9.312 -7.355 -13.828 1 97.75 191 ARG B N 1
ATOM 3127 C CA . ARG B 1 191 ? -9.883 -8.008 -12.648 1 97.75 191 ARG B CA 1
ATOM 3128 C C . ARG B 1 191 ? -9.742 -9.523 -12.742 1 97.75 191 ARG B C 1
ATOM 3130 O O . ARG B 1 191 ? -9.398 -10.18 -11.758 1 97.75 191 ARG B O 1
ATOM 3137 N N . ASP B 1 192 ? -9.906 -10.148 -13.984 1 98.06 192 ASP B N 1
ATOM 3138 C CA . ASP B 1 192 ? -9.828 -11.594 -14.141 1 98.06 192 ASP B CA 1
ATOM 3139 C C . ASP B 1 192 ? -8.375 -12.07 -14.086 1 98.06 192 ASP B C 1
ATOM 3141 O O . ASP B 1 192 ? -8.078 -13.117 -13.508 1 98.06 192 ASP B O 1
ATOM 3145 N N . GLU B 1 193 ? -7.461 -11.289 -14.695 1 97.88 193 GLU B N 1
ATOM 3146 C CA . GLU B 1 193 ? -6.039 -11.609 -14.633 1 97.88 193 GLU B CA 1
ATOM 3147 C C . GLU B 1 193 ? -5.535 -11.594 -13.195 1 97.88 193 GLU B C 1
ATOM 3149 O O . GLU B 1 193 ? -4.781 -12.477 -12.781 1 97.88 193 GLU B O 1
ATOM 3154 N N . LEU B 1 194 ? -5.988 -10.625 -12.461 1 98.5 194 LEU B N 1
ATOM 3155 C CA . LEU B 1 194 ? -5.582 -10.5 -11.062 1 98.5 194 LEU B CA 1
ATOM 3156 C C . LEU B 1 194 ? -6.121 -11.664 -10.242 1 98.5 194 LEU B C 1
ATOM 3158 O O . LEU B 1 194 ? -5.414 -12.211 -9.391 1 98.5 194 LEU B O 1
ATOM 3162 N N . ALA B 1 195 ? -7.363 -12.07 -10.508 1 98.38 195 ALA B N 1
ATOM 3163 C CA . ALA B 1 195 ? -7.949 -13.195 -9.789 1 98.38 195 ALA B CA 1
ATOM 3164 C C . ALA B 1 195 ? -7.227 -14.5 -10.133 1 98.38 195 ALA B C 1
ATOM 3166 O O . ALA B 1 195 ? -6.969 -15.32 -9.25 1 98.38 195 ALA B O 1
ATOM 3167 N N . THR B 1 196 ? -6.922 -14.664 -11.406 1 97.75 196 THR B N 1
ATOM 3168 C CA . THR B 1 196 ? -6.203 -15.852 -11.852 1 97.75 196 THR B CA 1
ATOM 3169 C C . THR B 1 196 ? -4.832 -15.938 -11.188 1 97.75 196 THR B C 1
ATOM 3171 O O . THR B 1 196 ? -4.441 -16.984 -10.68 1 97.75 196 THR B O 1
ATOM 3174 N N . ALA B 1 197 ? -4.125 -14.82 -11.141 1 97.62 197 ALA B N 1
ATOM 3175 C CA . ALA B 1 197 ? -2.803 -14.773 -10.523 1 97.62 197 ALA B CA 1
ATOM 3176 C C . ALA B 1 197 ? -2.889 -15.062 -9.023 1 97.62 197 ALA B C 1
ATOM 3178 O O . ALA B 1 197 ? -2.037 -15.766 -8.469 1 97.62 197 ALA B O 1
ATOM 3179 N N . ALA B 1 198 ? -3.896 -14.508 -8.367 1 98 198 ALA B N 1
ATOM 3180 C CA . ALA B 1 198 ? -4.09 -14.75 -6.941 1 98 198 ALA B CA 1
ATOM 3181 C C . ALA B 1 198 ? -4.297 -16.234 -6.656 1 98 198 ALA B C 1
ATOM 3183 O O . ALA B 1 198 ? -3.682 -16.781 -5.746 1 98 198 ALA B O 1
ATOM 3184 N N . TRP B 1 199 ? -5.133 -16.844 -7.477 1 97.38 199 TRP B N 1
ATOM 3185 C CA . TRP B 1 199 ? -5.379 -18.266 -7.293 1 97.38 199 TRP B CA 1
ATOM 3186 C C . TRP B 1 199 ? -4.109 -19.078 -7.52 1 97.38 199 TRP B C 1
ATOM 3188 O O . TRP B 1 199 ? -3.789 -19.984 -6.742 1 97.38 199 TRP B O 1
ATOM 3198 N N . ARG B 1 200 ? -3.385 -18.734 -8.508 1 96.06 200 ARG B N 1
ATOM 3199 C CA . ARG B 1 200 ? -2.139 -19.438 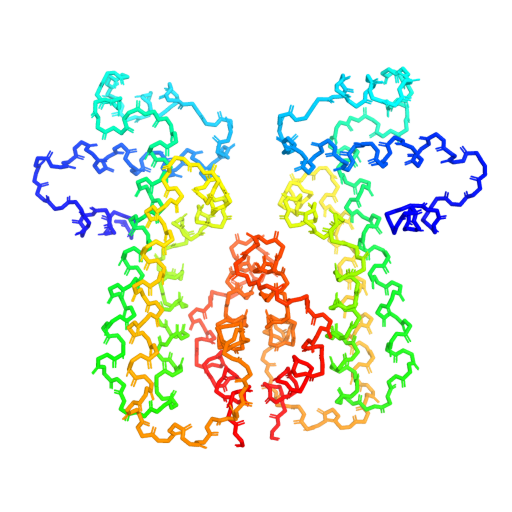-8.789 1 96.06 200 ARG B CA 1
ATOM 3200 C C . ARG B 1 200 ? -1.166 -19.328 -7.625 1 96.06 200 ARG B C 1
ATOM 3202 O O . ARG B 1 200 ? -0.439 -20.281 -7.32 1 96.06 200 ARG B O 1
ATOM 3209 N N . SER B 1 201 ? -1.169 -18.188 -6.977 1 95.69 201 SER B N 1
ATOM 3210 C CA . SER B 1 201 ? -0.267 -17.953 -5.855 1 95.69 201 SER B CA 1
ATOM 3211 C C . SER B 1 201 ? -0.582 -18.875 -4.684 1 95.69 201 SER B C 1
ATOM 3213 O O . SER B 1 201 ? 0.321 -19.297 -3.955 1 95.69 201 SER B O 1
ATOM 3215 N N . VAL B 1 202 ? -1.87 -19.281 -4.52 1 95.94 202 VAL B N 1
ATOM 3216 C CA . VAL B 1 202 ? -2.227 -19.922 -3.264 1 95.94 202 VAL B CA 1
ATOM 3217 C C . VAL B 1 202 ? -2.6 -21.391 -3.523 1 95.94 202 VAL B C 1
ATOM 3219 O O . VAL B 1 202 ? -2.863 -22.141 -2.586 1 95.94 202 VAL B O 1
ATOM 3222 N N . SER B 1 203 ? -2.605 -21.75 -4.785 1 92.62 203 SER B N 1
ATOM 3223 C CA . SER B 1 203 ? -2.994 -23.125 -5.098 1 92.62 203 SER B CA 1
ATOM 3224 C C . SER B 1 203 ? -1.797 -23.938 -5.555 1 92.62 203 SER B C 1
ATOM 3226 O O . SER B 1 203 ? -0.755 -23.391 -5.91 1 92.62 203 SER B O 1
ATOM 3228 N N . LYS B 1 204 ? -1.871 -25.344 -5.414 1 82.25 204 LYS B N 1
ATOM 3229 C CA . LYS B 1 204 ? -0.87 -26.328 -5.809 1 82.25 204 LYS B CA 1
ATOM 3230 C C . LYS B 1 204 ? -0.868 -26.531 -7.32 1 82.25 204 LYS B C 1
ATOM 3232 O O . LYS B 1 204 ? -1.907 -26.406 -7.973 1 82.25 204 LYS B O 1
#

Solvent-accessible surface area (backbone atoms only — not comparable to full-atom values): 21432 Å² total; per-residue (Å²): 105,65,66,53,52,56,41,45,70,77,41,60,62,75,90,27,45,63,61,40,46,50,48,53,44,41,52,52,41,34,68,74,55,32,71,83,72,42,45,72,65,62,39,24,66,73,60,72,54,53,67,65,57,52,32,70,75,33,59,47,70,68,41,44,53,42,52,54,46,51,49,52,50,50,52,50,50,53,46,32,50,58,39,43,70,71,35,74,32,33,67,42,38,48,30,18,59,34,36,37,50,30,48,45,38,59,61,31,51,68,61,46,53,44,42,69,68,42,48,64,60,36,62,73,37,93,52,22,65,59,52,52,51,52,51,48,52,52,50,49,52,53,50,57,52,50,73,72,25,46,62,41,81,45,39,54,91,63,61,74,89,50,46,62,20,48,47,40,10,30,55,53,40,43,44,51,33,34,75,71,63,76,41,84,69,56,47,56,80,43,33,66,60,46,21,51,26,21,41,37,32,43,36,114,106,64,67,54,51,56,40,44,71,75,41,61,62,75,89,28,48,65,60,42,47,49,50,53,43,42,53,51,41,33,69,75,54,32,71,83,72,42,46,72,64,59,37,25,66,73,60,72,54,53,67,64,56,53,31,69,76,34,59,50,68,68,40,45,53,40,51,55,46,50,50,52,50,49,53,49,51,52,45,31,52,58,38,43,71,70,35,73,33,32,66,42,37,49,30,18,57,33,36,36,50,30,47,45,40,58,60,31,49,68,60,44,52,44,42,71,69,42,47,63,58,36,62,72,37,92,52,22,66,59,52,52,51,52,52,49,52,51,51,49,52,53,51,57,52,49,73,71,26,47,62,42,82,45,37,52,90,62,63,74,88,49,45,62,23,48,47,42,9,30,54,52,39,42,43,51,34,33,75,70,62,77,42,85,69,57,46,53,82,42,32,66,60,48,22,52,26,21,42,38,31,43,36,114

Secondary structure (DSSP, 8-state):
-HHHHHHHHHS-SGGGHHHHHHHHHHHHHHHHH-TTT--HHHHHHHHT--HHHHHHHHSSHHHHHHHHHHHHHHHHHHHHHHHHHH--SHHHHHHHHHHHHHHHHHH-HHHHHHHHHHHHHHHTSTTHHHHHHHHHHHHHHHHHHHHT-TTGGGB----GGGHHHHHHHHHHHHHHHHHTTS--S-GGGGHHHHHHHHHHHHB-/-HHHHHHHHHS-SGGGHHHHHHHHHHHHHHHHH-TTT--HHHHHHHHT--HHHHHHHHSSHHHHHHHHHHHHHHHHHHHHHHHHHH--SHHHHHHHHHHHHHHHHHH-HHHHHHHHHHHHHHHTSTTHHHHHHHHHHHHHHHHHHHHT-TTGGGB----GGGHHHHHHHHHHHHHHHHHTTS--S-GGGGHHHHHHHHHHHHB-

Radius of gyration: 22.31 Å; Cα contacts (8 Å, |Δi|>4): 484; chains: 2; bounding box: 68×56×41 Å

Sequence (408 aa):
MPTLDILTRQFPGHRANLKRTILATALACFNDHGLEATTIEMIRERCDTSVGNIYHHFGNKDGLIAALFLCALEDQAQLLADYLARARTAREGVAALVHSYVDWVSAQPEFARFQFMARTAVASGPRAQELAERNRARNRRVLAWFAHAPQRDEMVQWPAELLPSLIVGQSENYCRAWLSGRVKAPPVKYRDELATAAWRSVSKMPTLDILTRQFPGHRANLKRTILATALACFNDHGLEATTIEMIRERCDTSVGNIYHHFGNKDGLIAALFLCALEDQAQLLADYLARARTAREGVAALVHSYVDWVSAQPEFARFQFMARTAVASGPRAQELAERNRARNRRVLAWFAHAPQRDEMVQWPAELLPSLIVGQSENYCRAWLSGRVKAPPVKYRDELATAAWRSVSK

Foldseek 3Di:
DLLLVLLCVVQPDDVCVLVSLLLVLLLVQCLVPNLPRDALVSSCVVSVHDSVVVCVVQNGSLSSLLVLLVSLVVVLLVLLVVQLVPDAAPLSNLLSNLLSVLVSCLSCVSSVSSNVRCVVVCCPDPCVVVVVVSVVVSVVVSVVSLVPGHCNVQFDDDDPVCLVCLRHVVSNVVSVCVSVPVDPDRSNVCSVVSSVNSCVSGGD/DLLLVLLCVVQPDDVCVLVSLLLVLLLVQCLVPNLVRDALVSSCVVSVHDSVVVCVVQNGSLSSLLVLLVSLVVVLLVLLVVQLVPDAAPLSNLLSNLLSVLVSCLSCVSSVSSNVRCVVVCCPDPCVVVVVVSVVVSVVVSVVSLVPGHCNVQFDDDDPVCLVCLRHVVSNVVSVCVSVPVDPDRSNVCSVVSSVNSCVSGGD

Organism: Burkholderia pseudomallei (strain K96243) (NCBI:txid272560)

pLDDT: mean 93.13, std 6.19, range [48.56, 98.75]

Nearest PDB structures (foldseek):
  2gen-assembly1_A-2  TM=9.079E-01  e=3.658E-12  Pseudomonas aeruginosa PAO1
  3pas-assembly1_A  TM=8.298E-01  e=8.100E-07  Marinobacter nauticus VT8
  5gpa-assembly1_B  TM=8.272E-01  e=1.949E-05  Halalkalibacterium halodurans C-125
  4w97-assembly1_A  TM=8.003E-01  e=5.627E-05  Mycobacterium tuberculosis H37Rv
  5gp9-assembly1_A  TM=7.782E-01  e=5.893E-05  Halalkalibacterium halodurans C-125